Protein 3WND (pdb70)

Secondary structure (DSSP, 8-state):
--SSSS---S-EEEEEEEESTTSSHHHHHHTTSEEEEESSSEEEEE-SSSSEEEEEE-TTTTT-HHHHHHHHHH-SEEEEEE-TT--SHHHHHHHHHHHHTT---EEEEE--GGGS-HHHHHHHHHHHHHHTTTSTTTT-EEEE----TTSSSTTTTHHHHHHHHHHHHHHHHHHHHHGGGSPPEEEEEEEEEETTTEEEEEEEEEESEEETT-EEEEETTTEEEEEEEEEETTEEESEEETT-EEEEEEES--GGG--TT-EEES--EEEEEEEEEEEE-TTSPPB-TT-EEEEEETTEEEEEEEEEEEETTEE-S-B-TT-EEEEEEEEEEEEEE-TTSPEEEE-TTSSS-EEEEEEE-

Solvent-accessible surface area: 16399 Å² total; per-residue (Å²): 245,68,44,63,183,94,95,91,32,63,90,19,4,4,0,0,0,0,1,1,84,172,2,25,39,54,57,1,0,46,73,6,14,128,133,31,43,61,57,33,0,5,4,13,46,10,65,147,113,66,23,28,18,1,6,1,1,0,66,11,4,18,162,45,4,91,0,0,3,4,0,2,27,6,7,41,0,0,0,0,0,0,9,40,167,5,72,67,56,39,2,25,0,0,10,33,0,0,52,14,19,21,20,152,30,4,0,2,0,5,4,107,5,66,73,25,147,118,147,40,9,66,117,16,71,42,102,1,135,96,72,4,74,74,26,32,1,99,115,24,72,31,2,21,2,3,34,55,172,97,15,197,73,69,68,62,18,7,114,99,0,60,55,42,1,50,95,2,0,115,102,8,24,60,85,19,50,133,64,41,106,79,99,27,11,2,7,0,1,24,30,77,111,49,141,86,73,24,6,6,0,27,0,6,2,62,20,0,69,0,110,40,117,43,162,19,69,0,5,15,76,80,112,90,5,26,1,59,6,0,25,5,32,145,65,88,6,44,32,0,28,6,4,7,28,4,8,0,66,2,105,78,14,106,12,149,56,7,97,36,2,20,2,1,4,94,145,7,50,46,47,47,78,8,52,0,86,4,46,3,11,160,137,21,147,97,6,79,48,71,39,90,10,35,0,4,0,6,7,14,20,37,74,6,111,0,96,74,0,24,55,130,63,100,111,45,128,63,2,127,52,44,31,92,7,23,0,60,3,25,22,150,101,125,3,1,7,18,105,102,13,71,0,1,0,0,37,87,137,50,103,29,24,0,1,0,60,0,60,20,137

Nearest PDB structures (foldseek):
  3wnd-assembly1_A  TM=1.003E+00  e=1.275E-83  Methanosarcina mazei
  4cxg-assembly1_A  TM=7.948E-01  e=1.467E-23  Oryctolagus cuniculus
  1jny-assembly1_A  TM=4.749E-01  e=1.821E-22  Saccharolobus solfataricus
  1jny-assembly2_B  TM=4.754E-01  e=2.314E-22  Saccharolobus solfataricus
  4c0s-assembly1_B  TM=4.756E-01  e=8.154E-22  Oryctolagus cuniculus

CATH classification: 3.40.50.300 (+2 more: 2.40.30.10, 2.40.30.10)

Structure (mmCIF, N/CA/C/O backbone):
data_3WND
#
_entry.id   3WND
#
_cell.length_a   61.873
_cell.length_b   108.608
_cell.length_c   58.620
_cell.angle_alpha   90.00
_cell.angle_beta   90.00
_cell.angle_gamma   90.00
#
_symmetry.space_group_name_H-M   'P 21 21 2'
#
loop_
_entity.id
_entity.type
_entity.pdbx_description
1 polymer 'Protein translation elongation factor 1A'
2 non-polymer 'CITRIC ACID'
3 water water
#
loop_
_atom_site.group_PDB
_atom_site.id
_atom_site.type_symbol
_atom_site.label_atom_id
_atom_site.label_alt_id
_atom_site.label_comp_id
_atom_site.label_asym_id
_atom_site.label_entity_id
_atom_site.label_seq_id
_atom_site.pdbx_PDB_ins_code
_atom_site.Cartn_x
_atom_site.Cartn_y
_atom_site.Cartn_z
_atom_site.occupancy
_atom_site.B_iso_or_equiv
_atom_site.auth_seq_id
_atom_site.auth_comp_id
_atom_site.auth_asym_id
_atom_site.auth_atom_id
_atom_site.pdbx_PDB_model_num
ATOM 1 N N . HIS A 1 10 ? 16.436 -50.263 -31.099 1.00 24.04 -10 HIS A N 1
ATOM 2 C CA . HIS A 1 10 ? 15.158 -50.393 -30.359 1.00 23.02 -10 HIS A CA 1
ATOM 3 C C . HIS A 1 10 ? 14.854 -49.292 -29.400 1.00 21.92 -10 HIS A C 1
ATOM 4 O O . HIS A 1 10 ? 15.711 -48.871 -28.590 1.00 26.80 -10 HIS A O 1
ATOM 11 N N . SER A 1 11 ? 13.578 -48.881 -29.369 1.00 20.75 -9 SER A N 1
ATOM 12 C CA . SER A 1 11 ? 13.233 -47.762 -28.464 1.00 19.62 -9 SER A CA 1
ATOM 13 C C . SER A 1 11 ? 11.815 -47.895 -27.979 1.00 17.59 -9 SER A C 1
ATOM 14 O O . SER A 1 11 ? 11.060 -48.742 -28.467 1.00 20.20 -9 SER A O 1
ATOM 17 N N . SER A 1 12 ? 11.489 -47.106 -26.945 1.00 17.08 -8 SER A N 1
ATOM 18 C CA . SER A 1 12 ? 10.104 -47.058 -26.420 1.00 22.24 -8 SER A CA 1
ATOM 19 C C . SER A 1 12 ? 9.086 -46.528 -27.410 1.00 19.48 -8 SER A C 1
ATOM 20 O O . SER A 1 12 ? 9.461 -45.864 -28.379 1.00 21.76 -8 SER A O 1
ATOM 23 N N . GLY A 1 13 ? 7.830 -46.902 -27.190 1.00 21.06 -7 GLY A N 1
ATOM 24 C CA . GLY A 1 13 ? 6.695 -46.335 -27.931 1.00 23.22 -7 GLY A CA 1
ATOM 25 C C . GLY A 1 13 ? 6.662 -46.758 -29.380 1.00 19.74 -7 GLY A C 1
ATOM 26 O O . GLY A 1 13 ? 7.267 -47.749 -29.745 1.00 24.35 -7 GLY A O 1
ATOM 27 N N . LEU A 1 14 ? 5.989 -45.947 -30.221 1.00 20.84 -6 LEU A N 1
ATOM 28 C CA . LEU A 1 14 ? 5.571 -46.408 -31.557 1.00 17.27 -6 LEU A CA 1
ATOM 29 C C . LEU A 1 14 ? 6.383 -45.813 -32.694 1.00 17.07 -6 LEU A C 1
ATOM 30 O O . LEU A 1 14 ? 6.251 -46.225 -33.891 1.00 19.26 -6 LEU A O 1
ATOM 35 N N . VAL A 1 15 ? 7.196 -44.811 -32.360 1.00 20.56 -5 VAL A N 1
ATOM 36 C CA . VAL A 1 15 ? 7.863 -44.037 -33.383 1.00 23.78 -5 VAL A CA 1
ATOM 37 C C . VAL A 1 15 ? 8.944 -43.465 -32.545 1.00 36.41 -5 VAL A C 1
ATOM 38 O O . VAL A 1 15 ? 8.649 -43.034 -31.407 1.00 34.03 -5 VAL A O 1
ATOM 42 N N . PRO A 1 16 ? 10.192 -43.540 -33.035 1.00 31.62 -4 PRO A N 1
ATOM 43 C CA . PRO A 1 16 ? 11.300 -42.896 -32.302 1.00 41.05 -4 PRO A CA 1
ATOM 44 C C . PRO A 1 16 ? 11.081 -41.393 -32.212 1.00 47.63 -4 PRO A C 1
ATOM 45 O O . PRO A 1 16 ? 10.475 -40.779 -33.117 1.00 44.48 -4 PRO A O 1
ATOM 49 N N . ARG A 1 17 ? 11.531 -40.802 -31.111 1.00 40.91 -3 ARG A N 1
ATOM 50 C CA . ARG A 1 17 ? 11.609 -39.331 -31.014 1.00 55.76 -3 ARG A CA 1
ATOM 51 C C . ARG A 1 17 ? 12.194 -38.572 -32.272 1.00 68.19 -3 ARG A C 1
ATOM 52 O O . ARG A 1 17 ? 11.702 -37.468 -32.678 1.00 107.64 -3 ARG A O 1
ATOM 60 N N . GLY A 1 18 ? 13.201 -39.203 -32.894 1.00 75.51 -2 GLY A N 1
ATOM 61 C CA . GLY A 1 18 ? 14.129 -38.531 -33.823 1.00 52.61 -2 GLY A CA 1
ATOM 62 C C . GLY A 1 18 ? 15.148 -37.667 -33.059 1.00 82.50 -2 GLY A C 1
ATOM 63 O O . GLY A 1 18 ? 14.880 -37.083 -31.979 1.00 94.72 -2 GLY A O 1
ATOM 64 N N . SER A 1 19 ? 16.345 -37.536 -33.613 1.00 71.77 -1 SER A N 1
ATOM 65 C CA . SER A 1 19 ? 17.211 -36.538 -33.029 1.00 61.97 -1 SER A CA 1
ATOM 66 C C . SER A 1 19 ? 16.856 -35.218 -33.671 1.00 50.46 -1 SER A C 1
ATOM 67 O O . SER A 1 19 ? 17.705 -34.553 -34.223 1.00 51.58 -1 SER A O 1
ATOM 70 N N . HIS A 1 20 ? 15.573 -34.837 -33.596 1.00 49.50 0 HIS A N 1
ATOM 71 C CA . HIS A 1 20 ? 15.153 -33.570 -34.179 1.00 29.52 0 HIS A CA 1
ATOM 72 C C . HIS A 1 20 ? 14.764 -32.650 -33.086 1.00 32.23 0 HIS A C 1
ATOM 73 O O . HIS A 1 20 ? 13.669 -32.796 -32.510 1.00 25.33 0 HIS A O 1
ATOM 80 N N . MET A 1 21 ? 15.655 -31.697 -32.741 1.00 26.41 1 MET A N 1
ATOM 81 C CA . MET A 1 21 ? 15.334 -30.825 -31.596 1.00 22.57 1 MET A CA 1
ATOM 82 C C . MET A 1 21 ? 16.218 -29.597 -31.606 1.00 29.86 1 MET A C 1
ATOM 83 O O . MET A 1 21 ? 17.255 -29.596 -32.196 1.00 25.30 1 MET A O 1
ATOM 88 N N . ALA A 1 22 ? 15.803 -28.559 -30.913 1.00 21.08 2 ALA A N 1
ATOM 89 C CA . ALA A 1 22 ? 16.664 -27.359 -30.798 1.00 23.77 2 ALA A CA 1
ATOM 90 C C . ALA A 1 22 ? 16.258 -26.600 -29.558 1.00 19.41 2 ALA A C 1
ATOM 91 O O . ALA A 1 22 ? 15.050 -26.395 -29.313 1.00 22.16 2 ALA A O 1
ATOM 93 N N . ASN A 1 23 ? 17.257 -26.212 -28.745 1.00 14.24 3 ASN A N 1
ATOM 94 C CA . ASN A 1 23 ? 16.955 -25.393 -27.562 1.00 13.22 3 ASN A CA 1
ATOM 95 C C . ASN A 1 23 ? 17.550 -24.037 -27.847 1.00 16.22 3 ASN A C 1
ATOM 96 O O . ASN A 1 23 ? 18.770 -23.891 -28.117 1.00 14.06 3 ASN A O 1
ATOM 101 N N . VAL A 1 24 ? 16.660 -23.039 -27.854 1.00 13.46 4 VAL A N 1
ATOM 102 C CA . VAL A 1 24 ? 16.997 -21.681 -28.360 1.00 14.92 4 VAL A CA 1
ATOM 103 C C . VAL A 1 24 ? 16.767 -20.662 -27.250 1.00 13.88 4 VAL A C 1
ATOM 104 O O . VAL A 1 24 ? 15.753 -20.692 -26.542 1.00 18.69 4 VAL A O 1
ATOM 108 N N . ALA A 1 25 ? 17.755 -19.835 -26.998 1.00 12.69 5 ALA A N 1
ATOM 109 C CA . ALA A 1 25 ? 17.632 -18.703 -26.073 1.00 11.77 5 ALA A CA 1
ATOM 110 C C . ALA A 1 25 ? 17.277 -17.458 -26.802 1.00 14.89 5 ALA A C 1
ATOM 111 O O . ALA A 1 25 ? 17.898 -17.106 -27.795 1.00 14.12 5 ALA A O 1
ATOM 113 N N A ILE A 1 26 ? 16.248 -16.782 -26.333 0.38 13.78 6 ILE A N 1
ATOM 114 N N B ILE A 1 26 ? 16.218 -16.806 -26.357 0.62 14.09 6 ILE A N 1
ATOM 115 C CA A ILE A 1 26 ? 15.874 -15.494 -26.974 0.38 13.23 6 ILE A CA 1
ATOM 116 C CA B ILE A 1 26 ? 15.829 -15.491 -26.981 0.62 13.87 6 ILE A CA 1
ATOM 117 C C A ILE A 1 26 ? 16.165 -14.403 -25.976 0.38 15.38 6 ILE A C 1
ATOM 118 C C B ILE A 1 26 ? 16.201 -14.440 -25.947 0.62 15.76 6 ILE A C 1
ATOM 119 O O A ILE A 1 26 ? 15.565 -14.341 -24.884 0.38 18.02 6 ILE A O 1
ATOM 120 O O B ILE A 1 26 ? 15.688 -14.439 -24.794 0.62 17.59 6 ILE A O 1
ATOM 129 N N . ILE A 1 27 ? 17.137 -13.569 -26.347 1.00 12.77 7 ILE A N 1
ATOM 130 C CA . ILE A 1 27 ? 17.718 -12.641 -25.425 1.00 11.89 7 ILE A CA 1
ATOM 131 C C . ILE A 1 27 ? 17.793 -11.240 -26.025 1.00 13.57 7 ILE A C 1
ATOM 132 O O . ILE A 1 27 ? 17.685 -11.028 -27.278 1.00 14.32 7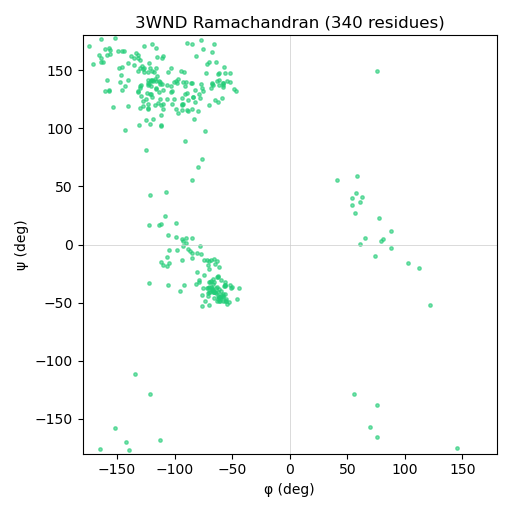 ILE A O 1
ATOM 137 N N . GLY A 1 28 ? 18.076 -10.296 -25.176 1.00 16.49 8 GLY A N 1
ATOM 138 C CA . GLY A 1 28 ? 18.448 -8.949 -25.575 1.00 18.37 8 GLY A CA 1
ATOM 139 C C . GLY A 1 28 ? 17.959 -7.881 -24.648 1.00 22.39 8 GLY A C 1
ATOM 140 O O . GLY A 1 28 ? 17.426 -8.185 -23.542 1.00 22.87 8 GLY A O 1
ATOM 141 N N . THR A 1 29 ? 18.205 -6.642 -25.041 1.00 18.53 9 THR A N 1
ATOM 142 C CA . THR A 1 29 ? 17.928 -5.439 -24.225 1.00 18.66 9 THR A CA 1
ATOM 143 C C . THR A 1 29 ? 16.470 -5.164 -23.956 1.00 19.93 9 THR A C 1
ATOM 144 O O . THR A 1 29 ? 15.554 -5.901 -24.429 1.00 23.03 9 THR A O 1
ATOM 148 N N . GLU A 1 30 ? 16.227 -4.169 -23.081 1.00 21.54 10 GLU A N 1
ATOM 149 C CA . GLU A 1 30 ? 14.821 -3.731 -22.857 1.00 19.93 10 GLU A CA 1
ATOM 150 C C . GLU A 1 30 ? 14.124 -3.303 -24.122 1.00 19.90 10 GLU A C 1
ATOM 151 O O . GLU A 1 30 ? 14.752 -2.703 -25.005 1.00 22.48 10 GLU A O 1
ATOM 157 N N . LYS A 1 31 ? 12.809 -3.546 -24.183 1.00 23.06 11 LYS A N 1
ATOM 158 C CA . LYS A 1 31 ? 12.010 -3.067 -25.304 1.00 20.16 11 LYS A CA 1
ATOM 159 C C . LYS A 1 31 ? 12.579 -3.506 -26.698 1.00 18.60 11 LYS A C 1
ATOM 160 O O . LYS A 1 31 ? 12.635 -2.733 -27.638 1.00 20.37 11 LYS A O 1
ATOM 166 N N . SER A 1 32 ? 13.055 -4.754 -26.771 1.00 15.00 12 SER A N 1
ATOM 167 C CA . SER A 1 32 ? 13.567 -5.297 -28.006 1.00 17.70 12 SER A CA 1
ATOM 168 C C . SER A 1 32 ? 12.654 -6.298 -28.676 1.00 14.78 12 SER A C 1
ATOM 169 O O . SER A 1 32 ? 13.045 -6.886 -29.655 1.00 17.56 12 SER A O 1
ATOM 172 N N . GLY A 1 33 ? 11.406 -6.456 -28.178 1.00 16.15 13 GLY A N 1
ATOM 173 C CA . GLY A 1 33 ? 10.489 -7.455 -28.752 1.00 17.44 13 GLY A CA 1
ATOM 174 C C . GLY A 1 33 ? 10.803 -8.898 -28.440 1.00 15.33 13 GLY A C 1
ATOM 175 O O . GLY A 1 33 ? 10.248 -9.787 -29.055 1.00 15.70 13 GLY A O 1
ATOM 176 N N A ARG A 1 34 ? 11.668 -9.117 -27.442 0.44 14.05 14 ARG A N 1
ATOM 177 N N B ARG A 1 34 ? 11.663 -9.138 -27.452 0.56 14.42 14 ARG A N 1
ATOM 178 C CA A ARG A 1 34 ? 12.177 -10.473 -26.998 0.44 14.32 14 ARG A CA 1
ATOM 179 C CA B ARG A 1 34 ? 12.103 -10.528 -27.070 0.56 13.50 14 ARG A CA 1
ATOM 180 C C A ARG A 1 34 ? 11.026 -11.403 -26.547 0.44 14.05 14 ARG A C 1
ATOM 181 C C B ARG A 1 34 ? 10.913 -11.384 -26.657 0.56 14.51 14 ARG A C 1
ATOM 182 O O A ARG A 1 34 ? 10.931 -12.532 -27.011 0.44 14.77 14 ARG A O 1
ATOM 183 O O B ARG A 1 34 ? 10.732 -12.463 -27.186 0.56 14.86 14 ARG A O 1
ATOM 198 N N . THR A 1 35 ? 10.144 -10.938 -25.661 1.00 16.21 15 THR A N 1
ATOM 199 C CA . THR A 1 35 ? 9.025 -11.768 -25.205 1.00 13.66 15 THR A CA 1
ATOM 200 C C . THR A 1 35 ? 7.974 -11.956 -26.268 1.00 16.06 15 THR A C 1
ATOM 201 O O . THR A 1 35 ? 7.523 -13.090 -26.458 1.00 15.61 15 THR A O 1
ATOM 205 N N . SER A 1 36 ? 7.699 -10.919 -27.110 1.00 13.97 16 SER A N 1
ATOM 206 C CA . SER A 1 36 ? 6.711 -11.137 -28.131 1.00 16.73 16 SER A CA 1
ATOM 207 C C . SER A 1 36 ? 7.192 -12.109 -29.150 1.00 16.26 16 SER A C 1
ATOM 208 O O . SER A 1 36 ? 6.413 -12.873 -29.689 1.00 17.96 16 SER A O 1
ATOM 211 N N . LEU A 1 37 ? 8.509 -12.115 -29.388 1.00 14.24 17 LEU A N 1
ATOM 212 C CA . LEU A 1 37 ? 9.013 -13.075 -30.418 1.00 13.40 17 LEU A CA 1
ATOM 213 C C . LEU A 1 37 ? 8.885 -14.528 -29.839 1.00 13.73 17 LEU A C 1
ATOM 214 O O . LEU A 1 37 ? 8.403 -15.443 -30.555 1.00 13.49 17 LEU A O 1
ATOM 219 N N . ALA A 1 38 ? 9.446 -14.706 -28.628 1.00 14.89 18 ALA A N 1
ATOM 220 C CA . ALA A 1 38 ? 9.442 -16.028 -27.962 1.00 13.05 18 ALA A CA 1
ATOM 221 C C . ALA A 1 38 ? 7.944 -16.522 -27.954 1.00 15.03 18 ALA A C 1
ATOM 222 O O . ALA A 1 38 ? 7.637 -17.674 -28.304 1.00 15.91 18 ALA A O 1
ATOM 224 N N . ALA A 1 39 ? 7.030 -15.637 -27.499 1.00 12.82 19 ALA A N 1
ATOM 225 C CA . ALA A 1 39 ? 5.616 -16.002 -27.295 1.00 13.12 19 ALA A CA 1
ATOM 226 C C . ALA A 1 39 ? 4.922 -16.417 -28.614 1.00 14.74 19 ALA A C 1
ATOM 227 O O . ALA A 1 39 ? 3.958 -17.172 -28.585 1.00 19.69 19 ALA A O 1
ATOM 229 N N . ASN A 1 40 ? 5.399 -15.896 -29.748 1.00 13.93 20 ASN A N 1
ATOM 230 C CA . ASN A 1 40 ? 4.851 -16.273 -31.053 1.00 16.00 20 ASN A CA 1
ATOM 231 C C . ASN A 1 40 ? 5.578 -17.404 -31.714 1.00 16.31 20 ASN A C 1
ATOM 232 O O . ASN A 1 40 ? 5.193 -17.857 -32.810 1.00 16.22 20 ASN A O 1
ATOM 237 N N . LEU A 1 41 ? 6.590 -17.968 -31.015 1.00 16.16 21 LEU A N 1
ATOM 238 C CA . LEU A 1 41 ? 7.325 -19.115 -31.570 1.00 16.73 21 LEU A CA 1
ATOM 239 C C . LEU A 1 41 ? 6.935 -20.436 -30.884 1.00 16.64 21 LEU A C 1
ATOM 240 O O . LEU A 1 41 ? 7.254 -21.514 -31.423 1.00 19.01 21 LEU A O 1
ATOM 245 N N . GLY A 1 42 ? 6.296 -20.362 -29.733 1.00 18.08 22 GLY A N 1
ATOM 246 C CA . GLY A 1 42 ? 5.801 -21.619 -29.072 1.00 18.25 22 GLY A CA 1
ATOM 247 C C . GLY A 1 42 ? 4.790 -21.322 -27.963 1.00 15.98 22 GLY A C 1
ATOM 248 O O . GLY A 1 42 ? 4.358 -20.166 -27.757 1.00 17.90 22 GLY A O 1
ATOM 249 N N . LYS A 1 43 ? 4.380 -22.386 -27.298 1.00 18.30 23 LYS A N 1
ATOM 250 C CA . LYS A 1 43 ? 3.390 -22.373 -26.245 1.00 21.64 23 LYS A CA 1
ATOM 251 C C . LYS A 1 43 ? 4.044 -22.195 -24.859 1.00 19.41 23 LYS A C 1
ATOM 252 O O . LYS A 1 43 ? 4.943 -22.958 -24.474 1.00 21.68 23 LYS A O 1
ATOM 258 N N . LYS A 1 44 ? 3.517 -21.242 -24.100 1.00 20.70 24 LYS A N 1
ATOM 259 C CA . LYS A 1 44 ? 4.049 -20.892 -22.833 1.00 19.70 24 LYS A CA 1
ATOM 260 C C . LYS A 1 44 ? 4.028 -22.122 -21.938 1.00 21.48 24 LYS A C 1
ATOM 261 O O . LYS A 1 44 ? 2.976 -22.781 -21.755 1.00 25.51 24 LYS A O 1
ATOM 267 N N . GLY A 1 45 ? 5.219 -22.443 -21.374 1.00 24.99 25 GLY A N 1
ATOM 268 C CA . GLY A 1 45 ? 5.354 -23.584 -20.480 1.00 20.03 25 GLY A CA 1
ATOM 269 C C . GLY A 1 45 ? 5.874 -23.096 -19.147 1.00 20.29 25 GLY A C 1
ATOM 270 O O . GLY A 1 45 ? 5.393 -22.107 -18.587 1.00 22.80 25 GLY A O 1
ATOM 271 N N . THR A 1 46 ? 6.957 -23.752 -18.680 1.00 25.77 26 THR A N 1
ATOM 272 C CA . THR A 1 46 ? 7.545 -23.421 -17.370 1.00 23.42 26 THR A CA 1
ATOM 273 C C . THR A 1 46 ? 7.963 -21.960 -17.312 1.00 22.69 26 THR A C 1
ATOM 274 O O . THR A 1 46 ? 8.553 -21.420 -18.256 1.00 23.81 26 THR A O 1
ATOM 278 N N . SER A 1 47 ? 7.646 -21.300 -16.229 1.00 21.16 27 SER A N 1
ATOM 279 C CA . SER A 1 47 ? 7.941 -19.895 -16.059 1.00 23.50 27 SER A CA 1
ATOM 280 C C . SER A 1 47 ? 8.401 -19.594 -14.639 1.00 25.70 27 SER A C 1
ATOM 281 O O . SER A 1 47 ? 7.688 -19.893 -13.722 1.00 30.77 27 SER A O 1
ATOM 284 N N . SER A 1 48 ? 9.640 -19.087 -14.489 1.00 22.14 28 SER A N 1
ATOM 285 C CA . SER A 1 48 ? 10.222 -18.619 -13.222 1.00 21.82 28 SER A CA 1
ATOM 286 C C . SER A 1 48 ? 10.926 -17.244 -13.444 1.00 25.26 28 SER A C 1
ATOM 287 O O . SER A 1 48 ? 10.265 -16.237 -13.784 1.00 29.94 28 SER A O 1
ATOM 290 N N . ASP A 1 49 ? 12.265 -17.188 -13.352 1.00 24.71 29 ASP A N 1
ATOM 291 C CA . ASP A 1 49 ? 12.949 -15.952 -13.862 1.00 21.70 29 ASP A CA 1
ATOM 292 C C . ASP A 1 49 ? 13.241 -16.050 -15.362 1.00 22.00 29 ASP A C 1
ATOM 293 O O . ASP A 1 49 ? 13.719 -15.063 -15.961 1.00 24.09 29 ASP A O 1
ATOM 298 N N . ILE A 1 50 ? 12.957 -17.220 -15.936 1.00 19.40 30 ILE A N 1
ATOM 299 C CA . ILE A 1 50 ? 13.016 -17.465 -17.374 1.00 17.89 30 ILE A CA 1
ATOM 300 C C . ILE A 1 50 ? 11.715 -18.122 -17.755 1.00 20.87 30 ILE A C 1
ATOM 301 O O . ILE A 1 50 ? 11.053 -18.662 -16.910 1.00 21.53 30 ILE A O 1
ATOM 306 N N . THR A 1 51 ? 11.348 -18.041 -19.042 1.00 19.73 31 THR A N 1
ATOM 307 C CA . THR A 1 51 ? 10.114 -18.717 -19.511 1.00 21.05 31 THR A CA 1
ATOM 308 C C . THR A 1 51 ? 10.324 -19.523 -20.762 1.00 18.95 31 THR A C 1
ATOM 309 O O . THR A 1 51 ? 10.917 -19.053 -21.717 1.00 20.80 31 THR A O 1
ATOM 313 N N . MET A 1 52 ? 9.845 -20.778 -20.726 1.00 18.40 32 MET A N 1
ATOM 314 C CA . MET A 1 52 ? 9.992 -21.677 -21.828 1.00 20.22 32 MET A CA 1
ATOM 315 C C . MET A 1 52 ? 8.764 -21.551 -22.666 1.00 22.16 32 MET A C 1
ATOM 316 O O . MET A 1 52 ? 7.637 -21.461 -22.132 1.00 23.93 32 MET A O 1
ATOM 321 N N . TYR A 1 53 ? 8.974 -21.571 -23.956 1.00 17.15 33 TYR A N 1
ATOM 322 C CA . TYR A 1 53 ? 7.916 -21.598 -24.944 1.00 17.57 33 TYR A CA 1
ATOM 323 C C . TYR A 1 53 ? 8.204 -22.803 -25.797 1.00 20.21 33 TYR A C 1
ATOM 324 O O . TYR A 1 53 ? 9.196 -22.864 -26.528 1.00 20.69 33 TYR A O 1
ATOM 333 N N . ASN A 1 54 ? 7.368 -23.818 -25.598 1.00 18.18 34 ASN A N 1
ATOM 334 C CA . ASN A 1 54 ? 7.573 -25.076 -26.312 1.00 20.53 34 ASN A CA 1
ATOM 335 C C . ASN A 1 54 ? 6.875 -25.168 -27.608 1.00 19.06 34 ASN A C 1
ATOM 336 O O . ASN A 1 54 ? 5.700 -24.728 -27.793 1.00 22.25 34 ASN A O 1
ATOM 341 N N . ASN A 1 55 ? 7.581 -25.740 -28.570 1.00 19.18 35 ASN A N 1
ATOM 342 C CA . ASN A 1 55 ? 6.963 -25.976 -29.819 1.00 19.60 35 ASN A CA 1
ATOM 343 C C . ASN A 1 55 ? 7.426 -27.281 -30.411 1.00 22.33 35 ASN A C 1
ATOM 344 O O . ASN A 1 55 ? 8.509 -27.344 -30.998 1.00 23.63 35 ASN A O 1
ATOM 349 N N . ASP A 1 56 ? 6.627 -28.332 -30.237 1.00 25.00 36 ASP A N 1
ATOM 350 C CA . ASP A 1 56 ? 6.973 -29.631 -30.824 1.00 23.44 36 ASP A CA 1
ATOM 351 C C . ASP A 1 56 ? 5.955 -29.963 -31.960 1.00 31.93 36 ASP A C 1
ATOM 352 O O . ASP A 1 56 ? 5.814 -31.107 -32.409 1.00 26.35 36 ASP A O 1
ATOM 357 N N . LYS A 1 57 ? 5.252 -28.933 -32.416 1.00 26.11 37 LYS A N 1
ATOM 358 C CA . LYS A 1 57 ? 4.252 -29.009 -33.450 1.00 22.95 37 LYS A CA 1
ATOM 359 C C . LYS A 1 57 ? 4.862 -28.909 -34.842 1.00 24.30 37 LYS A C 1
ATOM 360 O O . LYS A 1 57 ? 4.152 -29.135 -35.750 1.00 30.19 37 LYS A O 1
ATOM 366 N N . GLU A 1 58 ? 6.169 -28.525 -35.019 1.00 29.40 38 GLU A N 1
ATOM 367 C CA . GLU A 1 58 ? 6.656 -28.125 -36.325 1.00 25.04 38 GLU A CA 1
ATOM 368 C C . GLU A 1 58 ? 7.847 -28.936 -36.876 1.00 24.82 38 GLU A C 1
ATOM 369 O O . GLU A 1 58 ? 8.492 -28.515 -37.930 1.00 34.73 38 GLU A O 1
ATOM 375 N N . GLY A 1 59 ? 8.090 -30.127 -36.281 1.00 28.97 39 GLY A N 1
ATOM 376 C CA . GLY A 1 59 ? 9.200 -31.007 -36.804 1.00 28.27 39 GLY A CA 1
ATOM 377 C C . GLY A 1 59 ? 10.224 -31.295 -35.713 1.00 36.57 39 GLY A C 1
ATOM 378 O O . GLY A 1 59 ? 10.633 -32.478 -35.478 1.00 44.51 39 GLY A O 1
ATOM 379 N N . ARG A 1 60 ? 10.711 -30.229 -35.076 1.00 23.16 40 ARG A N 1
ATOM 380 C CA . ARG A 1 60 ? 11.711 -30.404 -33.951 1.00 22.45 40 ARG A CA 1
ATOM 381 C C . ARG A 1 60 ? 11.048 -30.148 -32.710 1.00 26.72 40 ARG A C 1
ATOM 382 O O . ARG A 1 60 ? 10.129 -29.308 -32.649 1.00 32.30 40 ARG A O 1
ATOM 390 N N . ASN A 1 61 ? 11.486 -30.828 -31.669 1.00 19.95 41 ASN A N 1
ATOM 391 C CA . ASN A 1 61 ? 11.105 -30.497 -30.335 1.00 22.82 41 ASN A CA 1
ATOM 392 C C . ASN A 1 61 ? 11.890 -29.238 -30.058 1.00 21.64 41 ASN A C 1
ATOM 393 O O . ASN A 1 61 ? 13.086 -29.260 -29.849 1.00 25.89 41 ASN A O 1
ATOM 398 N N . MET A 1 62 ? 11.240 -28.092 -30.215 1.00 21.39 42 MET A N 1
ATOM 399 C CA . MET A 1 62 ? 11.932 -26.778 -30.028 1.00 21.54 42 MET A CA 1
ATOM 400 C C . MET A 1 62 ? 11.507 -26.241 -28.694 1.00 19.31 42 MET A C 1
ATOM 401 O O . MET A 1 62 ? 10.292 -26.332 -28.299 1.00 20.79 42 MET A O 1
ATOM 406 N N . VAL A 1 63 ? 12.464 -25.721 -27.946 1.00 16.83 43 VAL A N 1
ATOM 407 C CA . VAL A 1 63 ? 12.165 -24.992 -26.742 1.00 18.35 43 VAL A CA 1
ATOM 408 C C . VAL A 1 63 ? 12.839 -23.631 -26.904 1.00 22.13 43 VAL A C 1
ATOM 409 O O . VAL A 1 63 ? 14.060 -23.560 -27.196 1.00 23.96 43 VAL A O 1
ATOM 413 N N . PHE A 1 64 ? 12.020 -22.577 -26.761 1.00 16.00 44 PHE A N 1
ATOM 414 C CA . PHE A 1 64 ? 12.556 -21.179 -26.781 1.00 16.55 44 PHE A CA 1
ATOM 415 C C . PHE A 1 64 ? 12.535 -20.637 -25.394 1.00 19.07 44 PHE A C 1
ATOM 416 O O . PHE A 1 64 ? 11.519 -20.597 -24.746 1.00 23.73 44 PHE A O 1
ATOM 424 N N . VAL A 1 65 ? 13.676 -20.175 -24.921 1.00 13.49 45 VAL A N 1
ATOM 425 C CA . VAL A 1 65 ? 13.742 -19.736 -23.550 1.00 14.94 45 VAL A CA 1
ATOM 426 C C . VAL A 1 65 ? 13.898 -18.234 -23.590 1.00 18.84 45 VAL A C 1
ATOM 427 O O . VAL A 1 65 ? 14.892 -17.672 -24.133 1.00 19.55 45 VAL A O 1
ATOM 431 N N . ASP A 1 66 ? 12.881 -17.573 -23.047 1.00 19.06 46 ASP A N 1
ATOM 432 C CA . ASP A 1 66 ? 12.906 -16.121 -22.928 1.00 18.18 46 ASP A CA 1
ATOM 433 C C . ASP A 1 66 ? 13.556 -15.746 -21.624 1.00 17.19 46 ASP A C 1
ATOM 434 O O . ASP A 1 66 ? 13.039 -16.128 -20.514 1.00 18.17 46 ASP A O 1
ATOM 439 N N . ALA A 1 67 ? 14.734 -15.079 -21.724 1.00 16.80 47 ALA A N 1
ATOM 440 C CA . ALA A 1 67 ? 15.396 -14.615 -20.462 1.00 15.97 47 ALA A CA 1
ATOM 441 C C . ALA A 1 67 ? 14.752 -13.313 -19.942 1.00 18.41 47 ALA A C 1
ATOM 442 O O . ALA A 1 67 ? 15.349 -12.188 -19.988 1.00 21.12 47 ALA A O 1
ATOM 444 N N . HIS A 1 68 ? 13.497 -13.423 -19.514 1.00 19.95 48 HIS A N 1
ATOM 445 C CA . HIS A 1 68 ? 12.712 -12.203 -19.271 1.00 21.23 48 HIS A CA 1
ATOM 446 C C . HIS A 1 68 ? 13.117 -11.385 -18.104 1.00 21.49 48 HIS A C 1
ATOM 447 O O . HIS A 1 68 ? 12.655 -10.245 -18.007 1.00 24.03 48 HIS A O 1
ATOM 454 N N . SER A 1 69 ? 13.952 -11.948 -17.203 1.00 19.13 49 SER A N 1
ATOM 455 C CA . SER A 1 69 ? 14.452 -11.233 -16.038 1.00 18.84 49 SER A CA 1
ATOM 456 C C . SER A 1 69 ? 15.799 -10.571 -16.260 1.00 17.89 49 SER A C 1
ATOM 457 O O . SER A 1 69 ? 16.329 -9.999 -15.380 1.00 22.72 49 SER A O 1
ATOM 460 N N . TYR A 1 70 ? 16.297 -10.630 -17.484 1.00 18.75 50 TYR A N 1
ATOM 461 C CA . TYR A 1 70 ? 17.470 -9.828 -17.896 1.00 18.51 50 TYR A CA 1
ATOM 462 C C . TYR A 1 70 ? 16.861 -8.613 -18.614 1.00 20.89 50 TYR A C 1
ATOM 463 O O . TYR A 1 70 ? 15.948 -8.790 -19.446 1.00 24.84 50 TYR A O 1
ATOM 472 N N . PRO A 1 71 ? 17.411 -7.393 -18.390 1.00 19.33 51 PRO A N 1
ATOM 473 C CA . PRO A 1 71 ? 18.704 -7.136 -17.780 1.00 19.86 51 PRO A CA 1
ATOM 474 C C . PRO A 1 71 ? 18.739 -6.968 -16.258 1.00 23.13 51 PRO A C 1
ATOM 475 O O . PRO A 1 71 ? 19.799 -6.717 -15.694 1.00 22.81 51 PRO A O 1
ATOM 479 N N . LYS A 1 72 ? 17.596 -7.098 -15.584 1.00 21.24 52 LYS A N 1
ATOM 480 C CA . LYS A 1 72 ? 17.626 -6.952 -14.103 1.00 21.98 52 LYS A CA 1
ATOM 481 C C . LYS A 1 72 ? 18.621 -7.907 -13.460 1.00 25.42 52 LYS A C 1
ATOM 482 O O . LYS A 1 72 ? 19.422 -7.474 -12.618 1.00 26.63 52 LYS A O 1
ATOM 488 N N . THR A 1 73 ? 18.576 -9.188 -13.825 1.00 19.82 53 THR A N 1
ATOM 489 C CA . THR A 1 73 ? 19.532 -10.156 -13.280 1.00 21.49 53 THR A CA 1
ATOM 490 C C . THR A 1 73 ? 20.354 -10.787 -14.451 1.00 20.37 53 THR A C 1
ATOM 491 O O . THR A 1 73 ? 19.851 -11.016 -15.577 1.00 20.60 53 THR A O 1
ATOM 495 N N . LEU A 1 74 ? 21.590 -11.143 -14.133 1.00 21.22 54 LEU A N 1
ATOM 496 C CA . LEU A 1 74 ? 22.394 -11.986 -15.025 1.00 17.31 54 LEU A CA 1
ATOM 497 C C . LEU A 1 74 ? 22.018 -13.415 -15.043 1.00 19.22 54 LEU A C 1
ATOM 498 O O . LEU A 1 74 ? 22.121 -14.089 -16.071 1.00 20.44 54 LEU A O 1
ATOM 503 N N . LYS A 1 75 ? 21.648 -13.961 -13.885 1.00 19.43 55 LYS A N 1
ATOM 504 C CA . LYS A 1 75 ? 21.269 -15.386 -13.802 1.00 22.16 55 LYS A CA 1
ATOM 505 C C . LYS A 1 75 ? 20.219 -15.756 -14.868 1.00 19.77 55 LYS A C 1
ATOM 506 O O . LYS A 1 75 ? 20.271 -16.852 -15.466 1.00 21.13 55 LYS A O 1
ATOM 512 N N . SER A 1 76 ? 19.261 -14.830 -15.140 1.00 18.69 56 SER A N 1
ATOM 513 C CA . SER A 1 76 ? 18.239 -15.160 -16.133 1.00 18.64 56 SER A CA 1
ATOM 514 C C . SER A 1 76 ? 18.919 -15.393 -17.486 1.00 16.84 56 SER A C 1
ATOM 515 O O . SER A 1 76 ? 18.641 -16.399 -18.184 1.00 17.80 56 SER A O 1
ATOM 518 N N . LEU A 1 77 ? 19.789 -14.463 -17.868 1.00 17.01 57 LEU A N 1
ATOM 519 C CA . LEU A 1 77 ? 20.475 -14.596 -19.153 1.00 13.80 57 LEU A CA 1
ATOM 520 C C . LEU A 1 77 ? 21.378 -15.836 -19.213 1.00 14.39 57 LEU A C 1
ATOM 521 O O . LEU A 1 77 ? 21.389 -16.579 -20.187 1.00 14.41 57 LEU A O 1
ATOM 526 N N . ILE A 1 78 ? 22.193 -16.010 -18.174 1.00 15.42 58 ILE A N 1
ATOM 527 C CA . ILE A 1 78 ? 23.204 -17.065 -18.227 1.00 14.08 58 ILE A CA 1
ATOM 528 C C . ILE A 1 78 ? 22.526 -18.418 -18.143 1.00 15.50 58 ILE A C 1
ATOM 529 O O . ILE A 1 78 ? 22.968 -19.360 -18.759 1.00 14.85 58 ILE A O 1
ATOM 534 N N . THR A 1 79 ? 21.446 -18.548 -17.358 1.00 18.74 59 THR A N 1
ATOM 535 C CA . THR A 1 79 ? 20.679 -19.832 -17.370 1.00 14.20 59 THR A CA 1
ATOM 536 C C . THR A 1 79 ? 20.130 -20.112 -18.758 1.00 13.78 59 THR A C 1
ATOM 537 O O . THR A 1 79 ? 20.284 -21.242 -19.231 1.00 15.23 59 THR A O 1
ATOM 541 N N . ALA A 1 80 ? 19.480 -19.114 -19.410 1.00 14.21 60 ALA A N 1
ATOM 542 C CA . ALA A 1 80 ? 18.933 -19.348 -20.728 1.00 14.52 60 ALA A CA 1
ATOM 543 C C . ALA A 1 80 ? 20.034 -19.786 -21.680 1.00 15.04 60 ALA A C 1
ATOM 544 O O . ALA A 1 80 ? 19.847 -20.701 -22.453 1.00 14.03 60 ALA A O 1
ATOM 546 N N . LEU A 1 81 ? 21.173 -19.105 -21.573 1.00 14.34 61 LEU A N 1
ATOM 547 C CA . LEU A 1 81 ? 22.278 -19.468 -22.458 1.00 16.77 61 LEU A CA 1
ATOM 548 C C . LEU A 1 81 ? 22.847 -20.863 -22.206 1.00 14.19 61 LEU A C 1
ATOM 549 O O . LEU A 1 81 ? 23.154 -21.561 -23.146 1.00 14.57 61 LEU A O 1
ATOM 554 N N . ASN A 1 82 ? 23.095 -21.215 -20.950 1.00 13.89 62 ASN A N 1
ATOM 555 C CA . ASN A 1 82 ? 23.717 -22.499 -20.674 1.00 14.46 62 ASN A CA 1
ATOM 556 C C . ASN A 1 82 ? 22.786 -23.691 -20.756 1.00 19.24 62 ASN A C 1
ATOM 557 O O . ASN A 1 82 ? 23.264 -24.813 -20.580 1.00 23.72 62 ASN A O 1
ATOM 562 N N . ILE A 1 83 ? 21.491 -23.472 -21.045 1.00 16.85 63 ILE A N 1
ATOM 563 C CA . ILE A 1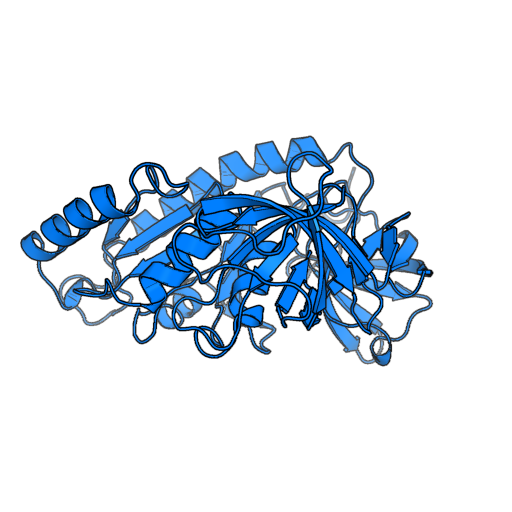 83 ? 20.592 -24.608 -21.409 1.00 16.85 63 ILE A CA 1
ATOM 564 C C . ILE A 1 83 ? 20.274 -24.663 -22.871 1.00 17.22 63 ILE A C 1
ATOM 565 O O . ILE A 1 83 ? 19.625 -25.575 -23.318 1.00 21.19 63 ILE A O 1
ATOM 570 N N . SER A 1 84 ? 20.751 -23.652 -23.610 1.00 15.32 64 SER A N 1
ATOM 571 C CA . SER A 1 84 ? 20.437 -23.567 -25.012 1.00 15.52 64 SER A CA 1
ATOM 572 C C . SER A 1 84 ? 21.624 -23.844 -25.901 1.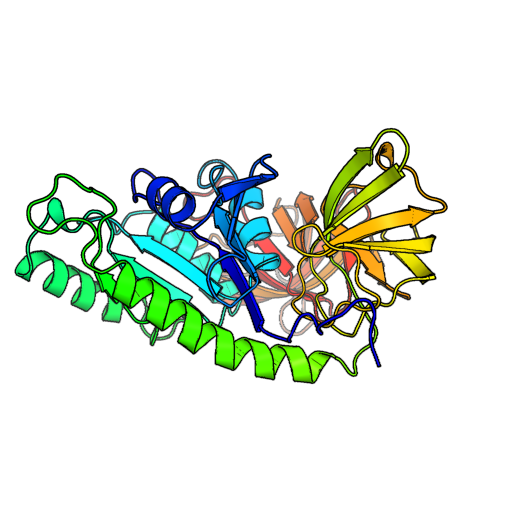00 14.95 64 SER A C 1
ATOM 573 O O . SER A 1 84 ? 22.803 -23.738 -25.475 1.00 18.74 64 SER A O 1
ATOM 576 N N . ASP A 1 85 ? 21.354 -24.148 -27.179 1.00 13.36 65 ASP A N 1
ATOM 577 C CA . ASP A 1 85 ? 22.453 -24.306 -28.131 1.00 13.72 65 ASP A CA 1
ATOM 578 C C . ASP A 1 85 ? 22.492 -23.219 -29.181 1.00 12.70 65 ASP A C 1
ATOM 579 O O . ASP A 1 85 ? 23.505 -23.119 -29.881 1.00 14.28 65 ASP A O 1
ATOM 584 N N . ILE A 1 86 ? 21.391 -22.460 -29.308 1.00 13.10 66 ILE A N 1
ATOM 585 C CA . ILE A 1 86 ? 21.307 -21.407 -30.334 1.00 13.22 66 ILE A CA 1
ATOM 586 C C . ILE A 1 86 ? 20.853 -20.153 -29.602 1.00 13.13 66 ILE A C 1
ATOM 587 O O . ILE A 1 86 ? 19.959 -20.262 -28.768 1.00 14.83 66 ILE A O 1
ATOM 592 N N . ALA A 1 87 ? 21.478 -19.004 -29.944 1.00 11.19 67 ALA A N 1
ATOM 593 C CA . ALA A 1 87 ? 21.079 -17.723 -29.301 1.00 12.34 67 ALA A CA 1
ATOM 594 C C . ALA A 1 87 ? 20.466 -16.857 -30.344 1.00 12.36 67 ALA A C 1
ATOM 595 O O . ALA A 1 87 ? 21.037 -16.721 -31.416 1.00 13.59 67 ALA A O 1
ATOM 597 N N . VAL A 1 88 ? 19.305 -16.292 -30.039 1.00 11.28 68 VAL A N 1
ATOM 598 C CA . VAL A 1 88 ? 18.735 -15.252 -30.928 1.00 11.08 68 VAL A CA 1
ATOM 599 C C . VAL A 1 88 ? 18.790 -13.940 -30.143 1.00 12.23 68 VAL A C 1
ATOM 600 O O . VAL A 1 88 ? 18.146 -13.813 -29.078 1.00 12.24 68 VAL 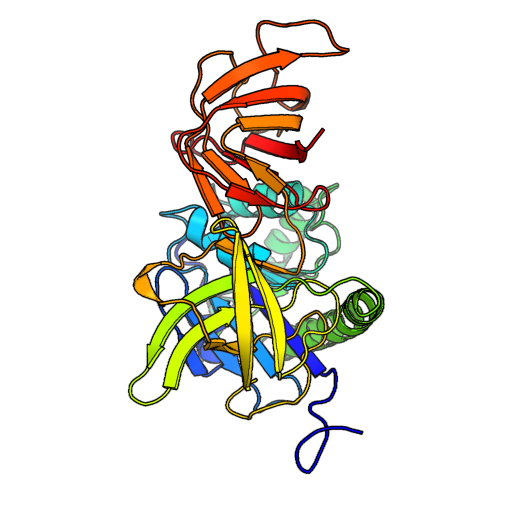A O 1
ATOM 604 N N . LEU A 1 89 ? 19.664 -13.027 -30.604 1.00 12.08 69 LEU A N 1
ATOM 605 C CA . LEU A 1 89 ? 19.891 -11.724 -29.926 1.00 9.88 69 LEU A CA 1
ATOM 606 C C . LEU A 1 89 ? 18.987 -10.715 -30.585 1.00 12.14 69 LEU A C 1
ATOM 607 O O . LEU A 1 89 ? 19.122 -10.488 -31.813 1.00 12.29 69 LEU A O 1
ATOM 612 N N . CYS A 1 90 ? 18.061 -10.198 -29.822 1.00 10.78 70 CYS A N 1
ATOM 613 C CA . CYS A 1 90 ? 17.045 -9.260 -30.399 1.00 11.76 70 CYS A CA 1
ATOM 614 C C . CYS A 1 90 ? 17.569 -7.830 -30.231 1.00 11.04 70 CYS A C 1
ATOM 615 O O . CYS A 1 90 ? 17.879 -7.411 -29.163 1.00 13.44 70 CYS A O 1
ATOM 618 N N . ILE A 1 91 ? 17.710 -7.140 -31.365 1.00 11.21 71 ILE A N 1
ATOM 619 C CA . ILE A 1 91 ? 18.140 -5.741 -31.327 1.00 13.12 71 ILE A CA 1
ATOM 620 C C . ILE A 1 91 ? 17.047 -4.932 -32.053 1.00 12.73 71 ILE A C 1
ATOM 621 O O . ILE A 1 91 ? 16.902 -5.079 -33.285 1.00 12.65 71 ILE A O 1
ATOM 626 N N . PRO A 1 92 ? 16.437 -3.971 -31.356 1.00 12.31 72 PRO A N 1
ATOM 627 C CA . PRO A 1 92 ? 15.412 -3.123 -31.988 1.00 14.06 72 PRO A CA 1
ATOM 628 C C . PRO A 1 92 ? 16.067 -1.923 -32.750 1.00 13.41 72 PRO A C 1
ATOM 629 O O . PRO A 1 92 ? 17.273 -1.721 -32.647 1.00 12.59 72 PRO A O 1
ATOM 633 N N . PRO A 1 93 ? 15.258 -1.160 -33.497 1.00 13.27 73 PRO A N 1
ATOM 634 C CA . PRO A 1 93 ? 15.887 -0.077 -34.282 1.00 13.42 73 PRO A CA 1
ATOM 635 C C . PRO A 1 93 ? 16.553 0.892 -33.283 1.00 13.21 73 PRO A C 1
ATOM 636 O O . PRO A 1 93 ? 16.036 1.148 -32.160 1.00 16.69 73 PRO A O 1
ATOM 640 N N . GLN A 1 94 ? 17.712 1.389 -33.679 1.00 14.52 74 GLN A N 1
ATOM 641 C CA . GLN A 1 94 ? 18.517 2.248 -32.860 1.00 18.07 74 GLN A CA 1
ATOM 642 C C . GLN A 1 94 ? 18.814 1.625 -31.513 1.00 14.88 74 GLN A C 1
ATOM 643 O O . GLN A 1 94 ? 18.987 2.329 -30.499 1.00 19.34 74 GLN A O 1
ATOM 649 N N . GLY A 1 95 ? 18.964 0.293 -31.500 1.00 15.49 75 GLY A N 1
ATOM 650 C CA . GLY A 1 95 ? 19.029 -0.454 -30.217 1.00 16.55 75 GLY A CA 1
ATOM 651 C C . GLY A 1 95 ? 20.461 -0.807 -29.752 1.00 17.00 75 GLY A C 1
ATOM 652 O O . GLY A 1 95 ? 20.642 -1.728 -28.965 1.00 21.27 75 GLY A O 1
ATOM 653 N N . LEU A 1 96 ? 21.471 -0.123 -30.293 1.00 17.95 76 LEU A N 1
ATOM 654 C CA . LEU A 1 96 ? 22.833 -0.300 -29.841 1.00 21.65 76 LEU A CA 1
ATOM 655 C C . LEU A 1 96 ? 23.105 0.377 -28.533 1.00 20.24 76 LEU A C 1
ATOM 656 O O . LEU A 1 96 ? 23.822 1.407 -28.523 1.00 22.84 76 LEU A O 1
ATOM 661 N N . ASP A 1 97 ? 22.570 -0.208 -27.443 1.00 17.12 77 ASP A N 1
ATOM 662 C CA . ASP A 1 97 ? 22.653 0.405 -26.115 1.00 18.32 77 ASP A CA 1
ATOM 663 C C . ASP A 1 97 ? 23.544 -0.444 -25.210 1.00 16.40 77 ASP A C 1
ATOM 664 O O . ASP A 1 97 ? 24.265 -1.363 -25.661 1.00 16.06 77 ASP A O 1
ATOM 669 N N . ALA A 1 98 ? 23.499 -0.134 -23.932 1.00 16.88 78 ALA A N 1
ATOM 670 C CA . ALA A 1 98 ? 24.464 -0.732 -22.975 1.00 17.80 78 ALA A CA 1
ATOM 671 C C . ALA A 1 98 ? 24.189 -2.220 -22.809 1.00 16.71 78 ALA A C 1
ATOM 672 O O . ALA A 1 98 ? 25.150 -3.036 -22.745 1.00 15.55 78 ALA A O 1
ATOM 674 N N . HIS A 1 99 ? 22.899 -2.596 -22.829 1.00 15.28 79 HIS A N 1
ATOM 675 C CA . HIS A 1 99 ? 22.598 -3.999 -22.636 1.00 14.56 79 HIS A CA 1
ATOM 676 C C . HIS A 1 99 ? 22.805 -4.850 -23.844 1.00 15.94 79 HIS A C 1
ATOM 677 O O . HIS A 1 99 ? 23.167 -6.033 -23.745 1.00 14.40 79 HIS A O 1
ATOM 684 N N . THR A 1 100 ? 22.585 -4.268 -25.025 1.00 13.45 80 THR A N 1
ATOM 685 C CA . THR A 1 100 ? 22.934 -5.028 -26.249 1.00 15.09 80 THR A CA 1
ATOM 686 C C . THR A 1 100 ? 24.426 -5.277 -26.231 1.00 15.70 80 THR A C 1
ATOM 687 O O . THR A 1 100 ? 24.892 -6.384 -26.527 1.00 15.68 80 THR A O 1
ATOM 691 N N . GLY A 1 101 ? 25.203 -4.279 -25.828 1.00 14.56 81 GLY A N 1
ATOM 692 C CA . GLY A 1 101 ? 26.658 -4.482 -25.728 1.00 14.18 81 GLY A CA 1
ATOM 693 C C . GLY A 1 101 ? 27.026 -5.573 -24.687 1.00 14.69 81 GLY A C 1
ATOM 694 O O . GLY A 1 101 ? 27.904 -6.394 -24.928 1.00 13.45 81 GLY A O 1
ATOM 695 N N . GLU A 1 102 ? 26.388 -5.528 -23.534 1.00 13.33 82 GLU A N 1
ATOM 696 C CA . GLU A 1 102 ? 26.633 -6.523 -22.459 1.00 14.30 82 GLU A CA 1
ATOM 697 C C . GLU A 1 102 ? 26.304 -7.923 -22.963 1.00 12.80 82 GLU A C 1
ATOM 698 O O . GLU A 1 102 ? 27.049 -8.911 -22.713 1.00 13.54 82 GLU A O 1
ATOM 704 N N . CYS A 1 103 ? 25.172 -8.054 -23.669 1.00 12.37 83 CYS A N 1
ATOM 705 C CA . CYS A 1 103 ? 24.828 -9.412 -24.259 1.00 12.67 83 CYS A CA 1
ATOM 706 C C . CYS A 1 103 ? 25.868 -9.910 -25.260 1.00 12.64 83 CYS A C 1
ATOM 707 O O . CYS A 1 103 ? 26.197 -11.093 -25.285 1.00 12.68 83 CYS A O 1
ATOM 710 N N . ILE A 1 104 ? 26.322 -9.001 -26.176 1.00 12.11 84 ILE A N 1
ATOM 711 C CA . ILE A 1 104 ? 27.384 -9.361 -27.096 1.00 13.49 84 ILE A CA 1
ATOM 712 C C . ILE A 1 104 ? 28.629 -9.798 -26.363 1.00 11.65 84 ILE A C 1
ATOM 713 O O . ILE A 1 104 ? 29.207 -10.810 -26.687 1.00 11.99 84 ILE A O 1
ATOM 718 N N . ILE A 1 105 ? 29.029 -9.060 -25.305 1.00 10.96 85 ILE A N 1
ATOM 719 C CA . ILE A 1 105 ? 30.201 -9.414 -24.548 1.00 14.70 85 ILE A CA 1
ATOM 720 C C . ILE A 1 105 ? 29.997 -10.777 -23.860 1.00 11.91 85 ILE A C 1
ATOM 721 O O . ILE A 1 105 ? 30.919 -11.634 -23.886 1.00 13.70 85 ILE A O 1
ATOM 726 N N . ALA A 1 106 ? 28.814 -10.989 -23.317 1.00 13.47 86 ALA A N 1
ATOM 727 C CA . ALA A 1 106 ? 28.544 -12.291 -22.653 1.00 13.08 86 ALA A CA 1
ATOM 728 C C . ALA A 1 106 ? 28.622 -13.448 -23.615 1.00 11.93 86 ALA A C 1
ATOM 729 O O . ALA A 1 106 ? 29.239 -14.477 -23.302 1.00 12.23 86 ALA A O 1
ATOM 731 N N . LEU A 1 107 ? 27.970 -13.302 -24.800 1.00 11.50 87 LEU A N 1
ATOM 732 C CA . LEU A 1 107 ? 28.005 -14.403 -25.759 1.00 10.49 87 LEU A CA 1
ATOM 733 C C . LEU A 1 107 ? 29.441 -14.686 -26.132 1.00 11.06 87 LEU A C 1
ATOM 734 O O . LEU A 1 107 ? 29.830 -15.875 -26.321 1.00 12.07 87 LEU A O 1
ATOM 739 N N . ASP A 1 108 ? 30.235 -13.618 -26.303 1.00 11.15 88 ASP A N 1
ATOM 740 C CA . ASP A 1 108 ? 31.618 -13.817 -26.769 1.00 12.38 88 ASP A CA 1
ATOM 741 C C . ASP A 1 108 ? 32.499 -14.424 -25.680 1.00 11.99 88 ASP A C 1
ATOM 742 O O . ASP A 1 108 ? 33.278 -15.342 -25.963 1.00 12.45 88 ASP A O 1
ATOM 747 N N . LEU A 1 109 ? 32.269 -14.004 -24.402 1.00 12.21 89 LEU A N 1
ATOM 748 C CA . LEU A 1 109 ? 33.019 -14.661 -23.323 1.00 13.95 89 LEU A CA 1
ATOM 749 C C . LEU A 1 109 ? 32.627 -16.125 -23.157 1.00 15.12 89 LEU A C 1
ATOM 750 O O . LEU A 1 109 ? 33.419 -16.930 -22.700 1.00 16.16 89 LEU A O 1
ATOM 755 N N . LEU A 1 110 ? 31.353 -16.478 -23.485 1.00 12.90 90 LEU A N 1
ATOM 756 C CA . LEU A 1 110 ? 30.880 -17.886 -23.447 1.00 12.46 90 LEU A CA 1
ATOM 757 C C . LEU A 1 110 ? 31.398 -18.725 -24.599 1.00 13.92 90 LEU A C 1
ATOM 758 O O . LEU A 1 110 ? 31.210 -19.923 -24.658 1.00 16.17 90 LEU A O 1
ATOM 763 N N . GLY A 1 111 ? 31.954 -18.061 -25.597 1.00 12.77 91 GLY A N 1
ATOM 764 C CA . GLY A 1 111 ? 32.325 -18.830 -26.872 1.00 14.47 91 GLY A CA 1
ATOM 765 C C . GLY A 1 111 ? 31.095 -19.408 -27.513 1.00 14.64 91 GLY A C 1
ATOM 766 O O . GLY A 1 111 ? 31.168 -20.478 -28.078 1.00 17.11 91 GLY A O 1
ATOM 767 N N . PHE A 1 112 ? 30.000 -18.635 -27.527 1.00 13.55 92 PHE A N 1
ATOM 768 C CA . PHE A 1 112 ? 28.734 -19.186 -27.891 1.00 11.63 92 PHE A CA 1
ATOM 769 C C . PHE A 1 112 ? 28.766 -19.232 -29.395 1.00 14.68 92 PHE A C 1
ATOM 770 O O . PHE A 1 112 ? 28.712 -18.194 -30.069 1.00 25.01 92 PHE A O 1
ATOM 778 N N . LYS A 1 113 ? 28.740 -20.441 -29.917 1.00 16.24 93 LYS A N 1
ATOM 779 C CA . LYS A 1 113 ? 29.001 -20.575 -31.362 1.00 25.52 93 LYS A CA 1
ATOM 780 C C . LYS A 1 113 ? 27.845 -20.183 -32.300 1.00 25.67 93 LYS A C 1
ATOM 781 O O . LYS A 1 113 ? 28.013 -19.356 -33.259 1.00 23.18 93 LYS A O 1
ATOM 787 N N . HIS A 1 114 ? 26.649 -20.604 -31.943 1.00 14.44 94 HIS A N 1
ATOM 788 C CA . HIS A 1 114 ? 25.586 -20.674 -32.949 1.00 13.65 94 HIS A CA 1
ATOM 789 C C . HIS A 1 114 ? 24.550 -19.655 -32.551 1.00 13.10 94 HIS A C 1
ATOM 790 O O . HIS A 1 114 ? 24.008 -19.684 -31.435 1.00 15.49 94 HIS A O 1
ATOM 797 N N . GLY A 1 115 ? 24.270 -18.712 -33.437 1.00 12.30 95 GLY A N 1
ATOM 798 C CA . GLY A 1 115 ? 23.277 -17.674 -33.147 1.00 11.88 95 GLY A CA 1
ATOM 799 C C . GLY A 1 115 ? 22.820 -16.944 -34.406 1.00 9.71 95 GLY A C 1
ATOM 800 O O . GLY A 1 115 ? 23.288 -17.217 -35.566 1.00 14.08 95 GLY A O 1
ATOM 801 N N . ILE A 1 116 ? 21.873 -16.046 -34.134 1.00 11.80 96 ILE A N 1
ATOM 802 C CA . ILE A 1 116 ? 21.197 -15.232 -35.138 1.00 12.37 96 ILE A CA 1
ATOM 803 C C . ILE A 1 116 ? 20.888 -13.904 -34.433 1.00 11.93 96 ILE A C 1
ATOM 804 O O . ILE A 1 116 ? 20.607 -13.879 -33.240 1.00 12.70 96 ILE A O 1
ATOM 809 N N . ILE A 1 117 ? 21.062 -12.800 -35.188 1.00 12.59 97 ILE A N 1
ATOM 810 C CA . ILE A 1 117 ? 20.599 -11.500 -34.745 1.00 12.51 97 ILE A CA 1
ATOM 811 C C . ILE A 1 117 ? 19.232 -11.232 -35.278 1.00 12.32 97 ILE A C 1
ATOM 812 O O . ILE A 1 117 ? 19.105 -11.188 -36.545 1.00 12.92 97 ILE A O 1
ATOM 817 N N . ALA A 1 118 ? 18.232 -11.009 -34.429 1.00 11.76 98 ALA A N 1
ATOM 818 C CA . ALA A 1 118 ? 16.908 -10.625 -34.912 1.00 11.54 98 ALA A CA 1
ATOM 819 C C . ALA A 1 118 ? 16.779 -9.119 -34.789 1.00 12.52 98 ALA A C 1
ATOM 820 O O . ALA A 1 118 ? 16.853 -8.589 -33.666 1.00 10.12 98 ALA A O 1
ATOM 822 N N . LEU A 1 119 ? 16.633 -8.437 -35.917 1.00 12.04 99 LEU A N 1
ATOM 823 C CA . LEU A 1 119 ? 16.466 -7.016 -35.936 1.00 12.85 99 LEU A CA 1
ATOM 824 C C . LEU A 1 119 ? 14.943 -6.769 -35.874 1.00 12.10 99 LEU A C 1
ATOM 825 O O . LEU A 1 119 ? 14.254 -6.774 -36.848 1.00 12.61 99 LEU A O 1
ATOM 830 N N . THR A 1 120 ? 14.462 -6.684 -34.633 1.00 12.17 100 THR A N 1
ATOM 831 C CA . THR A 1 120 ? 13.025 -6.765 -34.384 1.00 12.58 100 THR A CA 1
ATOM 832 C C . THR A 1 120 ? 12.327 -5.428 -34.741 1.00 12.33 100 THR A C 1
ATOM 833 O O . THR A 1 120 ? 12.953 -4.382 -35.032 1.00 11.93 100 THR A O 1
ATOM 837 N N . ARG A 1 121 ? 10.988 -5.434 -34.625 1.00 12.17 101 ARG A N 1
ATOM 838 C CA . ARG A 1 121 ? 10.204 -4.189 -34.778 1.00 13.88 101 ARG A CA 1
ATOM 839 C C . ARG A 1 121 ? 10.410 -3.615 -36.147 1.00 13.53 101 ARG A C 1
ATOM 840 O O . ARG A 1 121 ? 10.411 -2.379 -36.290 1.00 13.86 101 ARG A O 1
ATOM 848 N N . SER A 1 122 ? 10.534 -4.487 -37.151 1.00 14.30 102 SER A N 1
ATOM 849 C CA . SER A 1 122 ? 10.850 -3.954 -38.519 1.00 15.36 102 SER A CA 1
ATOM 850 C C . SER A 1 122 ? 9.779 -2.971 -39.051 1.00 16.50 102 SER A C 1
ATOM 851 O O . SER A 1 122 ? 10.089 -2.107 -39.864 1.00 16.40 102 SER A O 1
ATOM 854 N N . ASP A 1 123 ? 8.525 -3.161 -38.648 1.00 17.04 103 ASP A N 1
ATOM 855 C CA . ASP A 1 123 ? 7.429 -2.257 -39.084 1.00 15.89 103 ASP A CA 1
ATOM 856 C C . ASP A 1 123 ? 7.608 -0.811 -38.538 1.00 18.07 103 ASP A C 1
ATOM 857 O O . ASP A 1 123 ? 6.984 0.130 -39.051 1.00 21.39 103 ASP A O 1
ATOM 862 N N . SER A 1 124 ? 8.460 -0.637 -37.527 1.00 14.94 104 SER A N 1
ATOM 863 C CA . SER A 1 124 ? 8.740 0.683 -37.007 1.00 18.04 104 SER A CA 1
ATOM 864 C C . SER A 1 124 ? 9.887 1.434 -37.650 1.00 20.68 104 SER A C 1
ATOM 865 O O . SER A 1 124 ? 10.202 2.525 -37.219 1.00 23.59 104 SER A O 1
ATOM 868 N N . THR A 1 125 ? 10.478 0.880 -38.707 1.00 17.97 105 THR A N 1
ATOM 869 C CA . THR A 1 125 ? 11.687 1.417 -39.285 1.00 18.15 105 THR A CA 1
ATOM 870 C C . THR A 1 125 ? 11.603 1.282 -40.774 1.00 20.13 105 THR A C 1
ATOM 871 O O . THR A 1 125 ? 10.508 1.038 -41.295 1.00 23.41 105 THR A O 1
ATOM 875 N N . HIS A 1 126 ? 12.706 1.528 -41.492 1.00 19.61 106 HIS A N 1
ATOM 876 C CA . HIS A 1 126 ? 12.720 1.536 -42.935 1.00 19.31 106 HIS A CA 1
ATOM 877 C C . HIS A 1 126 ? 13.907 0.796 -43.378 1.00 17.20 106 HIS A C 1
ATOM 878 O O . HIS A 1 126 ? 14.945 0.727 -42.678 1.00 16.19 106 HIS A O 1
ATOM 885 N N . MET A 1 127 ? 13.817 0.234 -44.617 1.00 18.82 107 MET A N 1
ATOM 886 C CA . MET A 1 127 ? 14.902 -0.516 -45.219 1.00 20.67 107 MET A CA 1
ATOM 887 C C . MET A 1 127 ? 16.252 0.163 -45.090 1.00 18.67 107 MET A C 1
ATOM 888 O O . MET A 1 127 ? 17.278 -0.482 -44.746 1.00 19.23 107 MET A O 1
ATOM 893 N N . HIS A 1 128 ? 16.307 1.469 -45.393 1.00 19.90 108 HIS A N 1
ATOM 894 C CA . HIS A 1 128 ? 17.592 2.088 -45.415 1.00 16.97 108 HIS A CA 1
ATOM 895 C C . HIS A 1 128 ? 18.178 2.214 -44.026 1.00 16.36 108 HIS A C 1
ATOM 896 O O . HIS A 1 128 ? 19.387 2.166 -43.903 1.00 21.02 108 HIS A O 1
ATOM 903 N N . ALA A 1 129 ? 17.306 2.402 -42.992 1.00 14.71 109 ALA A N 1
ATOM 904 C CA . ALA A 1 129 ? 17.786 2.378 -41.605 1.00 15.21 109 ALA A CA 1
ATOM 905 C C . ALA A 1 129 ? 18.264 0.958 -41.195 1.00 16.88 109 ALA A C 1
ATOM 906 O O . ALA A 1 129 ? 19.256 0.795 -40.443 1.00 16.67 109 ALA A O 1
ATOM 908 N N . ILE A 1 130 ? 17.536 -0.051 -41.641 1.00 17.53 110 ILE A N 1
ATOM 909 C CA . ILE A 1 130 ? 17.881 -1.435 -41.295 1.00 18.62 110 ILE A CA 1
ATOM 910 C C . ILE A 1 130 ? 19.209 -1.769 -41.941 1.00 21.84 110 ILE A C 1
ATOM 911 O O . ILE A 1 130 ? 20.056 -2.409 -41.304 1.00 21.23 110 ILE A O 1
ATOM 916 N N . ASP A 1 131 ? 19.410 -1.313 -43.215 1.00 20.61 111 ASP A N 1
ATOM 917 C CA . ASP A 1 131 ? 20.711 -1.583 -43.833 1.00 28.92 111 ASP A CA 1
ATOM 918 C C . ASP A 1 131 ? 21.858 -0.887 -43.074 1.00 23.76 111 ASP A C 1
ATOM 919 O O . ASP A 1 131 ? 22.936 -1.490 -42.860 1.00 26.05 111 ASP A O 1
ATOM 924 N N . GLU A 1 132 ? 21.594 0.330 -42.558 1.00 22.03 112 GLU A N 1
ATOM 925 C CA . GLU A 1 132 ? 22.609 1.019 -41.776 1.00 20.07 112 GLU A CA 1
ATOM 926 C C . GLU A 1 132 ? 22.883 0.326 -40.456 1.00 22.05 112 GLU A C 1
ATOM 927 O O . GLU A 1 132 ? 24.054 0.239 -40.007 1.00 29.98 112 GLU A O 1
ATOM 933 N N . LEU A 1 133 ? 21.854 -0.195 -39.807 1.00 21.69 113 LEU A N 1
ATOM 934 C CA . LEU A 1 133 ? 22.071 -0.931 -38.558 1.00 18.77 113 LEU A CA 1
ATOM 935 C C . LEU A 1 133 ? 22.779 -2.271 -38.875 1.00 16.43 113 LEU A C 1
ATOM 936 O O . LEU A 1 133 ? 23.660 -2.664 -38.100 1.00 24.37 113 LEU A O 1
ATOM 941 N N . LYS A 1 134 ? 22.400 -3.001 -39.962 1.00 18.57 114 LYS A N 1
ATOM 942 C CA . LYS A 1 134 ? 23.179 -4.235 -40.327 1.00 18.95 114 LYS A CA 1
ATOM 943 C C . LYS A 1 134 ? 24.656 -3.942 -40.537 1.00 24.63 114 LYS A C 1
ATOM 944 O O . LYS A 1 134 ? 25.497 -4.686 -40.031 1.00 29.22 114 LYS A O 1
ATOM 950 N N . ALA A 1 135 ? 24.963 -2.831 -41.228 1.00 24.34 115 ALA A N 1
ATOM 951 C CA . ALA A 1 135 ? 26.365 -2.432 -41.454 1.00 28.02 115 ALA A CA 1
ATOM 952 C C . ALA A 1 135 ? 27.086 -2.188 -40.148 1.00 27.43 115 ALA A C 1
ATOM 953 O O . ALA A 1 135 ? 28.271 -2.594 -39.894 1.00 35.19 115 ALA A O 1
ATOM 955 N N . LYS A 1 136 ? 26.425 -1.456 -39.310 1.00 24.69 116 LYS A N 1
ATOM 956 C CA . LYS A 1 136 ? 26.970 -1.171 -38.009 1.00 24.43 116 LYS A CA 1
ATOM 957 C C . LYS A 1 136 ? 27.312 -2.493 -37.309 1.00 30.14 116 LYS A C 1
ATOM 958 O O . LYS A 1 136 ? 28.458 -2.663 -36.822 1.00 31.19 116 LYS A O 1
ATOM 964 N N . LEU A 1 137 ? 26.361 -3.427 -37.270 1.00 26.02 117 LEU A N 1
ATOM 965 C CA . LEU A 1 137 ? 26.599 -4.607 -36.497 1.00 21.48 117 LEU A CA 1
ATOM 966 C C . LEU A 1 137 ? 27.718 -5.444 -37.075 1.00 27.17 117 LEU A C 1
ATOM 967 O O . LEU A 1 137 ? 28.444 -6.114 -36.303 1.00 26.52 117 LEU A O 1
ATOM 972 N N . LYS A 1 138 ? 27.863 -5.459 -38.401 1.00 26.38 118 LYS A N 1
ATOM 973 C CA . LYS A 1 138 ? 28.994 -6.150 -39.005 1.00 30.07 118 LYS A CA 1
ATOM 974 C C . LYS A 1 138 ? 30.259 -5.601 -38.288 1.00 39.60 118 LYS A C 1
ATOM 975 O O . LYS A 1 138 ? 31.135 -6.389 -37.950 1.00 35.10 118 LYS A O 1
ATOM 981 N N . VAL A 1 139 ? 30.306 -4.310 -37.903 1.00 34.30 119 VAL A N 1
ATOM 982 C CA . VAL A 1 139 ? 31.474 -3.755 -37.210 1.00 28.64 119 VAL A CA 1
ATOM 983 C C . VAL A 1 139 ? 31.704 -4.135 -35.743 1.00 35.79 119 VAL A C 1
ATOM 984 O O . VAL A 1 139 ? 32.840 -4.489 -35.269 1.00 33.47 119 VAL A O 1
ATOM 988 N N . ILE A 1 140 ? 30.670 -4.009 -34.989 1.00 30.97 120 ILE A N 1
ATOM 989 C CA . ILE A 1 140 ? 30.698 -4.174 -33.561 1.00 27.12 120 ILE A CA 1
ATOM 990 C C . ILE A 1 140 ? 31.025 -5.647 -33.314 1.00 28.68 120 ILE A C 1
ATOM 991 O O . ILE A 1 140 ? 31.582 -5.983 -32.238 1.00 26.06 120 ILE A O 1
ATOM 996 N N . THR A 1 141 ? 30.566 -6.524 -34.233 1.00 23.82 121 THR A N 1
ATOM 997 C CA . THR A 1 141 ? 30.679 -7.968 -33.958 1.00 21.89 121 THR A CA 1
ATOM 998 C C . THR A 1 141 ? 31.940 -8.562 -34.627 1.00 19.69 121 THR A C 1
ATOM 999 O O . THR A 1 141 ? 32.249 -9.759 -34.473 1.00 16.39 121 THR A O 1
ATOM 1003 N N A SER A 1 142 ? 32.695 -7.705 -35.317 0.43 22.76 122 SER A N 1
ATOM 1004 N N B SER A 1 142 ? 32.655 -7.753 -35.388 0.57 22.90 122 SER A N 1
ATOM 1005 C CA A SER A 1 142 ? 34.005 -8.077 -35.858 0.43 24.51 122 SER A CA 1
ATOM 1006 C CA B SER A 1 142 ? 33.887 -8.234 -35.986 0.57 24.97 122 SER A CA 1
ATOM 1007 C C A SER A 1 142 ? 34.933 -8.711 -34.850 0.43 16.81 122 SER A C 1
ATOM 1008 C C B SER A 1 142 ? 34.907 -8.701 -34.942 0.57 16.47 122 SER A C 1
ATOM 1009 O O A SER A 1 142 ? 35.122 -8.177 -33.747 0.43 19.96 122 SER A O 1
ATOM 1010 O O B SER A 1 142 ? 35.075 -8.088 -33.882 0.57 21.71 122 SER A O 1
ATOM 1015 N N . GLY A 1 143 ? 35.445 -9.903 -35.176 1.00 17.93 123 GLY A N 1
ATOM 1016 C CA . GLY A 1 143 ? 36.445 -10.511 -34.273 1.00 16.49 123 GLY A CA 1
ATOM 1017 C C . GLY A 1 143 ? 35.786 -10.976 -32.981 1.00 14.91 123 GLY A C 1
ATOM 1018 O O . GLY A 1 143 ? 36.453 -11.093 -31.915 1.00 15.57 123 GLY A O 1
ATOM 1019 N N . THR A 1 144 ? 34.480 -11.261 -33.058 1.00 14.42 124 THR A N 1
ATOM 1020 C CA . THR A 1 144 ? 33.767 -11.868 -31.898 1.00 12.59 124 THR A CA 1
ATOM 1021 C C . THR A 1 144 ? 33.072 -13.122 -32.438 1.00 13.02 124 THR A C 1
ATOM 1022 O O . THR A 1 144 ? 32.975 -13.352 -33.654 1.00 12.73 124 THR A O 1
ATOM 1026 N N . VAL A 1 145 ? 32.537 -13.927 -31.525 1.00 14.24 125 VAL A N 1
ATOM 1027 C CA . VAL A 1 145 ? 31.775 -15.102 -31.983 1.00 13.79 125 VAL A CA 1
ATOM 1028 C C . VAL A 1 145 ? 30.502 -14.817 -32.803 1.00 13.23 125 VAL A C 1
ATOM 1029 O O . VAL A 1 145 ? 30.016 -15.709 -33.469 1.00 14.71 125 VAL A O 1
ATOM 1033 N N . LEU A 1 146 ? 30.042 -13.569 -32.774 1.00 12.97 126 LEU A N 1
ATOM 1034 C CA . LEU A 1 146 ? 28.857 -13.135 -33.544 1.00 14.11 126 LEU A CA 1
ATOM 1035 C C . LEU A 1 146 ? 29.191 -12.735 -34.989 1.00 15.25 126 LEU A C 1
ATOM 1036 O O . LEU A 1 146 ? 28.292 -12.406 -35.742 1.00 15.52 126 LEU A O 1
ATOM 1041 N N . GLN A 1 147 ? 30.482 -12.670 -35.330 1.00 13.10 127 GLN A N 1
ATOM 1042 C CA . GLN A 1 147 ? 30.899 -12.064 -36.602 1.00 16.10 127 GLN A CA 1
ATOM 1043 C C . GLN A 1 147 ? 30.144 -12.584 -37.833 1.00 16.05 127 GLN A C 1
ATOM 1044 O O . GLN A 1 147 ? 29.832 -11.787 -38.698 1.00 24.27 127 GLN A O 1
ATOM 1050 N N . ASP A 1 148 ? 29.800 -13.874 -37.883 1.00 16.31 128 ASP A N 1
ATOM 1051 C CA . ASP A 1 148 ? 29.183 -14.402 -39.109 1.00 18.46 128 ASP A CA 1
ATOM 1052 C C . ASP A 1 148 ? 27.707 -14.821 -38.807 1.00 17.46 128 ASP A C 1
ATOM 1053 O O . ASP A 1 148 ? 27.046 -15.502 -39.643 1.00 20.76 128 ASP A O 1
ATOM 1058 N N . TRP A 1 149 ? 27.175 -14.322 -37.687 1.00 15.18 129 TRP A N 1
ATOM 1059 C CA . TRP A 1 149 ? 25.741 -14.533 -37.441 1.00 14.83 129 TRP A CA 1
ATOM 1060 C C . TRP A 1 149 ? 24.945 -13.742 -38.468 1.00 17.13 129 TRP A C 1
ATOM 1061 O O . TRP A 1 149 ? 25.292 -12.609 -38.808 1.00 16.91 129 TRP A O 1
ATOM 1072 N N . GLU A 1 150 ? 23.875 -14.350 -38.975 1.00 16.71 130 GLU A N 1
ATOM 1073 C CA . GLU A 1 150 ? 22.965 -13.638 -39.870 1.00 16.66 130 GLU A CA 1
ATOM 1074 C C . GLU A 1 150 ? 22.139 -12.610 -39.035 1.00 14.74 130 GLU A C 1
ATOM 1075 O O . GLU A 1 150 ? 21.883 -12.819 -37.852 1.00 16.80 130 GLU A O 1
ATOM 1081 N N . CYS A 1 151 ? 21.803 -11.488 -39.653 1.00 15.21 131 CYS A N 1
ATOM 1082 C CA . CYS A 1 151 ? 20.882 -10.477 -39.112 1.00 15.75 131 CYS A CA 1
ATOM 1083 C C . CYS A 1 151 ? 19.611 -10.545 -39.978 1.00 15.73 131 CYS A C 1
ATOM 1084 O O . CYS A 1 151 ? 19.628 -10.363 -41.208 1.00 17.99 131 CYS A O 1
ATOM 1087 N N . ILE A 1 152 ? 18.503 -10.831 -39.314 1.00 14.38 132 ILE A N 1
ATOM 1088 C CA . ILE A 1 152 ? 17.219 -10.991 -39.984 1.00 14.00 132 ILE A CA 1
ATOM 1089 C C . ILE A 1 152 ? 16.277 -9.929 -39.481 1.00 11.97 132 ILE A C 1
ATOM 1090 O O . ILE A 1 152 ? 15.960 -9.894 -38.268 1.00 13.07 132 ILE A O 1
ATOM 1095 N N . SER A 1 153 ? 15.785 -9.082 -40.376 1.00 14.07 133 SER A N 1
ATOM 1096 C CA . SER A 1 153 ? 14.833 -8.036 -39.958 1.00 13.26 133 SER A CA 1
ATOM 1097 C C . SER A 1 153 ? 13.414 -8.669 -39.880 1.00 14.22 133 SER A C 1
ATOM 1098 O O . SER A 1 153 ? 12.987 -9.358 -40.845 1.00 16.05 133 SER A O 1
ATOM 1101 N N . LEU A 1 154 ? 12.694 -8.410 -38.809 1.00 12.26 134 LEU A N 1
ATOM 1102 C CA . LEU A 1 154 ? 11.370 -9.070 -38.631 1.00 11.83 134 LEU A CA 1
ATOM 1103 C C . LEU A 1 154 ? 10.475 -8.265 -37.712 1.00 10.96 134 LEU A C 1
ATOM 1104 O O . LEU A 1 154 ? 10.932 -7.349 -37.035 1.00 13.62 134 LEU A O 1
ATOM 1109 N N . ASN A 1 155 ? 9.172 -8.611 -37.676 1.00 12.79 135 ASN A N 1
ATOM 1110 C CA . ASN A 1 155 ? 8.330 -8.092 -36.617 1.00 17.31 135 ASN A CA 1
ATOM 1111 C C . ASN A 1 155 ? 7.314 -9.231 -36.306 1.00 14.25 135 ASN A C 1
ATOM 1112 O O . ASN A 1 155 ? 7.230 -10.206 -37.055 1.00 13.88 135 ASN A O 1
ATOM 1117 N N . THR A 1 156 ? 6.659 -9.068 -35.203 1.00 14.64 136 THR A N 1
ATOM 1118 C CA . THR A 1 156 ? 5.615 -9.973 -34.761 1.00 13.36 136 THR A CA 1
ATOM 1119 C C . THR A 1 156 ? 4.313 -9.153 -34.586 1.00 16.77 136 THR A C 1
ATOM 1120 O O . THR A 1 156 ? 3.541 -9.352 -33.597 1.00 17.47 136 THR A O 1
ATOM 1124 N N . ASN A 1 157 ? 4.054 -8.256 -35.549 1.00 16.47 137 ASN A N 1
ATOM 1125 C CA . ASN A 1 157 ? 2.856 -7.394 -35.535 1.00 16.81 137 ASN A CA 1
ATOM 1126 C C . ASN A 1 157 ? 1.896 -7.721 -36.624 1.00 17.18 137 ASN A C 1
ATOM 1127 O O . ASN A 1 157 ? 2.158 -7.441 -37.765 1.00 19.31 137 ASN A O 1
ATOM 1132 N N . LYS A 1 158 ? 0.786 -8.436 -36.292 1.00 20.84 138 LYS A N 1
ATOM 1133 C CA . LYS A 1 158 ? -0.058 -9.000 -37.353 1.00 23.02 138 LYS A CA 1
ATOM 1134 C C . LYS A 1 158 ? -0.776 -7.842 -38.110 1.00 23.74 138 LYS A C 1
ATOM 1135 O O . LYS A 1 158 ? -1.357 -8.094 -39.156 1.00 20.92 138 LYS A O 1
ATOM 1141 N N . SER A 1 159 ? -0.753 -6.619 -37.555 1.00 20.37 139 SER A N 1
ATOM 1142 C CA . SER A 1 159 ? -1.414 -5.440 -38.115 1.00 26.66 139 SER A CA 1
ATOM 1143 C C . SER A 1 159 ? -0.481 -4.527 -38.920 1.00 21.46 139 SER A C 1
ATOM 1144 O O . SER A 1 159 ? -0.939 -3.547 -39.538 1.00 24.94 139 SER A O 1
ATOM 1147 N N . ALA A 1 160 ? 0.824 -4.846 -38.931 1.00 21.36 140 ALA A N 1
ATOM 1148 C CA . ALA A 1 160 ? 1.758 -4.015 -39.674 1.00 23.59 140 ALA A CA 1
ATOM 1149 C C . ALA A 1 160 ? 1.498 -4.129 -41.188 1.00 25.82 140 ALA A C 1
ATOM 1150 O O . ALA A 1 160 ? 0.893 -5.084 -41.669 1.00 25.62 140 ALA A O 1
ATOM 1152 N N . LYS A 1 161 ? 2.086 -3.188 -41.933 1.00 25.79 141 LYS A N 1
ATOM 1153 C CA . LYS A 1 161 ? 2.036 -3.212 -43.436 1.00 27.52 141 LYS A CA 1
ATOM 1154 C C . LYS A 1 161 ? 2.610 -4.529 -43.960 1.00 27.08 141 LYS A C 1
ATOM 1155 O O . LYS A 1 161 ? 2.075 -5.154 -44.883 1.00 29.06 141 LYS A O 1
ATOM 1161 N N . ASN A 1 162 ? 3.634 -5.012 -43.259 1.00 23.40 142 ASN A N 1
ATOM 1162 C CA . ASN A 1 162 ? 4.254 -6.288 -43.638 1.00 20.64 142 ASN A CA 1
ATOM 1163 C C . ASN A 1 162 ? 4.237 -7.200 -42.427 1.00 25.81 142 ASN A C 1
ATOM 1164 O O . ASN A 1 162 ? 5.239 -7.298 -41.675 1.00 21.11 142 ASN A O 1
ATOM 1169 N N . PRO A 1 163 ? 3.091 -7.842 -42.179 1.00 20.77 143 PRO A N 1
ATOM 1170 C CA . PRO A 1 163 ? 2.941 -8.472 -40.848 1.00 16.01 143 PRO A CA 1
ATOM 1171 C C . PRO A 1 163 ? 3.743 -9.729 -40.788 1.00 15.61 143 PRO A C 1
ATOM 1172 O O . PRO A 1 163 ? 3.730 -10.537 -41.696 1.00 20.06 143 PRO A O 1
ATOM 1176 N N . PHE A 1 164 ? 4.460 -9.873 -39.663 1.00 14.00 144 PHE A N 1
ATOM 1177 C CA . PHE A 1 164 ? 5.309 -11.051 -39.464 1.00 14.97 144 PHE A CA 1
ATOM 1178 C C . PHE A 1 164 ? 6.345 -11.256 -40.561 1.00 15.24 144 PHE A C 1
ATOM 1179 O O . PHE A 1 164 ? 6.915 -12.345 -40.689 1.00 18.20 144 PHE A O 1
ATOM 1187 N N . GLU A 1 165 ? 6.758 -10.138 -41.230 1.00 16.58 145 GLU A N 1
ATOM 1188 C CA . GLU A 1 165 ? 7.845 -10.290 -42.147 1.00 19.28 145 GLU A CA 1
ATOM 1189 C C . GLU A 1 165 ? 9.058 -10.759 -41.341 1.00 16.88 145 GLU A C 1
ATOM 1190 O O . GLU A 1 165 ? 9.242 -10.480 -40.119 1.00 16.29 145 GLU A O 1
ATOM 1196 N N . GLY A 1 166 ? 9.839 -11.534 -42.028 1.00 15.38 146 GLY A N 1
ATOM 1197 C CA . GLY A 1 166 ? 11.088 -12.125 -41.515 1.00 14.89 146 GLY A CA 1
ATOM 1198 C C . GLY A 1 166 ? 10.957 -13.279 -40.518 1.00 15.12 146 GLY A C 1
ATOM 1199 O O . GLY A 1 166 ? 11.968 -13.965 -40.261 1.00 15.61 146 GLY A O 1
ATOM 1200 N N . VAL A 1 167 ? 9.752 -13.571 -40.005 1.00 15.37 147 VAL A N 1
ATOM 1201 C CA . VAL A 1 167 ? 9.623 -14.626 -39.008 1.00 17.26 147 VAL A CA 1
ATOM 1202 C C . VAL A 1 167 ? 9.844 -15.977 -39.707 1.00 16.93 147 VAL A C 1
ATOM 1203 O O . VAL A 1 167 ? 10.550 -16.831 -39.207 1.00 17.09 147 VAL A O 1
ATOM 1207 N N . ASP A 1 168 ? 9.234 -16.175 -40.889 1.00 15.06 148 ASP A N 1
ATOM 1208 C CA . ASP A 1 168 ? 9.507 -17.424 -41.625 1.00 18.22 148 ASP A CA 1
ATOM 1209 C C . ASP A 1 168 ? 11.013 -17.617 -41.857 1.00 17.04 148 ASP A C 1
ATOM 1210 O O . ASP A 1 168 ? 11.540 -18.726 -41.663 1.00 18.88 148 ASP A O 1
ATOM 1215 N N . GLU A 1 169 ? 11.703 -16.562 -42.310 1.00 18.51 149 GLU A N 1
ATOM 1216 C CA . GLU A 1 169 ? 13.188 -16.594 -42.550 1.00 18.29 149 GLU A CA 1
ATOM 1217 C C . GLU A 1 169 ? 13.929 -16.922 -41.206 1.00 16.59 149 GLU A C 1
ATOM 1218 O O . GLU A 1 169 ? 14.850 -17.752 -41.184 1.00 16.74 149 GLU A O 1
ATOM 1224 N N . LEU A 1 170 ? 13.546 -16.275 -40.095 1.00 15.32 150 LEU A N 1
ATOM 1225 C CA . LEU A 1 170 ? 14.160 -16.617 -38.815 1.00 15.78 150 LEU A CA 1
ATOM 1226 C C . LEU A 1 170 ? 13.972 -18.144 -38.562 1.00 16.37 150 LEU A C 1
ATOM 1227 O O . LEU A 1 170 ? 14.904 -18.848 -38.107 1.00 18.68 150 LEU A O 1
ATOM 1232 N N . LYS A 1 171 ? 12.745 -18.628 -38.730 1.00 16.04 151 LYS A N 1
ATOM 1233 C CA . LYS A 1 171 ? 12.511 -19.996 -38.367 1.00 17.66 151 LYS A CA 1
ATOM 1234 C C . LYS A 1 171 ? 13.334 -20.918 -39.253 1.00 17.57 151 LYS A C 1
ATOM 1235 O O . LYS A 1 171 ? 13.812 -21.982 -38.790 1.00 18.27 151 LYS A O 1
ATOM 1241 N N . ALA A 1 172 ? 13.459 -20.568 -40.538 1.00 16.79 152 ALA A N 1
ATOM 1242 C CA . ALA A 1 172 ? 14.213 -21.397 -41.444 1.00 18.75 152 ALA A CA 1
ATOM 1243 C C . ALA A 1 172 ? 15.674 -21.401 -41.077 1.00 21.75 152 ALA A C 1
ATOM 1244 O O . ALA A 1 172 ? 16.304 -22.463 -41.083 1.00 21.80 152 ALA A O 1
ATOM 1246 N N . ARG A 1 173 ? 16.215 -20.213 -40.699 1.00 15.63 153 ARG A N 1
ATOM 1247 C CA . ARG A 1 173 ? 17.621 -20.193 -40.214 1.00 18.81 153 ARG A CA 1
ATOM 1248 C C . ARG A 1 173 ? 17.797 -20.988 -38.884 1.00 19.49 153 ARG A C 1
ATOM 1249 O O . ARG A 1 173 ? 18.804 -21.649 -38.679 1.00 17.48 153 ARG A O 1
ATOM 1257 N N . ILE A 1 174 ? 16.870 -20.860 -37.968 1.00 19.38 154 ILE A N 1
ATOM 1258 C CA . ILE A 1 174 ? 16.944 -21.665 -36.657 1.00 17.14 154 ILE A CA 1
ATOM 1259 C C . ILE A 1 174 ? 16.983 -23.151 -37.052 1.00 19.71 154 ILE A C 1
ATOM 1260 O O . ILE A 1 174 ? 17.780 -23.890 -36.537 1.00 19.21 154 ILE A O 1
ATOM 1265 N N . ASN A 1 175 ? 16.134 -23.584 -37.990 1.00 17.99 155 ASN A N 1
ATOM 1266 C CA . ASN A 1 175 ? 16.186 -25.023 -38.344 1.00 21.07 155 ASN A CA 1
ATOM 1267 C C . ASN A 1 175 ? 17.514 -25.424 -39.027 1.00 22.21 155 ASN A C 1
ATOM 1268 O O . ASN A 1 175 ? 17.980 -26.541 -38.791 1.00 20.06 155 ASN A O 1
ATOM 1273 N N . GLU A 1 176 ? 18.068 -24.574 -39.912 1.00 19.75 156 GLU A N 1
ATOM 1274 C CA . GLU A 1 176 ? 19.376 -24.851 -40.508 1.00 21.56 156 GLU A CA 1
ATOM 1275 C C . GLU A 1 176 ? 20.447 -25.005 -39.413 1.00 17.82 156 GLU A C 1
ATOM 1276 O O . GLU A 1 176 ? 21.248 -25.979 -39.455 1.00 19.18 156 GLU A O 1
ATOM 1282 N N . VAL A 1 177 ? 20.501 -24.073 -38.474 1.00 16.97 157 VAL A N 1
ATOM 1283 C CA . VAL A 1 177 ? 21.508 -24.122 -37.405 1.00 18.01 157 VAL A CA 1
ATOM 1284 C C . VAL A 1 177 ? 21.219 -25.346 -36.557 1.00 19.58 157 VAL A C 1
ATOM 1285 O O . VAL A 1 177 ? 22.159 -26.079 -36.104 1.00 23.01 157 VAL A O 1
ATOM 1289 N N . ALA A 1 178 ? 19.927 -25.600 -36.292 1.00 18.92 158 ALA A N 1
ATOM 1290 C CA . ALA A 1 178 ? 19.602 -26.768 -35.491 1.00 18.60 158 ALA A CA 1
ATOM 1291 C C . ALA A 1 178 ? 20.160 -28.067 -36.087 1.00 19.10 158 ALA A C 1
ATOM 1292 O O . ALA A 1 178 ? 20.538 -28.977 -35.327 1.00 21.13 158 ALA A O 1
ATOM 1294 N N . GLU A 1 179 ? 20.256 -28.152 -37.415 1.00 19.94 159 GLU A N 1
ATOM 1295 C CA . GLU A 1 179 ? 20.640 -29.428 -38.049 1.00 23.09 159 GLU A CA 1
ATOM 1296 C C . GLU A 1 179 ? 22.119 -29.628 -37.731 1.00 22.23 159 GLU A C 1
ATOM 1297 O O . GLU A 1 179 ? 22.559 -30.738 -37.461 1.00 27.67 159 GLU A O 1
ATOM 1303 N N . LYS A 1 180 ? 22.889 -28.535 -37.723 1.00 20.61 160 LYS A N 1
ATOM 1304 C CA . LYS A 1 180 ? 24.334 -28.586 -37.462 1.00 22.15 160 LYS A CA 1
ATOM 1305 C C . LYS A 1 180 ? 24.548 -28.960 -36.023 1.00 19.73 160 LYS A C 1
ATOM 1306 O O . LYS A 1 180 ? 25.380 -29.828 -35.707 1.00 22.12 160 LYS A O 1
ATOM 1312 N N . ILE A 1 181 ? 23.731 -28.404 -35.136 1.00 19.10 161 ILE A N 1
ATOM 1313 C CA . ILE A 1 181 ? 23.859 -28.719 -33.711 1.00 18.87 161 ILE A CA 1
ATOM 1314 C C . ILE A 1 181 ? 23.455 -30.161 -33.391 1.00 21.44 161 ILE A C 1
ATOM 1315 O O . ILE A 1 181 ? 24.045 -30.787 -32.534 1.00 20.17 161 ILE A O 1
ATOM 1320 N N . GLU A 1 182 ? 22.509 -30.699 -34.137 1.00 18.53 162 GLU A N 1
ATOM 1321 C CA . GLU A 1 182 ? 22.128 -32.080 -33.918 1.00 15.58 162 GLU A CA 1
ATOM 1322 C C . GLU A 1 182 ? 23.378 -33.010 -34.193 1.00 17.59 162 GLU A C 1
ATOM 1323 O O . GLU A 1 182 ? 23.582 -33.963 -33.443 1.00 19.13 162 GLU A O 1
ATOM 1329 N N . ALA A 1 183 ? 24.193 -32.697 -35.194 1.00 17.63 163 ALA A N 1
ATOM 1330 C CA . ALA A 1 183 ? 25.363 -33.519 -35.458 1.00 18.12 163 ALA A CA 1
ATOM 1331 C C . ALA A 1 183 ? 26.403 -33.336 -34.379 1.00 22.51 163 ALA A C 1
ATOM 1332 O O . ALA A 1 183 ? 27.006 -34.310 -33.907 1.00 19.05 163 ALA A O 1
ATOM 1334 N N . GLU A 1 184 ? 26.602 -32.086 -33.960 1.00 17.70 164 GLU A N 1
ATOM 1335 C CA . GLU A 1 184 ? 27.548 -31.801 -32.870 1.00 17.14 164 GLU A CA 1
ATOM 1336 C C . GLU A 1 184 ? 27.109 -32.492 -31.620 1.00 18.33 164 GLU A C 1
ATOM 1337 O O . GLU A 1 184 ? 27.944 -33.109 -30.925 1.00 16.21 164 GLU A O 1
ATOM 1343 N N . ASN A 1 185 ? 25.809 -32.406 -31.307 1.00 15.33 165 ASN A N 1
ATOM 1344 C CA . ASN A 1 185 ? 25.382 -33.086 -30.047 1.00 14.98 165 ASN A CA 1
ATOM 1345 C C . ASN A 1 185 ? 25.492 -34.603 -30.147 1.00 14.97 165 ASN A C 1
ATOM 1346 O O . ASN A 1 185 ? 25.836 -35.283 -29.178 1.00 14.34 165 ASN A O 1
ATOM 1351 N N . ALA A 1 186 ? 25.177 -35.144 -31.323 1.00 15.27 166 ALA A N 1
ATOM 1352 C CA . ALA A 1 186 ? 25.301 -36.609 -31.516 1.00 13.75 166 ALA A CA 1
ATOM 1353 C C . ALA A 1 186 ? 26.735 -37.072 -31.207 1.00 15.05 166 ALA A C 1
ATOM 1354 O O . ALA A 1 186 ? 26.921 -38.223 -30.675 1.00 16.56 166 ALA A O 1
ATOM 1356 N N . GLU A 1 187 ? 27.731 -36.234 -31.529 1.00 15.58 167 GLU A N 1
ATOM 1357 C CA . GLU A 1 187 ? 29.120 -36.662 -31.253 1.00 16.04 167 GLU A CA 1
ATOM 1358 C C . GLU A 1 187 ? 29.336 -36.857 -29.757 1.00 14.47 167 GLU A C 1
ATOM 1359 O O . GLU A 1 187 ? 30.196 -37.634 -29.375 1.00 20.96 167 GLU A O 1
ATOM 1365 N N . LEU A 1 188 ? 28.598 -36.141 -28.940 1.00 13.54 168 LEU A N 1
ATOM 1366 C CA . LEU A 1 188 ? 28.741 -36.193 -27.492 1.00 12.38 168 LEU A CA 1
ATOM 1367 C C . LEU A 1 188 ? 28.036 -37.399 -26.881 1.00 12.38 168 LEU A C 1
ATOM 1368 O O . LEU A 1 188 ? 28.182 -37.634 -25.650 1.00 13.55 168 LEU A O 1
ATOM 1373 N N . ASN A 1 189 ? 27.268 -38.149 -27.688 1.00 13.53 169 ASN A N 1
ATOM 1374 C CA . ASN A 1 189 ? 26.453 -39.256 -27.114 1.00 13.95 169 ASN A CA 1
ATOM 1375 C C . ASN A 1 189 ? 27.355 -40.302 -26.490 1.00 12.94 169 ASN A C 1
ATOM 1376 O O . ASN A 1 189 ? 26.880 -41.017 -25.608 1.00 15.55 169 ASN A O 1
ATOM 1381 N N . SER A 1 190 ? 28.618 -40.438 -27.010 1.00 13.89 170 SER A N 1
ATOM 1382 C CA . SER A 1 190 ? 29.535 -41.520 -26.508 1.00 12.53 170 SER A CA 1
ATOM 1383 C C . SER A 1 190 ? 30.149 -41.167 -25.144 1.00 13.25 170 SER A C 1
ATOM 1384 O O . SER A 1 190 ? 30.810 -42.024 -24.551 1.00 16.63 170 SER A O 1
ATOM 1387 N N . LEU A 1 191 ? 29.950 -39.925 -24.656 1.00 14.20 171 LEU A N 1
ATOM 1388 C CA . LEU A 1 191 ? 30.513 -39.508 -23.368 1.00 14.64 171 LEU A CA 1
ATOM 1389 C C . LEU A 1 191 ? 29.633 -39.988 -22.197 1.00 14.82 171 LEU A C 1
ATOM 1390 O O . LEU A 1 191 ? 28.445 -40.358 -22.416 1.00 15.09 171 LEU A O 1
ATOM 1395 N N . PRO A 1 192 ? 30.183 -40.016 -20.983 1.00 14.38 172 PRO A N 1
ATOM 1396 C CA . PRO A 1 192 ? 29.302 -40.268 -19.814 1.00 16.25 172 PRO A CA 1
ATOM 1397 C C . PRO A 1 192 ? 28.197 -39.243 -19.705 1.00 14.69 172 PRO A C 1
ATOM 1398 O O . PRO A 1 192 ? 28.441 -38.065 -19.991 1.00 15.27 172 PRO A O 1
ATOM 1402 N N . ALA A 1 193 ? 26.977 -39.692 -19.399 1.00 14.08 173 ALA A N 1
ATOM 1403 C CA . ALA A 1 193 ? 25.874 -38.767 -19.298 1.00 14.84 173 ALA A CA 1
ATOM 1404 C C . ALA A 1 193 ? 26.018 -37.698 -18.222 1.00 12.31 173 ALA A C 1
ATOM 1405 O O . ALA A 1 193 ? 26.445 -37.966 -17.066 1.00 17.11 173 ALA A O 1
ATOM 1407 N N . ARG A 1 194 ? 25.635 -36.457 -18.592 1.00 13.84 174 ARG A N 1
ATOM 1408 C CA . ARG A 1 194 ? 25.443 -35.408 -17.584 1.00 11.96 174 ARG A CA 1
ATOM 1409 C C . ARG A 1 194 ? 24.164 -34.693 -17.918 1.00 13.90 174 ARG A C 1
ATOM 1410 O O . ARG A 1 194 ? 23.943 -34.399 -19.133 1.00 13.80 174 ARG A O 1
ATOM 1418 N N A ILE A 1 195 ? 23.324 -34.406 -16.925 0.02 13.04 175 ILE A N 1
ATOM 1419 N N B ILE A 1 195 ? 23.370 -34.391 -16.896 0.98 13.58 175 ILE A N 1
ATOM 1420 C CA A ILE A 1 195 ? 22.102 -33.628 -17.152 0.02 14.42 175 ILE A CA 1
ATOM 1421 C CA B ILE A 1 195 ? 22.119 -33.637 -17.082 0.98 13.50 175 ILE A CA 1
ATOM 1422 C C A ILE A 1 195 ? 22.006 -32.465 -16.165 0.02 13.38 175 ILE A C 1
ATOM 1423 C C B ILE A 1 195 ? 22.188 -32.439 -16.152 0.98 11.78 175 ILE A C 1
ATOM 1424 O O A ILE A 1 195 ? 22.000 -32.679 -14.951 0.02 13.98 175 ILE A O 1
ATOM 1425 O O B ILE A 1 195 ? 22.453 -32.572 -14.941 0.98 16.50 175 ILE A O 1
ATOM 1434 N N . PHE A 1 196 ? 21.928 -31.242 -16.690 1.00 13.37 176 PHE A N 1
ATOM 1435 C CA . PHE A 1 196 ? 21.868 -30.016 -15.831 1.00 13.84 176 PHE A CA 1
ATOM 1436 C C . PHE A 1 196 ? 20.408 -29.731 -15.529 1.00 13.44 176 PHE A C 1
ATOM 1437 O O . PHE A 1 196 ? 19.583 -29.814 -16.383 1.00 15.32 176 PHE A O 1
ATOM 1445 N N . ILE A 1 197 ? 20.086 -29.530 -14.276 1.00 14.26 177 ILE A N 1
ATOM 1446 C CA . ILE A 1 197 ? 18.767 -29.288 -13.839 1.00 13.15 177 ILE A CA 1
ATOM 1447 C C . ILE A 1 197 ? 18.418 -27.819 -13.739 1.00 16.59 177 ILE A C 1
ATOM 1448 O O . ILE A 1 197 ? 19.170 -27.066 -13.158 1.00 14.65 177 ILE A O 1
ATOM 1453 N N . ASP A 1 198 ? 17.318 -27.390 -14.387 1.00 14.26 178 ASP A N 1
ATOM 1454 C CA . ASP A 1 198 ? 17.003 -25.963 -14.292 1.00 15.99 178 ASP A CA 1
ATOM 1455 C C . ASP A 1 198 ? 15.799 -25.717 -13.374 1.00 19.64 178 ASP A C 1
ATOM 1456 O O . ASP A 1 198 ? 15.597 -24.566 -12.894 1.00 16.27 178 ASP A O 1
ATOM 1461 N N . HIS A 1 199 ? 14.995 -26.780 -13.125 1.00 16.41 179 HIS A N 1
ATOM 1462 C CA . HIS A 1 199 ? 13.832 -26.620 -12.211 1.00 16.65 179 HIS A CA 1
ATOM 1463 C C . HIS A 1 199 ? 13.648 -27.960 -11.531 1.00 14.74 179 HIS A C 1
ATOM 1464 O O . HIS A 1 199 ? 13.930 -29.021 -12.070 1.00 17.37 179 HIS A O 1
ATOM 1471 N N . ALA A 1 200 ? 13.109 -27.928 -10.319 1.00 18.24 180 ALA A N 1
ATOM 1472 C CA . ALA A 1 200 ? 12.796 -29.149 -9.546 1.00 19.28 180 ALA A CA 1
ATOM 1473 C C . ALA A 1 200 ? 11.486 -28.827 -8.798 1.00 20.98 180 ALA A C 1
ATOM 1474 O O . ALA A 1 200 ? 11.372 -27.791 -8.106 1.00 21.56 180 ALA A O 1
ATOM 1476 N N . PHE A 1 201 ? 10.576 -29.782 -8.791 1.00 19.15 181 PHE A N 1
ATOM 1477 C CA . PHE A 1 201 ? 9.379 -29.678 -8.001 1.00 22.47 181 PHE A CA 1
ATOM 1478 C C . PHE A 1 201 ? 8.751 -30.986 -7.662 1.00 18.27 181 PHE A C 1
ATOM 1479 O O . PHE A 1 201 ? 9.117 -32.067 -8.225 1.00 21.60 181 PHE A O 1
ATOM 1487 N N . ASN A 1 202 ? 7.852 -30.932 -6.661 1.00 25.19 182 ASN A N 1
ATOM 1488 C CA . ASN A 1 202 ? 7.102 -32.127 -6.309 1.00 30.15 182 ASN A CA 1
ATOM 1489 C C . ASN A 1 202 ? 5.885 -32.250 -7.215 1.00 32.21 182 ASN A C 1
ATOM 1490 O O . ASN A 1 202 ? 5.201 -31.259 -7.444 1.00 39.47 182 ASN A O 1
ATOM 1495 N N . VAL A 1 203 ? 5.547 -33.458 -7.698 1.00 37.80 183 VAL A N 1
ATOM 1496 C CA . VAL A 1 203 ? 4.255 -33.602 -8.429 1.00 48.07 183 VAL A CA 1
ATOM 1497 C C . VAL A 1 203 ? 3.418 -34.680 -7.769 1.00 48.06 183 VAL A C 1
ATOM 1498 O O . VAL A 1 203 ? 3.920 -35.786 -7.518 1.00 41.42 183 VAL A O 1
ATOM 1502 N N . THR A 1 204 ? 2.152 -34.364 -7.489 1.00 49.62 184 THR A N 1
ATOM 1503 C CA . THR A 1 204 ? 1.323 -35.262 -6.724 1.00 51.50 184 THR A CA 1
ATOM 1504 C C . THR A 1 204 ? 1.173 -36.553 -7.477 1.00 48.54 184 THR A C 1
ATOM 1505 O O . THR A 1 204 ? 0.756 -36.550 -8.646 1.00 75.68 184 THR A O 1
ATOM 1509 N N . GLY A 1 205 ? 1.570 -37.647 -6.832 1.00 53.89 185 GLY A N 1
ATOM 1510 C CA . GLY A 1 205 ? 1.456 -38.955 -7.425 1.00 45.25 185 GLY A CA 1
ATOM 1511 C C . GLY A 1 205 ? 2.647 -39.347 -8.254 1.00 54.42 185 GLY A C 1
ATOM 1512 O O . GLY A 1 205 ? 2.680 -40.452 -8.786 1.00 76.15 185 GLY A O 1
ATOM 1513 N N . LYS A 1 206 ? 3.617 -38.436 -8.388 1.00 67.99 186 LYS A N 1
ATOM 1514 C CA . LYS A 1 206 ? 4.833 -38.669 -9.203 1.00 60.33 186 LYS A CA 1
ATOM 1515 C C . LYS A 1 206 ? 6.074 -38.509 -8.293 1.00 57.03 186 LYS A C 1
ATOM 1516 O O . LYS A 1 206 ? 7.097 -39.222 -8.461 1.00 55.81 186 LYS A O 1
ATOM 1522 N N . GLY A 1 207 ? 5.943 -37.598 -7.317 1.00 46.41 187 GLY A N 1
ATOM 1523 C CA . GLY A 1 207 ? 7.006 -37.230 -6.382 1.00 37.21 187 GLY A CA 1
ATOM 1524 C C . GLY A 1 207 ? 7.999 -36.330 -7.097 1.00 29.67 187 GLY A C 1
ATOM 1525 O O . GLY A 1 207 ? 7.564 -35.432 -7.884 1.00 32.68 187 GLY A O 1
ATOM 1526 N N . CYS A 1 208 ? 9.311 -36.563 -6.856 1.00 25.33 188 CYS A N 1
ATOM 1527 C CA . CYS A 1 208 ? 10.350 -35.604 -7.266 1.00 21.69 188 CYS A CA 1
ATOM 1528 C C . CYS A 1 208 ? 10.482 -35.610 -8.820 1.00 19.38 188 CYS A C 1
ATOM 1529 O O . CYS A 1 208 ? 10.811 -36.667 -9.414 1.00 19.64 188 CYS A O 1
ATOM 1532 N N . VAL A 1 209 ? 10.253 -34.443 -9.439 1.00 18.59 189 VAL A N 1
ATOM 1533 C CA . VAL A 1 209 ? 10.460 -34.248 -10.866 1.00 16.45 189 VAL A CA 1
ATOM 1534 C C . VAL A 1 209 ? 11.510 -33.118 -11.076 1.00 20.54 189 VAL A C 1
ATOM 1535 O O . VAL A 1 209 ? 11.484 -32.057 -10.393 1.00 16.73 189 VAL A O 1
ATOM 1539 N N . VAL A 1 210 ? 12.452 -33.333 -12.016 1.00 18.79 190 VAL A N 1
ATOM 1540 C CA . VAL A 1 210 ? 13.376 -32.246 -12.346 1.00 17.21 190 VAL A CA 1
ATOM 1541 C C . VAL A 1 210 ? 13.227 -32.020 -13.839 1.00 15.99 190 VAL A C 1
ATOM 1542 O O . VAL A 1 210 ? 12.924 -32.943 -14.585 1.00 18.10 190 VAL A O 1
ATOM 1546 N N . LEU A 1 211 ? 13.419 -30.778 -14.244 1.00 13.94 191 LEU A N 1
ATOM 1547 C CA . LEU A 1 211 ? 13.447 -30.409 -15.687 1.00 14.10 191 LEU A CA 1
ATOM 1548 C C . LEU A 1 211 ? 14.871 -29.940 -15.906 1.00 14.95 191 LEU A C 1
ATOM 1549 O O . LEU A 1 211 ? 15.525 -29.235 -15.068 1.00 15.64 191 LEU A O 1
ATOM 1554 N N . GLY A 1 212 ? 15.332 -30.252 -17.112 1.00 16.92 192 GLY A N 1
ATOM 1555 C CA . GLY A 1 212 ? 16.734 -29.988 -17.479 1.00 16.59 192 GLY A CA 1
ATOM 1556 C C . GLY A 1 212 ? 17.038 -30.360 -18.908 1.00 14.86 192 GLY A C 1
ATOM 1557 O O . GLY A 1 212 ? 16.144 -30.621 -19.704 1.00 14.82 192 GLY A O 1
ATOM 1558 N N A VAL A 1 213 ? 18.349 -30.452 -19.177 0.54 13.25 193 VAL A N 1
ATOM 1559 N N B VAL A 1 213 ? 18.351 -30.463 -19.172 0.46 12.98 193 VAL A N 1
ATOM 1560 C CA A VAL A 1 213 ? 18.793 -30.761 -20.536 0.54 13.52 193 VAL A CA 1
ATOM 1561 C CA B VAL A 1 213 ? 18.822 -30.755 -20.525 0.46 13.05 193 VAL A CA 1
ATOM 1562 C C A VAL A 1 213 ? 19.977 -31.674 -20.387 0.54 12.35 193 VAL A C 1
ATOM 1563 C C B VAL A 1 213 ? 19.978 -31.686 -20.375 0.46 12.14 193 VAL A C 1
ATOM 1564 O O A VAL A 1 213 ? 20.811 -31.497 -19.466 0.54 16.04 193 VAL A O 1
ATOM 1565 O O B VAL A 1 213 ? 20.801 -31.522 -19.447 0.46 15.66 193 VAL A O 1
ATOM 1572 N N . VAL A 1 214 ? 20.023 -32.699 -21.243 1.00 9.77 194 VAL A N 1
ATOM 1573 C CA . VAL A 1 214 ? 21.197 -33.604 -21.255 1.00 10.51 194 VAL A CA 1
ATOM 1574 C C . VAL A 1 214 ? 22.345 -32.855 -22.015 1.00 13.23 194 VAL A C 1
ATOM 1575 O O . VAL A 1 214 ? 22.176 -32.474 -23.181 1.00 15.11 194 VAL A O 1
ATOM 1579 N N . LYS A 1 215 ? 23.431 -32.613 -21.267 1.00 14.31 195 LYS A N 1
ATOM 1580 C CA . LYS A 1 215 ? 24.568 -31.844 -21.773 1.00 14.72 195 LYS A CA 1
ATOM 1581 C C . LYS A 1 215 ? 25.491 -32.721 -22.621 1.00 15.83 195 LYS A C 1
ATOM 1582 O O . LYS A 1 215 ? 26.098 -32.228 -23.552 1.00 14.41 195 LYS A O 1
ATOM 1588 N N . GLN A 1 216 ? 25.609 -33.987 -22.255 1.00 14.44 196 GLN A N 1
ATOM 1589 C CA . GLN A 1 216 ? 26.447 -34.939 -22.972 1.00 12.05 196 GLN A CA 1
ATOM 1590 C C . GLN A 1 216 ? 25.946 -36.354 -22.635 1.00 12.22 196 GLN A C 1
ATOM 1591 O O . GLN A 1 216 ? 25.254 -36.541 -21.574 1.00 14.70 196 GLN A O 1
ATOM 1597 N N . GLY A 1 217 ? 26.357 -37.317 -23.456 1.00 13.78 197 GLY A N 1
ATOM 1598 C CA . GLY A 1 217 ? 26.027 -38.705 -23.251 1.00 12.41 197 GLY A CA 1
ATOM 1599 C C . GLY A 1 217 ? 24.578 -38.979 -23.651 1.00 15.79 197 GLY A C 1
ATOM 1600 O O . GLY A 1 217 ? 23.918 -38.193 -24.327 1.00 14.86 197 GLY A O 1
ATOM 1601 N N . ILE A 1 218 ? 24.119 -40.140 -23.208 1.00 13.63 198 ILE A N 1
ATOM 1602 C CA . ILE A 1 218 ? 22.711 -40.531 -23.399 1.00 13.87 198 ILE A CA 1
ATOM 1603 C C . ILE A 1 218 ? 22.220 -40.976 -22.036 1.00 15.61 198 ILE A C 1
ATOM 1604 O O . ILE A 1 218 ? 22.736 -41.937 -21.471 1.00 18.14 198 ILE A O 1
ATOM 1609 N N . SER A 1 219 ? 21.211 -40.255 -21.492 1.00 14.89 199 SER A N 1
ATOM 1610 C CA . SER A 1 219 ? 20.666 -40.655 -20.186 1.00 14.88 199 SER A CA 1
ATOM 1611 C C . SER A 1 219 ? 19.598 -41.727 -20.453 1.00 14.79 199 SER A C 1
ATOM 1612 O O . SER A 1 219 ? 18.878 -41.660 -21.429 1.00 14.77 199 SER A O 1
ATOM 1615 N N . LYS A 1 220 ? 19.561 -42.769 -19.636 1.00 14.71 200 LYS A N 1
ATOM 1616 C CA . LYS A 1 220 ? 18.627 -43.868 -19.868 1.00 20.96 200 LYS A CA 1
ATOM 1617 C C . LYS A 1 220 ? 17.687 -44.029 -18.712 1.00 17.53 200 LYS A C 1
ATOM 1618 O O . LYS A 1 220 ? 18.064 -43.866 -17.533 1.00 15.16 200 LYS A O 1
ATOM 1624 N N . ASP A 1 221 ? 16.428 -44.347 -19.065 1.00 16.32 201 ASP A N 1
ATOM 1625 C CA . ASP A 1 221 ? 15.444 -44.646 -18.014 1.00 17.41 201 ASP A CA 1
ATOM 1626 C C . ASP A 1 221 ? 15.946 -45.813 -17.165 1.00 15.09 201 ASP A C 1
ATOM 1627 O O . ASP A 1 221 ? 16.547 -46.763 -17.666 1.00 17.30 201 ASP A O 1
ATOM 1632 N N . LYS A 1 222 ? 15.747 -45.708 -15.839 1.00 16.31 202 LYS A N 1
ATOM 1633 C CA . LYS A 1 222 ? 16.204 -46.695 -14.893 1.00 17.15 202 LYS A CA 1
ATOM 1634 C C . LYS A 1 222 ? 17.695 -46.599 -14.549 1.00 15.94 202 LYS A C 1
ATOM 1635 O O . LYS A 1 222 ? 18.194 -47.388 -13.758 1.00 18.14 202 LYS A O 1
ATOM 1641 N N . ASP A 1 223 ? 18.420 -45.603 -15.092 1.00 17.37 203 ASP A N 1
ATOM 1642 C CA . ASP A 1 223 ? 19.803 -45.444 -14.685 1.00 16.07 203 ASP A CA 1
ATOM 1643 C C . ASP A 1 223 ? 19.936 -45.224 -13.164 1.00 15.73 203 ASP A C 1
ATOM 1644 O O . ASP A 1 223 ? 19.128 -44.574 -12.542 1.00 18.87 203 ASP A O 1
ATOM 1649 N N . LYS A 1 224 ? 20.932 -45.868 -12.610 1.00 16.53 204 LYS A N 1
ATOM 1650 C CA . LYS A 1 224 ? 21.282 -45.596 -11.252 1.00 17.14 204 LYS A CA 1
ATOM 1651 C C . LYS A 1 224 ? 22.515 -44.720 -11.331 1.00 17.00 204 LYS A C 1
ATOM 1652 O O . LYS A 1 224 ? 23.532 -45.108 -11.920 1.00 19.86 204 LYS A O 1
ATOM 1658 N N . THR A 1 225 ? 22.435 -43.511 -10.756 1.00 17.22 205 THR A N 1
ATOM 1659 C CA . THR A 1 225 ? 23.499 -42.529 -10.984 1.00 16.70 205 THR A CA 1
ATOM 1660 C C . THR A 1 225 ? 23.496 -41.681 -9.781 1.00 15.70 205 THR A C 1
ATOM 1661 O O . THR A 1 225 ? 23.062 -42.179 -8.699 1.00 17.25 205 THR A O 1
ATOM 1665 N N . LYS A 1 226 ? 24.019 -40.451 -9.866 1.00 14.57 206 LYS A N 1
ATOM 1666 C CA . LYS A 1 226 ? 24.124 -39.572 -8.664 1.00 14.57 206 LYS A CA 1
ATOM 1667 C C . LYS A 1 226 ? 23.645 -38.153 -8.955 1.00 18.54 206 LYS A C 1
ATOM 1668 O O . LYS A 1 226 ? 23.469 -37.801 -10.124 1.00 16.55 206 LYS A O 1
ATOM 1674 N N . ILE A 1 227 ? 23.407 -37.378 -7.892 1.00 16.00 207 ILE A N 1
ATOM 1675 C CA . ILE A 1 227 ? 23.119 -35.977 -8.075 1.00 15.52 207 ILE A CA 1
ATOM 1676 C C . ILE A 1 227 ? 24.137 -35.196 -7.266 1.00 16.84 207 ILE A C 1
ATOM 1677 O O . ILE A 1 227 ? 24.362 -35.566 -6.063 1.00 22.56 207 ILE A O 1
ATOM 1682 N N . PHE A 1 228 ? 24.615 -34.109 -7.851 1.00 18.35 208 PHE A N 1
ATOM 1683 C CA . PHE A 1 228 ? 25.639 -33.242 -7.235 1.00 17.34 208 PHE A CA 1
ATOM 1684 C C . PHE A 1 228 ? 25.118 -31.823 -7.247 1.00 18.83 208 PHE A C 1
ATOM 1685 O O . PHE A 1 228 ? 24.369 -31.474 -8.159 1.00 15.92 208 PHE A O 1
ATOM 1693 N N . PRO A 1 229 ? 25.547 -30.996 -6.271 1.00 18.82 209 PRO A N 1
ATOM 1694 C CA . PRO A 1 229 ? 26.640 -31.240 -5.326 1.00 18.01 209 PRO A CA 1
ATOM 1695 C C . PRO A 1 229 ? 26.230 -32.050 -4.053 1.00 21.25 209 PRO A C 1
ATOM 1696 O O . PRO A 1 229 ? 27.092 -32.329 -3.215 1.00 27.65 209 PRO A O 1
ATOM 1700 N N . LEU A 1 230 ? 24.980 -32.538 -3.982 1.00 20.71 210 LEU A N 1
ATOM 1701 C CA . LEU A 1 230 ? 24.556 -33.434 -2.822 1.00 25.22 210 LEU A CA 1
ATOM 1702 C C . LEU A 1 230 ? 25.437 -34.668 -2.679 1.00 25.09 210 LEU A C 1
ATOM 1703 O O . LEU A 1 230 ? 25.776 -35.084 -1.571 1.00 25.75 210 LEU A O 1
ATOM 1708 N N . ASP A 1 231 ? 25.889 -35.222 -3.803 1.00 22.85 211 ASP A N 1
ATOM 1709 C CA . ASP A 1 231 ? 26.619 -36.484 -3.872 1.00 20.99 211 ASP A CA 1
ATOM 1710 C C . ASP A 1 231 ? 25.760 -37.610 -3.278 1.00 22.03 211 ASP A C 1
ATOM 1711 O O . ASP A 1 231 ? 26.137 -38.344 -2.368 1.00 28.18 211 ASP A O 1
ATOM 1716 N N . ARG A 1 232 ? 24.604 -37.773 -3.876 1.00 24.12 212 ARG A N 1
ATOM 1717 C CA . ARG A 1 232 ? 23.652 -38.745 -3.406 1.00 19.42 212 ARG A CA 1
ATOM 1718 C C . ARG A 1 232 ? 23.312 -39.734 -4.532 1.00 24.14 212 ARG A C 1
ATOM 1719 O O . ARG A 1 232 ? 23.079 -39.317 -5.703 1.00 20.87 212 ARG A O 1
ATOM 1727 N N . ASP A 1 233 ? 23.213 -41.029 -4.220 1.00 18.28 213 ASP A N 1
ATOM 1728 C CA . ASP A 1 233 ? 22.718 -41.964 -5.226 1.00 16.83 213 ASP A CA 1
ATOM 1729 C C . ASP A 1 233 ? 21.224 -41.791 -5.577 1.00 23.90 213 ASP A C 1
ATOM 1730 O O . ASP A 1 233 ? 20.408 -41.523 -4.687 1.00 25.86 213 ASP A O 1
ATOM 1735 N N . ILE A 1 234 ? 20.887 -41.813 -6.904 1.00 17.87 214 ILE A N 1
ATOM 1736 C CA . ILE A 1 234 ? 19.499 -41.624 -7.304 1.00 16.95 214 ILE A CA 1
ATOM 1737 C C . ILE A 1 234 ? 19.205 -42.612 -8.390 1.00 15.15 214 ILE A C 1
ATOM 1738 O O . ILE A 1 234 ? 20.133 -43.223 -8.903 1.00 19.19 214 ILE A O 1
ATOM 1743 N N . GLU A 1 235 ? 17.907 -42.853 -8.631 1.00 16.78 215 GLU A N 1
ATOM 1744 C CA . GLU A 1 235 ? 17.554 -43.674 -9.815 1.00 14.82 215 GLU A CA 1
ATOM 1745 C C . GLU A 1 235 ? 16.647 -42.823 -10.623 1.00 17.51 215 GLU A C 1
ATOM 1746 O O . GLU A 1 235 ? 15.741 -42.174 -10.056 1.00 19.76 215 GLU A O 1
ATOM 1752 N N . ILE A 1 236 ? 16.815 -42.908 -11.956 1.00 17.70 216 ILE A N 1
ATOM 1753 C CA . ILE A 1 236 ? 15.871 -42.278 -12.862 1.00 20.40 216 ILE A CA 1
ATOM 1754 C C . ILE A 1 236 ? 14.665 -43.182 -13.074 1.00 18.20 216 ILE A C 1
ATOM 1755 O O . ILE A 1 236 ? 14.779 -44.258 -13.704 1.00 19.90 216 ILE A O 1
ATOM 1760 N N . ARG A 1 237 ? 13.516 -42.799 -12.502 1.00 18.09 217 ARG A N 1
ATOM 1761 C CA . ARG A 1 237 ? 12.311 -43.614 -12.631 1.00 19.35 217 ARG A CA 1
ATOM 1762 C C . ARG A 1 237 ? 11.581 -43.471 -13.977 1.00 19.69 217 ARG A C 1
ATOM 1763 O O . ARG A 1 237 ? 10.889 -44.415 -14.408 1.00 21.78 217 ARG A O 1
ATOM 1771 N N . SER A 1 238 ? 11.650 -42.281 -14.636 1.00 16.80 218 SER A N 1
ATOM 1772 C CA . SER A 1 238 ? 11.098 -42.158 -16.015 1.00 16.53 218 SER A CA 1
ATOM 1773 C C . SER A 1 238 ? 11.701 -40.883 -16.559 1.00 16.67 218 SER A C 1
ATOM 1774 O O . SER A 1 238 ? 12.201 -40.047 -15.812 1.00 15.25 218 SER A O 1
ATOM 1777 N N . ILE A 1 239 ? 11.752 -40.800 -17.872 1.00 14.95 219 ILE A N 1
ATOM 1778 C CA . ILE A 1 239 ? 12.199 -39.573 -18.547 1.00 16.38 219 ILE A CA 1
ATOM 1779 C C . ILE A 1 239 ? 11.038 -39.198 -19.456 1.00 16.34 219 ILE A C 1
ATOM 1780 O O . ILE A 1 239 ? 10.573 -40.046 -20.269 1.00 17.55 219 ILE A O 1
ATOM 1785 N N . GLN A 1 240 ? 10.716 -37.906 -19.482 1.00 18.06 220 GLN A N 1
ATOM 1786 C CA . GLN A 1 240 ? 9.660 -37.419 -20.395 1.00 17.71 220 GLN A CA 1
ATOM 1787 C C . GLN A 1 240 ? 10.299 -36.366 -21.338 1.00 18.75 220 GLN A C 1
ATOM 1788 O O . GLN A 1 240 ? 11.138 -35.569 -20.884 1.00 20.08 220 GLN A O 1
ATOM 1794 N N . SER A 1 241 ? 9.919 -36.369 -22.614 1.00 17.56 221 SER A N 1
ATOM 1795 C CA . SER A 1 241 ? 10.276 -35.253 -23.497 1.00 21.20 221 SER A CA 1
ATOM 1796 C C . SER A 1 241 ? 9.023 -34.782 -24.183 1.00 18.74 221 SER A C 1
ATOM 1797 O O . SER A 1 241 ? 8.331 -35.625 -24.793 1.00 23.64 221 SER A O 1
ATOM 1800 N N . HIS A 1 242 ? 8.756 -33.451 -24.095 1.00 21.15 222 HIS A N 1
ATOM 1801 C CA . HIS A 1 242 ? 7.541 -32.847 -24.747 1.00 21.61 222 HIS A CA 1
ATOM 1802 C C . HIS A 1 242 ? 6.388 -33.792 -24.517 1.00 22.05 222 HIS A C 1
ATOM 1803 O O . HIS A 1 242 ? 5.698 -34.205 -25.457 1.00 33.62 222 HIS A O 1
ATOM 1810 N N . ASP A 1 243 ? 6.164 -34.083 -23.233 1.00 23.06 223 ASP A N 1
ATOM 1811 C CA . ASP A 1 243 ? 4.927 -34.743 -22.760 1.00 27.28 223 ASP A CA 1
ATOM 1812 C C . ASP A 1 243 ? 4.838 -36.277 -22.899 1.00 27.92 223 ASP A C 1
ATOM 1813 O O . ASP A 1 243 ? 3.824 -36.886 -22.507 1.00 34.81 223 ASP A O 1
ATOM 1818 N N . VAL A 1 244 ? 5.921 -36.937 -23.357 1.00 23.46 224 VAL A N 1
ATOM 1819 C CA . VAL A 1 244 ? 5.847 -38.355 -23.704 1.00 18.81 224 VAL A CA 1
ATOM 1820 C C . VAL A 1 244 ? 7.042 -39.049 -23.028 1.00 21.49 224 VAL A C 1
ATOM 1821 O O . VAL A 1 244 ? 8.167 -38.520 -23.118 1.00 18.35 224 VAL A O 1
ATOM 1825 N N . ASP A 1 245 ? 6.805 -40.182 -22.340 1.00 16.24 225 ASP A N 1
ATOM 1826 C CA . ASP A 1 245 ? 7.891 -40.940 -21.724 1.00 16.81 225 ASP A CA 1
ATOM 1827 C C . ASP A 1 245 ? 8.785 -41.548 -22.789 1.00 15.71 225 ASP A C 1
ATOM 1828 O O . ASP A 1 245 ? 8.274 -42.072 -23.806 1.00 18.84 225 ASP A O 1
ATOM 1833 N N . ILE A 1 246 ? 10.122 -41.478 -22.549 1.00 15.98 226 ILE A N 1
ATOM 1834 C CA . ILE A 1 246 ? 11.096 -42.055 -23.489 1.00 18.75 226 ILE A CA 1
ATOM 1835 C C . ILE A 1 246 ? 12.122 -42.903 -22.751 1.00 13.98 226 ILE A C 1
ATOM 1836 O O . ILE A 1 246 ? 12.359 -42.702 -21.550 1.00 15.80 226 ILE A O 1
ATOM 1841 N N . ASP A 1 247 ? 12.641 -43.945 -23.412 1.00 15.48 227 ASP A N 1
ATOM 1842 C CA . ASP A 1 247 ? 13.628 -44.822 -22.794 1.00 16.56 227 ASP A CA 1
ATOM 1843 C C . ASP A 1 247 ? 15.006 -44.227 -22.675 1.00 18.13 227 ASP A C 1
ATOM 1844 O O . ASP A 1 247 ? 15.789 -44.611 -21.796 1.00 17.50 227 ASP A O 1
ATOM 1849 N N . SER A 1 248 ? 15.282 -43.290 -23.569 1.00 15.07 228 SER A N 1
ATOM 1850 C CA A SER A 1 248 ? 16.595 -42.658 -23.566 0.63 16.55 228 SER A CA 1
ATOM 1851 C CA B SER A 1 248 ? 16.627 -42.722 -23.707 0.37 16.08 228 SER A CA 1
ATOM 1852 C C . SER A 1 248 ? 16.569 -41.279 -24.098 1.00 17.29 228 SER A C 1
ATOM 1853 O O . SER A 1 248 ? 15.735 -40.929 -24.973 1.00 17.49 228 SER A O 1
ATOM 1858 N N . ALA A 1 249 ? 17.492 -40.484 -23.548 1.00 13.28 229 ALA A N 1
ATOM 1859 C CA . ALA A 1 249 ? 17.546 -39.048 -23.894 1.00 12.43 229 ALA A CA 1
ATOM 1860 C C . ALA A 1 249 ? 18.994 -38.678 -24.245 1.00 12.88 229 ALA A C 1
ATOM 1861 O O . ALA A 1 249 ? 19.839 -38.523 -23.398 1.00 13.93 229 ALA A O 1
ATOM 1863 N N . PRO A 1 250 ? 19.271 -38.538 -25.560 1.00 13.61 230 PRO A N 1
ATOM 1864 C CA . PRO A 1 250 ? 20.678 -38.190 -25.973 1.00 15.63 230 PRO A CA 1
ATOM 1865 C C . PRO A 1 250 ? 20.996 -36.725 -25.711 1.00 14.65 230 PRO A C 1
ATOM 1866 O O . PRO A 1 250 ? 20.128 -35.895 -25.444 1.00 14.37 230 PRO A O 1
ATOM 1870 N N . ALA A 1 251 ? 22.304 -36.404 -25.828 1.00 13.07 231 ALA A N 1
ATOM 1871 C CA . ALA A 1 251 ? 22.756 -35.033 -25.629 1.00 13.45 231 ALA A CA 1
ATOM 1872 C C . ALA A 1 251 ? 21.896 -34.046 -26.424 1.00 11.06 231 ALA A C 1
ATOM 1873 O O . ALA A 1 251 ? 21.631 -34.197 -27.638 1.00 13.61 231 ALA A O 1
ATOM 1875 N N . GLY A 1 252 ? 21.491 -32.972 -25.751 1.00 13.95 232 GLY A N 1
ATOM 1876 C CA . GLY A 1 252 ? 20.649 -31.965 -26.419 1.00 15.42 232 GLY A CA 1
ATOM 1877 C C . GLY A 1 252 ? 19.190 -32.064 -26.040 1.00 17.44 232 GLY A C 1
ATOM 1878 O O . GLY A 1 252 ? 18.441 -31.149 -26.319 1.00 19.56 232 GLY A O 1
ATOM 1879 N N . THR A 1 253 ? 18.814 -33.192 -25.456 1.00 13.57 233 THR A N 1
ATOM 1880 C CA . THR A 1 253 ? 17.369 -33.445 -25.210 1.00 12.01 233 THR A CA 1
ATOM 1881 C C . THR A 1 253 ? 16.951 -32.642 -23.963 1.00 16.52 233 THR A C 1
ATOM 1882 O O . THR A 1 253 ? 17.534 -32.765 -22.929 1.00 14.71 233 THR A O 1
ATOM 1886 N N . ARG A 1 254 ? 15.864 -31.878 -24.089 1.00 16.54 234 ARG A N 1
ATOM 1887 C CA . ARG A 1 254 ? 15.243 -31.260 -22.917 1.00 13.43 234 ARG A CA 1
ATOM 1888 C C . ARG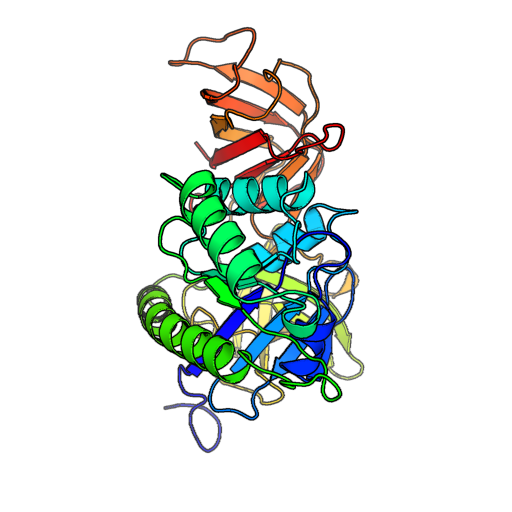 A 1 254 ? 14.295 -32.322 -22.279 1.00 14.38 234 ARG A C 1
ATOM 1889 O O . ARG A 1 254 ? 13.536 -33.019 -23.004 1.00 19.49 234 ARG A O 1
ATOM 1897 N N . VAL A 1 255 ? 14.514 -32.534 -20.985 1.00 12.92 235 VAL A N 1
ATOM 1898 C CA . VAL A 1 255 ? 13.883 -33.643 -20.296 1.00 12.16 235 VAL A CA 1
ATOM 1899 C C . VAL A 1 255 ? 13.171 -33.159 -19.023 1.00 14.45 235 VAL A C 1
ATOM 1900 O O . VAL A 1 255 ? 13.434 -32.085 -18.418 1.00 15.53 235 VAL A O 1
ATOM 1904 N N . GLY A 1 256 ? 12.176 -33.976 -18.712 1.00 15.25 236 GLY A N 1
ATOM 1905 C CA . GLY A 1 256 ? 11.625 -33.961 -17.358 1.00 16.63 236 GLY A CA 1
ATOM 1906 C C . GLY A 1 256 ? 11.924 -35.354 -16.807 1.00 20.58 236 GLY A C 1
ATOM 1907 O O . GLY A 1 256 ? 11.793 -36.360 -17.537 1.00 25.51 236 GLY A O 1
ATOM 1908 N N . MET A 1 257 ? 12.414 -35.435 -15.587 1.00 16.75 237 MET A N 1
ATOM 1909 C CA . MET A 1 257 ? 12.735 -36.758 -15.032 1.00 17.88 237 MET A CA 1
ATOM 1910 C C . MET A 1 257 ? 12.142 -36.946 -13.653 1.00 19.07 237 MET A C 1
ATOM 1911 O O . MET A 1 257 ? 12.283 -36.070 -12.723 1.00 22.17 237 MET A O 1
ATOM 1916 N N . ARG A 1 258 ? 11.548 -38.134 -13.476 1.00 21.48 238 ARG A N 1
ATOM 1917 C CA . ARG A 1 258 ? 11.064 -38.537 -12.134 1.00 19.31 238 ARG A CA 1
ATOM 1918 C C . ARG A 1 258 ? 12.229 -39.201 -11.476 1.00 18.83 238 ARG A C 1
ATOM 1919 O O . ARG A 1 258 ? 12.817 -40.179 -12.026 1.00 20.45 238 ARG A O 1
ATOM 1927 N N . LEU A 1 259 ? 12.609 -38.707 -10.303 1.00 17.90 239 LEU A N 1
ATOM 1928 C CA . LEU A 1 259 ? 13.792 -39.264 -9.600 1.00 17.93 239 LEU A CA 1
ATOM 1929 C C . LEU A 1 259 ? 13.316 -39.979 -8.309 1.00 20.74 239 LEU A C 1
ATOM 1930 O O . LEU A 1 259 ? 12.445 -39.481 -7.569 1.00 23.53 239 LEU A O 1
ATOM 1935 N N . LYS A 1 260 ? 13.940 -41.120 -8.044 1.00 19.94 240 LYS A N 1
ATOM 1936 C CA . LYS A 1 260 ? 13.860 -41.846 -6.742 1.00 19.79 240 LYS A CA 1
ATOM 1937 C C . LYS A 1 260 ? 15.088 -41.545 -5.845 1.00 20.18 240 LYS A C 1
ATOM 1938 O O . LYS A 1 260 ? 16.278 -41.420 -6.329 1.00 19.58 240 LYS A O 1
ATOM 1944 N N . ASN A 1 261 ? 14.806 -41.397 -4.549 1.00 23.01 241 ASN A N 1
ATOM 1945 C CA . ASN A 1 261 ? 15.799 -41.252 -3.489 1.00 22.75 241 ASN A CA 1
ATOM 1946 C C . ASN A 1 261 ? 16.220 -39.829 -3.234 1.00 24.62 241 ASN A C 1
ATOM 1947 O O . ASN A 1 261 ? 17.240 -39.555 -2.549 1.00 26.16 241 ASN A O 1
ATOM 1952 N N . VAL A 1 262 ? 15.477 -38.887 -3.808 1.00 26.07 242 VAL A N 1
ATOM 1953 C CA . VAL A 1 262 ? 15.806 -37.466 -3.499 1.00 20.08 242 VAL A CA 1
ATOM 1954 C C . VAL A 1 262 ? 14.530 -36.614 -3.486 1.00 23.40 242 VAL A C 1
ATOM 1955 O O . VAL A 1 262 ? 13.553 -36.891 -4.218 1.00 26.97 242 VAL A O 1
ATOM 1959 N N . GLN A 1 263 ? 14.492 -35.618 -2.618 1.00 23.66 243 GLN A N 1
ATOM 1960 C CA . GLN A 1 263 ? 13.290 -34.798 -2.489 1.00 24.91 243 GLN A CA 1
ATOM 1961 C C . GLN A 1 263 ? 13.516 -33.462 -3.261 1.00 20.03 243 GLN A C 1
ATOM 1962 O O . GLN A 1 263 ? 14.631 -32.906 -3.307 1.00 20.20 243 GLN A O 1
ATOM 1968 N N . ALA A 1 264 ? 12.479 -32.995 -3.951 1.00 26.25 244 ALA A N 1
ATOM 1969 C CA . ALA A 1 264 ? 12.599 -31.746 -4.761 1.00 23.45 244 ALA A CA 1
ATOM 1970 C C . ALA A 1 264 ? 13.074 -30.593 -3.849 1.00 23.30 244 ALA A C 1
ATOM 1971 O O . ALA A 1 264 ? 13.863 -29.766 -4.230 1.00 24.09 244 ALA A O 1
ATOM 1973 N N . LYS A 1 265 ? 12.639 -30.594 -2.582 1.00 22.24 245 LYS A N 1
ATOM 1974 C CA . LYS A 1 265 ? 13.060 -29.473 -1.700 1.00 23.22 245 LYS A CA 1
ATOM 1975 C C . LYS A 1 265 ? 14.627 -29.417 -1.511 1.00 25.07 245 LYS A C 1
ATOM 1976 O O . LYS A 1 265 ? 15.208 -28.419 -1.077 1.00 29.74 245 LYS A O 1
ATOM 1982 N N . ASP A 1 266 ? 15.326 -30.494 -1.780 1.00 23.75 246 ASP A N 1
ATOM 1983 C CA . ASP A 1 266 ? 16.792 -30.516 -1.622 1.00 24.43 246 ASP A CA 1
ATOM 1984 C C . ASP A 1 266 ? 17.544 -30.301 -2.950 1.00 22.03 246 ASP A C 1
ATOM 1985 O O . ASP A 1 266 ? 18.794 -30.389 -2.993 1.00 23.61 246 ASP A O 1
ATOM 1990 N N . ILE A 1 267 ? 16.805 -29.987 -4.015 1.00 21.57 247 ILE A N 1
ATOM 1991 C CA . ILE A 1 267 ? 17.418 -29.749 -5.337 1.00 17.44 247 ILE A CA 1
ATOM 1992 C C . ILE A 1 267 ? 17.249 -28.285 -5.693 1.00 17.69 247 ILE A C 1
ATOM 1993 O O . ILE A 1 267 ? 16.123 -27.770 -5.603 1.00 21.48 247 ILE A O 1
ATOM 1998 N N . GLU A 1 268 ? 18.312 -27.686 -6.248 1.00 20.66 248 GLU A N 1
ATOM 1999 C CA . GLU A 1 268 ? 18.217 -26.308 -6.811 1.00 17.92 248 GLU A CA 1
ATOM 2000 C C . GLU A 1 268 ? 18.630 -26.308 -8.306 1.00 16.22 248 GLU A C 1
ATOM 2001 O O . GLU A 1 268 ? 19.329 -27.257 -8.801 1.00 18.37 248 GLU A O 1
ATOM 2007 N N . ARG A 1 269 ? 18.146 -25.302 -9.046 1.00 16.36 249 ARG A N 1
ATOM 2008 C CA . ARG A 1 269 ? 18.734 -25.073 -10.339 1.00 14.03 249 ARG A CA 1
ATOM 2009 C C . ARG A 1 269 ? 20.291 -25.086 -10.255 1.00 14.35 249 ARG A C 1
ATOM 2010 O O . ARG A 1 269 ? 20.871 -24.450 -9.372 1.00 18.02 249 ARG A O 1
ATOM 2018 N N . GLY A 1 270 ? 20.968 -25.808 -11.142 1.00 14.70 250 GLY A N 1
ATOM 2019 C CA . GLY A 1 270 ? 22.406 -25.821 -11.024 1.00 14.40 250 GLY A CA 1
ATOM 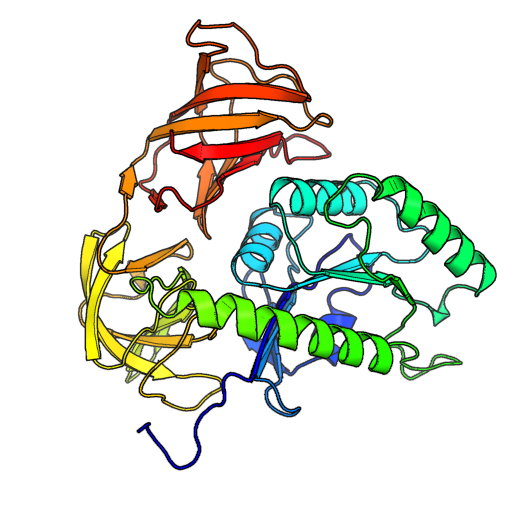2020 C C . GLY A 1 270 ? 22.946 -27.196 -10.606 1.00 16.46 250 GLY A C 1
ATOM 2021 O O . GLY A 1 270 ? 24.130 -27.492 -10.811 1.00 19.15 250 GLY A O 1
ATOM 2022 N N . PHE A 1 271 ? 22.081 -28.012 -10.028 1.00 17.14 251 PHE A N 1
ATOM 2023 C CA . PHE A 1 271 ? 22.486 -29.362 -9.667 1.00 16.80 251 PHE A CA 1
ATOM 2024 C C . PHE A 1 271 ? 22.678 -30.158 -10.925 1.00 15.56 251 PHE A C 1
ATOM 2025 O O . PHE A 1 271 ? 22.084 -29.839 -11.993 1.00 15.15 251 PHE A O 1
ATOM 2033 N N . ILE A 1 272 ? 23.465 -31.202 -10.847 1.00 13.04 252 ILE A N 1
ATOM 2034 C CA . ILE A 1 272 ? 23.826 -31.999 -12.004 1.00 13.01 252 ILE A CA 1
ATOM 2035 C C . ILE A 1 272 ? 23.578 -33.472 -11.686 1.00 13.06 252 ILE A C 1
ATOM 2036 O O . ILE A 1 272 ? 23.932 -33.971 -10.582 1.00 17.20 252 ILE A O 1
ATOM 2041 N N . ILE A 1 273 ? 22.997 -34.169 -12.646 1.00 12.96 253 ILE A N 1
ATOM 2042 C CA . ILE A 1 273 ? 22.880 -35.581 -12.513 1.00 14.54 253 ILE A CA 1
ATOM 2043 C C . ILE A 1 273 ? 24.003 -36.175 -13.377 1.00 14.57 253 ILE A C 1
ATOM 2044 O O . ILE A 1 273 ? 24.092 -35.924 -14.636 1.00 13.19 253 ILE A O 1
ATOM 2049 N N . SER A 1 274 ? 24.835 -37.008 -12.767 1.00 15.17 254 SER A N 1
ATOM 2050 C CA . SER A 1 274 ? 25.940 -37.632 -13.424 1.00 15.79 254 SER A CA 1
ATOM 2051 C C . SER A 1 274 ? 26.554 -38.586 -12.457 1.00 16.94 254 SER A C 1
ATOM 2052 O O . SER A 1 274 ? 26.264 -38.544 -11.235 1.00 17.65 254 SER A O 1
ATOM 2055 N N . ASP A 1 275 ? 27.476 -39.400 -12.963 1.00 18.20 255 ASP A N 1
ATOM 2056 C CA . ASP A 1 275 ? 28.127 -40.409 -12.037 1.00 17.38 255 ASP A CA 1
ATOM 2057 C C . ASP A 1 275 ? 29.234 -39.760 -11.215 1.00 20.06 255 ASP A C 1
ATOM 2058 O O . ASP A 1 275 ? 29.626 -40.287 -10.187 1.00 23.59 255 ASP A O 1
ATOM 2063 N N . LYS A 1 276 ? 29.809 -38.642 -11.695 1.00 19.60 256 LYS A N 1
ATOM 2064 C CA . LYS A 1 276 ? 30.932 -38.040 -10.930 1.00 17.13 256 LYS A CA 1
ATOM 2065 C C . LYS A 1 276 ? 31.021 -36.542 -11.322 1.00 17.76 256 LYS A C 1
ATOM 2066 O O . LYS A 1 276 ? 31.091 -36.175 -12.512 1.00 16.93 256 LYS A O 1
ATOM 2072 N N . GLU A 1 277 ? 31.133 -35.686 -10.322 1.00 15.51 257 GLU A N 1
ATOM 2073 C CA . GLU A 1 277 ? 31.427 -34.269 -10.530 1.00 18.67 257 GLU A CA 1
ATOM 2074 C C . GLU A 1 277 ? 32.363 -33.792 -9.498 1.00 20.70 257 GLU A C 1
ATOM 2075 O O . GLU A 1 277 ? 32.395 -34.386 -8.392 1.00 20.45 257 GLU A O 1
ATOM 2081 N N . ILE A 1 278 ? 33.103 -32.714 -9.815 1.00 19.57 258 ILE A N 1
ATOM 2082 C CA . ILE A 1 278 ? 33.914 -32.047 -8.752 1.00 17.00 258 ILE A CA 1
ATOM 2083 C C . ILE A 1 278 ? 32.965 -31.221 -7.890 1.00 17.85 258 ILE A C 1
ATOM 2084 O O . ILE A 1 278 ? 32.059 -30.578 -8.396 1.00 22.94 258 ILE A O 1
ATOM 2089 N N . VAL A 1 279 ? 33.167 -31.262 -6.567 1.00 20.39 259 VAL A N 1
ATOM 2090 C CA . VAL A 1 279 ? 32.385 -30.395 -5.711 1.00 18.57 259 VAL A CA 1
ATOM 2091 C C . VAL A 1 279 ? 33.349 -29.635 -4.826 1.00 21.55 259 VAL A C 1
ATOM 2092 O O . VAL A 1 279 ? 34.148 -30.205 -4.086 1.00 26.91 259 VAL A O 1
ATOM 2096 N N . THR A 1 280 ? 33.351 -28.309 -4.932 1.00 19.66 260 THR A N 1
ATOM 2097 C CA . THR A 1 280 ? 34.248 -27.477 -4.077 1.00 20.55 260 THR A CA 1
ATOM 2098 C C . THR A 1 280 ? 33.524 -26.183 -3.706 1.00 23.46 260 THR A C 1
ATOM 2099 O O . THR A 1 280 ? 32.442 -25.839 -4.261 1.00 23.18 260 THR A O 1
ATOM 2103 N N . THR A 1 281 ? 34.081 -25.460 -2.728 1.00 25.51 261 THR A N 1
ATOM 2104 C CA . THR A 1 281 ? 33.516 -24.113 -2.389 1.00 30.78 261 THR A CA 1
ATOM 2105 C C . THR A 1 281 ? 34.552 -23.094 -2.851 1.00 36.00 261 THR A C 1
ATOM 2106 O O . THR A 1 281 ? 34.238 -21.881 -3.032 1.00 38.97 261 THR A O 1
ATOM 2110 N N . ASP A 1 282 ? 35.788 -23.565 -3.071 1.00 28.55 262 ASP A N 1
ATOM 2111 C CA . ASP A 1 282 ? 36.838 -22.718 -3.681 1.00 40.73 262 ASP A CA 1
ATOM 2112 C C . ASP A 1 282 ? 37.263 -23.134 -5.105 1.00 35.01 262 ASP A C 1
ATOM 2113 O O . ASP A 1 282 ? 37.000 -24.275 -5.568 1.00 30.98 262 ASP A O 1
ATOM 2118 N N . TYR A 1 283 ? 37.884 -22.209 -5.824 1.00 27.67 263 TYR A N 1
ATOM 2119 C CA . TYR A 1 283 ? 38.192 -22.413 -7.258 1.00 23.66 263 TYR A CA 1
ATOM 2120 C C . TYR A 1 283 ? 39.527 -21.861 -7.568 1.00 24.77 263 TYR A C 1
ATOM 2121 O O . TYR A 1 283 ? 39.856 -20.810 -7.080 1.00 32.82 263 TYR A O 1
ATOM 2130 N N . THR A 1 284 ? 40.269 -22.542 -8.409 1.00 23.68 264 THR A N 1
ATOM 2131 C CA . THR A 1 284 ? 41.463 -21.932 -8.989 1.00 26.08 264 THR A CA 1
ATOM 2132 C C . THR A 1 284 ? 41.259 -21.895 -10.499 1.00 24.92 264 THR A C 1
ATOM 2133 O O . THR A 1 284 ? 41.234 -22.942 -11.152 1.00 25.54 264 THR A O 1
ATOM 2137 N N . LEU A 1 285 ? 41.035 -20.702 -11.056 1.00 21.67 265 LEU A N 1
ATOM 2138 C CA . LEU A 1 285 ? 40.705 -20.546 -12.511 1.00 20.79 265 LEU A CA 1
ATOM 2139 C C . LEU A 1 285 ? 41.783 -19.874 -13.348 1.00 20.87 265 LEU A C 1
ATOM 2140 O O . LEU A 1 285 ? 42.307 -18.787 -12.952 1.00 24.91 265 LEU A O 1
ATOM 2145 N N . GLU A 1 286 ? 42.024 -20.415 -14.568 1.00 20.46 266 GLU A N 1
ATOM 2146 C CA . GLU A 1 286 ? 42.858 -19.769 -15.578 1.00 23.75 266 GLU A CA 1
ATOM 2147 C C . GLU A 1 286 ? 41.824 -18.897 -16.343 1.00 21.94 266 GLU A C 1
ATOM 2148 O O . GLU A 1 286 ? 40.897 -19.420 -16.952 1.00 19.80 266 GLU A O 1
ATOM 2154 N N . CYS A 1 287 ? 41.994 -17.590 -16.270 1.00 21.11 267 CYS A N 1
ATOM 2155 C CA . CYS A 1 287 ? 40.961 -16.626 -16.702 1.00 18.30 267 CYS A CA 1
ATOM 2156 C C . CYS A 1 287 ? 41.510 -15.729 -17.778 1.00 18.42 267 CYS A C 1
ATOM 2157 O O . CYS A 1 287 ? 42.739 -15.408 -17.834 1.00 19.19 267 CYS A O 1
ATOM 2160 N N . THR A 1 288 ? 40.576 -15.271 -18.601 1.00 15.51 268 THR A N 1
ATOM 2161 C CA . THR A 1 288 ? 40.845 -14.318 -19.622 1.00 17.53 268 THR A CA 1
ATOM 2162 C C . THR A 1 288 ? 39.865 -13.199 -19.276 1.00 15.95 268 THR A C 1
ATOM 2163 O O . THR A 1 288 ? 38.626 -13.420 -19.262 1.00 16.00 268 THR A O 1
ATOM 2167 N N . VAL A 1 289 ? 40.417 -12.027 -18.965 1.00 14.28 269 VAL A N 1
ATOM 2168 C CA . VAL A 1 289 ? 39.628 -10.845 -18.554 1.00 15.56 269 VAL A CA 1
ATOM 2169 C C . VAL A 1 289 ? 39.197 -9.964 -19.721 1.00 15.69 269 VAL A C 1
ATOM 2170 O O . VAL A 1 289 ? 39.955 -9.681 -20.627 1.00 16.53 269 VAL A O 1
ATOM 2174 N N . SER A 1 290 ? 37.896 -9.656 -19.721 1.00 14.36 270 SER A N 1
ATOM 2175 C CA . SER A 1 290 ? 37.311 -8.785 -20.754 1.00 14.02 270 SER A CA 1
ATOM 2176 C C . SER A 1 290 ? 38.129 -7.475 -20.853 1.00 14.40 270 SER A C 1
ATOM 2177 O O . SER A 1 290 ? 38.563 -6.892 -19.826 1.00 15.87 270 SER A O 1
ATOM 2180 N N . LYS A 1 291 ? 38.184 -6.944 -22.078 1.00 17.15 271 LYS A N 1
ATOM 2181 C CA . LYS A 1 291 ? 38.748 -5.597 -22.211 1.00 18.08 271 LYS A CA 1
ATOM 2182 C C . LYS A 1 291 ? 37.779 -4.556 -21.623 1.00 13.74 271 LYS A C 1
ATOM 2183 O O . LYS A 1 291 ? 38.163 -3.397 -21.396 1.00 17.69 271 LYS A O 1
ATOM 2189 N N . PHE A 1 292 ? 36.497 -4.917 -21.433 1.00 13.34 272 PHE A N 1
ATOM 2190 C CA . PHE A 1 292 ? 35.489 -3.954 -21.059 1.00 13.71 272 PHE A CA 1
ATOM 2191 C C . PHE A 1 292 ? 35.034 -4.083 -19.599 1.00 15.25 272 PHE A C 1
ATOM 2192 O O . PHE A 1 292 ? 33.852 -4.048 -19.298 1.00 17.70 272 PHE A O 1
ATOM 2200 N N . THR A 1 293 ? 35.997 -4.238 -18.719 1.00 20.10 273 THR A N 1
ATOM 2201 C CA . THR A 1 293 ? 35.727 -4.301 -17.310 1.00 16.28 273 THR A CA 1
ATOM 2202 C C . THR A 1 293 ? 36.812 -3.517 -16.525 1.00 18.54 273 THR A C 1
ATOM 2203 O O . THR A 1 293 ? 37.689 -2.910 -17.131 1.00 18.78 273 THR A O 1
ATOM 2207 N N . LYS A 1 294 ? 36.720 -3.558 -15.207 1.00 18.01 274 LYS A N 1
ATOM 2208 C CA . LYS A 1 294 ? 37.669 -2.861 -14.248 1.00 17.73 274 LYS A CA 1
ATOM 2209 C C . LYS A 1 294 ? 38.758 -3.828 -13.905 1.00 18.70 274 LYS A C 1
ATOM 2210 O O . LYS A 1 294 ? 38.495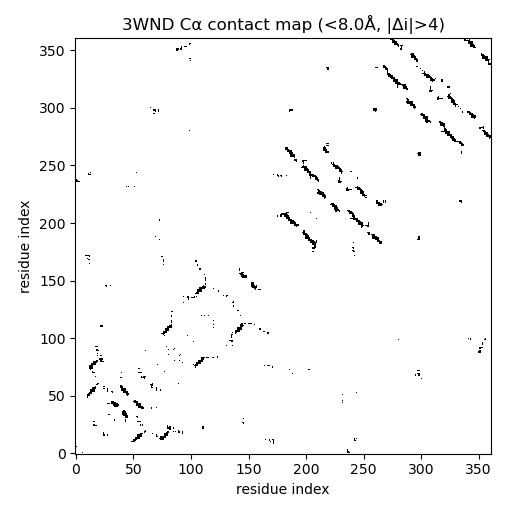 -5.051 -13.849 1.00 19.45 274 LYS A O 1
ATOM 2216 N N . LYS A 1 295 ? 39.963 -3.332 -13.648 1.00 21.72 275 LYS A N 1
ATOM 2217 C CA . LYS A 1 295 ? 41.004 -4.221 -13.174 1.00 23.16 275 LYS A CA 1
ATOM 2218 C C . LYS A 1 295 ? 40.526 -4.976 -11.927 1.00 21.60 275 LYS A C 1
ATOM 2219 O O . LYS A 1 295 ? 39.816 -4.431 -11.063 1.00 21.83 275 LYS A O 1
ATOM 2225 N N . ILE A 1 296 ? 40.900 -6.249 -11.875 1.00 20.40 276 ILE A N 1
ATOM 2226 C CA . ILE A 1 296 ? 40.541 -7.139 -10.764 1.00 23.45 276 ILE A CA 1
ATOM 2227 C C . ILE A 1 296 ? 41.635 -7.085 -9.710 1.00 24.66 276 ILE A C 1
ATOM 2228 O O . ILE A 1 296 ? 42.830 -7.124 -10.065 1.00 23.75 276 ILE A O 1
ATOM 2233 N N . GLU A 1 297 ? 41.228 -7.004 -8.425 1.00 29.33 277 GLU A N 1
ATOM 2234 C CA . GLU A 1 297 ? 42.188 -6.795 -7.340 1.00 27.10 277 GLU A CA 1
ATOM 2235 C C . GLU A 1 297 ? 41.904 -7.842 -6.295 1.00 30.88 277 GLU A C 1
ATOM 2236 O O . GLU A 1 297 ? 40.754 -8.313 -6.193 1.00 27.95 277 GLU A O 1
ATOM 2242 N N . PRO A 1 298 ? 42.955 -8.235 -5.533 1.00 34.34 278 PRO A N 1
ATOM 2243 C CA . PRO A 1 298 ? 42.748 -9.164 -4.386 1.00 28.88 278 PRO A CA 1
ATOM 2244 C C . PRO A 1 298 ? 41.764 -8.567 -3.444 1.00 30.47 278 PRO A C 1
ATOM 2245 O O . PRO A 1 298 ? 41.636 -7.311 -3.357 1.00 34.15 278 PRO A O 1
ATOM 2249 N N . ALA A 1 299 ? 41.090 -9.488 -2.737 1.00 35.48 279 ALA A N 1
ATOM 2250 C CA . ALA A 1 299 ? 40.078 -9.239 -1.721 1.00 38.34 279 ALA A CA 1
ATOM 2251 C C . ALA A 1 299 ? 38.814 -8.599 -2.232 1.00 33.59 279 ALA A C 1
ATOM 2252 O O . ALA A 1 299 ? 37.936 -8.257 -1.427 1.00 55.06 279 ALA A O 1
ATOM 2254 N N . SER A 1 300 ? 38.707 -8.434 -3.532 1.00 27.01 280 SER A N 1
ATOM 2255 C CA . SER A 1 300 ? 37.465 -7.911 -4.109 1.00 31.34 280 SER A CA 1
ATOM 2256 C C . SER A 1 300 ? 36.422 -9.009 -4.407 1.00 29.12 280 SER A C 1
ATOM 2257 O O . SER A 1 300 ? 36.739 -10.250 -4.400 1.00 32.98 280 SER A O 1
ATOM 2260 N N A VAL A 1 301 ? 35.210 -8.534 -4.714 0.56 26.40 281 VAL A N 1
ATOM 226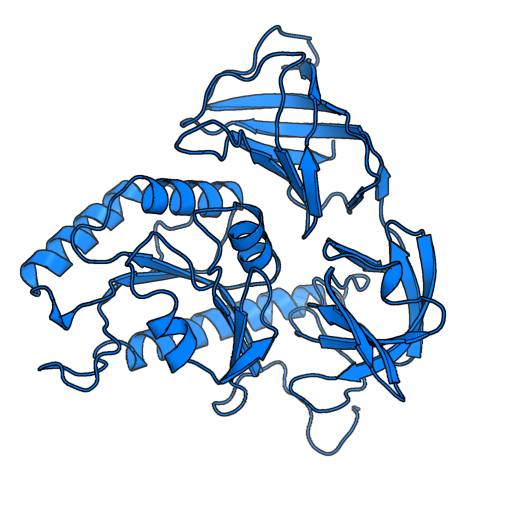1 N N B VAL A 1 301 ? 35.187 -8.562 -4.614 0.44 26.93 281 VAL A N 1
ATOM 2262 C CA A VAL A 1 301 ? 33.971 -9.328 -4.833 0.56 25.28 281 VAL A CA 1
ATOM 2263 C CA B VAL A 1 301 ? 34.049 -9.457 -4.802 0.44 26.20 281 VAL A CA 1
ATOM 2264 C C A VAL A 1 301 ? 33.578 -9.553 -6.284 0.56 21.70 281 VAL A C 1
ATOM 2265 C C B VAL A 1 301 ? 33.723 -9.593 -6.272 0.44 21.36 281 VAL A C 1
ATOM 2266 O O A VAL A 1 301 ? 33.515 -8.594 -7.107 0.56 28.27 281 VAL A O 1
ATOM 2267 O O B VAL A 1 301 ? 33.872 -8.625 -7.081 0.44 26.46 281 VAL A O 1
ATOM 2274 N N . LEU A 1 302 ? 33.322 -10.808 -6.629 1.00 23.53 282 LEU A N 1
ATOM 2275 C CA . LEU A 1 302 ? 32.862 -11.093 -8.021 1.00 18.97 282 LEU A CA 1
ATOM 2276 C C . LEU A 1 302 ? 31.649 -12.006 -7.900 1.00 18.49 282 LEU A C 1
ATOM 2277 O O . LEU A 1 302 ? 31.315 -12.443 -6.768 1.00 19.74 282 LEU A O 1
ATOM 2282 N N . HIS A 1 303 ? 30.947 -12.238 -9.005 1.00 17.81 283 HIS A N 1
ATOM 2283 C CA . HIS A 1 303 ? 29.900 -13.221 -9.015 1.00 19.57 283 HIS A CA 1
ATOM 2284 C C . HIS A 1 303 ? 30.315 -14.279 -9.976 1.00 18.42 283 HIS A C 1
ATOM 2285 O O . HIS A 1 303 ? 30.822 -13.983 -11.076 1.00 19.53 283 HIS A O 1
ATOM 2292 N N . LEU A 1 304 ? 30.181 -15.546 -9.570 1.00 16.17 284 LEU A N 1
ATOM 2293 C CA . LEU A 1 304 ? 30.660 -16.650 -10.387 1.00 16.84 284 LEU A CA 1
ATOM 2294 C C . LEU A 1 304 ? 29.473 -17.448 -10.949 1.00 15.51 284 LEU A C 1
ATOM 2295 O O . LEU A 1 304 ? 28.495 -17.777 -10.226 1.00 18.79 284 LEU A O 1
ATOM 2300 N N . PHE A 1 305 ? 29.542 -17.731 -12.230 1.00 16.02 285 PHE A N 1
ATOM 2301 C CA . PHE A 1 305 ? 28.555 -18.620 -12.881 1.00 15.30 285 PHE A CA 1
ATOM 2302 C C . PHE A 1 305 ? 29.268 -19.824 -13.481 1.00 17.15 285 PHE A C 1
ATOM 2303 O O . PHE A 1 305 ? 30.265 -19.701 -14.170 1.00 16.98 285 PHE A O 1
ATOM 2311 N N . VAL A 1 306 ? 28.763 -21.030 -13.167 1.00 15.43 286 VAL A N 1
ATOM 2312 C CA . VAL A 1 306 ? 29.276 -22.236 -13.789 1.00 16.34 286 VAL A CA 1
ATOM 2313 C C . VAL A 1 306 ? 28.077 -23.136 -13.926 1.00 14.11 286 VAL A C 1
ATOM 2314 O O . VAL A 1 306 ? 27.286 -23.291 -12.999 1.00 17.06 286 VAL A O 1
ATOM 2318 N N . GLY A 1 307 ? 27.909 -23.731 -15.122 1.00 16.20 287 GLY A N 1
ATOM 2319 C CA . GLY A 1 307 ? 26.684 -24.485 -15.373 1.00 16.34 287 GLY A CA 1
ATOM 2320 C C . GLY A 1 307 ? 25.467 -23.571 -15.138 1.00 12.83 287 GLY A C 1
ATOM 2321 O O . GLY A 1 307 ? 25.418 -22.436 -15.676 1.00 15.11 287 GLY A O 1
ATOM 2322 N N . LEU A 1 308 ? 24.506 -24.051 -14.314 1.00 15.11 288 LEU A N 1
ATOM 2323 C CA . LEU A 1 308 ? 23.327 -23.237 -14.012 1.00 14.41 288 LEU A CA 1
ATOM 2324 C C . LEU A 1 308 ? 23.394 -22.728 -12.566 1.00 16.35 288 LEU A C 1
ATOM 2325 O O . LEU A 1 308 ? 22.354 -22.431 -11.936 1.00 17.84 288 LEU A O 1
ATOM 2330 N N . GLN A 1 309 ? 24.626 -22.643 -12.064 1.00 15.34 289 GLN A N 1
ATOM 2331 C CA . GLN A 1 309 ? 24.862 -22.127 -10.669 1.00 18.11 289 GLN A CA 1
ATOM 2332 C C . GLN A 1 309 ? 25.391 -20.676 -10.750 1.00 17.01 289 GLN A C 1
ATOM 2333 O O . GLN A 1 309 ? 26.061 -20.267 -11.722 1.00 16.99 289 GLN A O 1
ATOM 2339 N N . SER A 1 310 ? 25.104 -19.886 -9.702 1.00 19.69 290 SER A N 1
ATOM 2340 C CA . SER A 1 310 ? 25.589 -18.523 -9.675 1.00 22.61 290 SER A CA 1
ATOM 2341 C C . SER A 1 310 ? 25.724 -18.078 -8.248 1.00 28.69 290 SER A C 1
ATOM 2342 O O . SER A 1 310 ? 24.688 -17.971 -7.552 1.00 37.57 290 SER A O 1
ATOM 2345 N N . GLU A 1 311 ? 26.949 -17.746 -7.807 1.00 22.51 291 GLU A N 1
ATOM 2346 C CA . GLU A 1 311 ? 27.145 -17.382 -6.385 1.00 22.66 291 GLU A CA 1
ATOM 2347 C C . GLU A 1 311 ? 28.214 -16.315 -6.275 1.00 18.99 291 GLU A C 1
ATOM 2348 O O . GLU A 1 311 ? 29.160 -16.286 -7.128 1.00 21.39 291 GLU A O 1
ATOM 2354 N N . PRO A 1 312 ? 28.160 -15.465 -5.221 1.00 22.42 292 PRO A N 1
ATOM 2355 C CA . PRO A 1 312 ? 29.260 -14.535 -4.894 1.00 22.94 292 PRO A CA 1
ATOM 2356 C C . PRO A 1 312 ? 30.586 -15.246 -4.515 1.00 24.66 292 PRO A C 1
ATOM 2357 O O . PRO A 1 312 ? 30.591 -16.293 -3.834 1.00 24.42 292 PRO A O 1
ATOM 2361 N N . VAL A 1 313 ? 31.701 -14.679 -4.969 1.00 19.97 293 VAL A N 1
ATOM 2362 C CA . VAL A 1 313 ? 33.031 -15.191 -4.625 1.00 20.35 293 VAL A CA 1
ATOM 2363 C C . VAL A 1 313 ? 33.962 -14.042 -4.256 1.00 23.51 293 VAL A C 1
ATOM 2364 O O . VAL A 1 313 ? 33.702 -12.858 -4.606 1.00 21.39 293 VAL A O 1
ATOM 2368 N N . ARG A 1 314 ? 35.042 -14.371 -3.542 1.00 23.83 294 ARG A N 1
ATOM 2369 C CA . ARG A 1 314 ? 36.095 -13.393 -3.231 1.00 20.44 294 ARG A CA 1
ATOM 2370 C C . ARG A 1 314 ? 37.380 -13.746 -3.917 1.00 22.37 294 ARG A C 1
ATOM 2371 O O . ARG A 1 314 ? 37.706 -14.937 -4.020 1.00 26.97 294 ARG A O 1
ATOM 2379 N N . VAL A 1 315 ? 38.116 -12.745 -4.440 1.00 24.97 295 VAL A N 1
ATOM 2380 C CA . VAL A 1 315 ? 39.383 -13.037 -5.117 1.00 21.82 295 VAL A CA 1
ATOM 2381 C C . VAL A 1 315 ? 40.439 -13.096 -4.002 1.00 25.98 295 VAL A C 1
ATOM 2382 O O . VAL A 1 315 ? 40.644 -12.110 -3.312 1.00 32.02 295 VAL A O 1
ATOM 2386 N N . GLU A 1 316 ? 41.058 -14.277 -3.812 1.00 23.13 296 GLU A N 1
ATOM 2387 C CA . GLU A 1 316 ? 42.006 -14.464 -2.749 1.00 24.12 296 GLU A CA 1
ATOM 2388 C C . GLU A 1 316 ? 43.445 -14.172 -3.209 1.00 22.61 296 GLU A C 1
ATOM 2389 O O . GLU A 1 316 ? 44.250 -13.684 -2.452 1.00 29.08 296 GLU A O 1
ATOM 2395 N N . LYS A 1 317 ? 43.736 -14.506 -4.495 1.00 21.69 297 LYS A N 1
ATOM 2396 C CA . LYS A 1 317 ? 45.064 -14.384 -5.022 1.00 22.49 297 LYS A CA 1
ATOM 2397 C C . LYS A 1 317 ? 44.983 -14.305 -6.516 1.00 27.41 297 LYS A C 1
ATOM 2398 O O . LYS A 1 317 ? 44.107 -14.935 -7.152 1.00 27.42 297 LYS A O 1
ATOM 2404 N N . ILE A 1 318 ? 45.850 -13.449 -7.075 1.00 20.31 298 ILE A N 1
ATOM 2405 C CA . ILE A 1 318 ? 45.975 -13.291 -8.505 1.00 25.02 298 ILE A CA 1
ATOM 2406 C C . ILE A 1 318 ? 47.409 -13.644 -8.870 1.00 26.57 298 ILE A C 1
ATOM 2407 O O . ILE A 1 318 ? 48.356 -13.113 -8.284 1.00 26.55 298 ILE A O 1
ATOM 2412 N N . LEU A 1 319 ? 47.551 -14.567 -9.830 1.00 24.16 299 LEU A N 1
ATOM 2413 C CA . LEU A 1 319 ? 48.852 -14.925 -10.385 1.00 26.71 299 LEU A CA 1
ATOM 2414 C C . LEU A 1 319 ? 48.938 -14.690 -11.870 1.00 35.42 299 LEU A C 1
ATOM 2415 O O . LEU A 1 319 ? 47.969 -14.921 -12.629 1.00 33.98 299 LEU A O 1
ATOM 2420 N N . VAL A 1 320 ? 50.117 -14.215 -12.286 1.00 37.09 300 VAL A N 1
ATOM 2421 C CA . VAL A 1 320 ? 50.481 -14.164 -13.694 1.00 41.82 300 VAL A CA 1
ATOM 2422 C C . VAL A 1 320 ? 51.836 -14.859 -13.772 1.00 53.26 300 VAL A C 1
ATOM 2423 O O . VAL A 1 320 ? 52.770 -14.490 -13.018 1.00 55.85 300 VAL A O 1
ATOM 2427 N N . ASP A 1 321 ? 51.924 -15.891 -14.605 1.00 51.98 301 ASP A N 1
ATOM 2428 C CA . ASP A 1 321 ? 53.148 -16.726 -14.787 1.00 64.12 301 ASP A CA 1
ATOM 2429 C C . ASP A 1 321 ? 53.615 -17.355 -13.483 1.00 59.95 301 ASP A C 1
ATOM 2430 O O . ASP A 1 321 ? 54.821 -17.363 -13.161 1.00 88.93 301 ASP A O 1
ATOM 2435 N N . GLY A 1 322 ? 52.644 -17.876 -12.743 1.00 43.82 302 GLY A N 1
ATOM 2436 C CA . GLY A 1 322 ? 52.841 -18.380 -11.412 1.00 54.54 302 GLY A CA 1
ATOM 2437 C C . GLY A 1 322 ? 53.337 -17.405 -10.357 1.00 55.09 302 GLY A C 1
ATOM 2438 O O . GLY A 1 322 ? 53.535 -17.811 -9.201 1.00 63.12 302 GLY A O 1
ATOM 2439 N N . ASN A 1 323 ? 53.553 -16.139 -10.730 1.00 43.78 303 ASN A N 1
ATOM 2440 C CA . ASN A 1 323 ? 53.959 -15.111 -9.747 1.00 43.37 303 ASN A CA 1
ATOM 2441 C C . ASN A 1 323 ? 52.793 -14.212 -9.336 1.00 43.28 303 ASN A C 1
ATOM 2442 O O . ASN A 1 323 ? 52.007 -13.696 -10.119 1.00 36.75 303 ASN A O 1
ATOM 2447 N N . GLU A 1 324 ? 52.680 -14.045 -8.046 1.00 32.12 304 GLU A N 1
ATOM 2448 C CA . GLU A 1 324 ? 51.599 -13.267 -7.456 1.00 30.68 304 GLU A CA 1
ATOM 2449 C C . GLU A 1 324 ? 51.722 -11.804 -7.810 1.00 28.32 304 GLU A C 1
ATOM 2450 O O . GLU A 1 324 ? 52.799 -11.266 -7.811 1.00 35.27 304 GLU A O 1
ATOM 2456 N N . VAL A 1 325 ? 50.579 -11.202 -8.156 1.00 34.60 305 VAL A N 1
ATOM 2457 C CA . VAL A 1 325 ? 50.480 -9.808 -8.559 1.00 31.13 305 VAL A CA 1
ATOM 2458 C C . VAL A 1 325 ? 49.366 -9.088 -7.829 1.00 28.94 305 VAL A C 1
ATOM 2459 O O . VAL A 1 325 ? 48.463 -9.714 -7.233 1.00 34.62 305 VAL A O 1
ATOM 2463 N N . GLU A 1 326 ? 49.411 -7.771 -7.853 1.00 27.71 306 GLU A N 1
ATOM 2464 C CA . GLU A 1 326 ? 48.397 -7.008 -7.147 1.00 28.05 306 GLU A CA 1
ATOM 2465 C C . GLU A 1 326 ? 47.140 -6.684 -7.957 1.00 22.38 306 GLU A C 1
ATOM 2466 O O . GLU A 1 326 ? 46.159 -6.103 -7.379 1.00 29.93 306 GLU A O 1
ATOM 2472 N N . GLU A 1 327 ? 47.116 -7.067 -9.260 1.00 24.86 307 GLU A N 1
ATOM 2473 C CA . GLU A 1 327 ? 45.966 -6.721 -10.129 1.00 25.50 307 GLU A CA 1
ATOM 2474 C C . GLU A 1 327 ? 45.978 -7.598 -11.357 1.00 22.91 307 GLU A C 1
ATOM 2475 O O . GLU A 1 327 ? 47.040 -8.099 -11.765 1.00 26.68 307 GLU A O 1
ATOM 2481 N N . ALA A 1 328 ? 44.779 -7.751 -11.973 1.00 21.98 308 ALA A N 1
ATOM 2482 C CA . ALA A 1 328 ? 44.726 -8.317 -13.299 1.00 24.37 308 ALA A CA 1
ATOM 2483 C C . ALA A 1 328 ? 44.023 -7.245 -14.111 1.00 21.64 308 ALA A C 1
ATOM 2484 O O . ALA A 1 328 ? 42.861 -6.972 -13.838 1.00 22.41 308 ALA A O 1
ATOM 2486 N N . LYS A 1 329 ? 44.718 -6.679 -15.107 1.00 22.61 309 LYS A N 1
ATOM 2487 C CA . LYS A 1 329 ? 44.190 -5.611 -15.923 1.00 21.23 309 LYS A CA 1
ATOM 2488 C C . LYS A 1 329 ? 43.107 -6.140 -16.885 1.00 21.62 309 LYS A C 1
ATOM 2489 O O . LYS A 1 329 ? 43.110 -7.340 -17.233 1.00 21.26 309 LYS A O 1
ATOM 2495 N N . PRO A 1 330 ? 42.204 -5.261 -17.306 1.00 21.13 310 PRO A N 1
ATOM 2496 C CA . PRO A 1 330 ? 41.301 -5.608 -18.358 1.00 19.31 310 PRO A CA 1
ATOM 2497 C C . PRO A 1 330 ? 42.129 -6.124 -19.523 1.00 16.82 310 PRO A C 1
ATOM 2498 O O . PRO A 1 330 ? 43.227 -5.534 -19.865 1.00 20.78 310 PRO A O 1
ATOM 2502 N N . GLY A 1 331 ? 41.603 -7.193 -20.170 1.00 17.58 311 GLY A N 1
ATOM 2503 C CA . GLY A 1 331 ? 42.223 -7.644 -21.404 1.00 19.27 311 GLY A CA 1
ATOM 2504 C C . GLY A 1 331 ? 43.501 -8.431 -21.171 1.00 21.46 311 GLY A C 1
ATOM 2505 O O . GLY A 1 331 ? 44.372 -8.439 -21.998 1.00 36.75 311 GLY A O 1
ATOM 2506 N N . SER A 1 332 ? 43.650 -8.999 -19.997 1.00 23.75 312 SER A N 1
ATOM 2507 C CA . SER A 1 332 ? 44.811 -9.807 -19.664 1.00 21.88 312 SER A CA 1
ATOM 2508 C C . SER A 1 332 ? 44.400 -11.216 -19.315 1.00 22.97 312 SER A C 1
ATOM 2509 O O . SER A 1 332 ? 43.192 -11.473 -19.156 1.00 20.98 312 SER A O 1
ATOM 2512 N N . THR A 1 333 ? 45.390 -12.105 -19.135 1.00 21.79 313 THR A N 1
ATOM 2513 C CA . THR A 1 333 ? 45.169 -13.450 -18.707 1.00 19.81 313 THR A CA 1
ATOM 2514 C C . THR A 1 333 ? 45.869 -13.639 -17.344 1.00 23.17 313 THR A C 1
ATOM 2515 O O . THR A 1 333 ? 46.897 -13.041 -17.066 1.00 25.13 313 THR A O 1
ATOM 2519 N N . CYS A 1 334 ? 45.241 -14.387 -16.470 1.00 20.88 314 CYS A N 1
ATOM 2520 C CA . CYS A 1 334 ? 45.729 -14.562 -15.118 1.00 20.07 314 CYS A CA 1
ATOM 2521 C C . CYS A 1 334 ? 45.159 -15.858 -14.552 1.00 21.13 314 CYS A C 1
ATOM 2522 O O . CYS A 1 334 ? 44.266 -16.460 -15.143 1.00 20.53 314 CYS A O 1
ATOM 2525 N N . VAL A 1 335 ? 45.700 -16.253 -13.408 1.00 26.32 315 VAL A N 1
ATOM 2526 C CA . VAL A 1 335 ? 45.078 -17.231 -12.564 1.00 25.62 315 VAL A CA 1
ATOM 2527 C C . VAL A 1 335 ? 44.443 -16.544 -11.406 1.00 24.36 315 VAL A C 1
ATOM 2528 O O . VAL A 1 335 ? 45.068 -15.686 -10.699 1.00 26.16 315 VAL A O 1
ATOM 2532 N N . LEU A 1 336 ? 43.186 -16.914 -11.161 1.00 21.49 316 LEU A N 1
ATOM 2533 C CA . LEU A 1 336 ? 42.512 -16.417 -10.006 1.00 18.97 316 LEU A CA 1
ATOM 2534 C C . LEU A 1 336 ? 42.235 -17.542 -8.986 1.00 21.19 316 LEU A C 1
ATOM 2535 O O . LEU A 1 336 ? 41.654 -18.572 -9.322 1.00 22.48 316 LEU A O 1
ATOM 2540 N N . GLU A 1 337 ? 42.692 -17.340 -7.734 1.00 24.04 317 GLU A N 1
ATOM 2541 C CA . GLU A 1 337 ? 42.282 -18.247 -6.681 1.00 23.31 317 GLU A CA 1
ATOM 2542 C C . GLU A 1 337 ? 41.070 -17.554 -6.073 1.00 19.64 317 GLU A C 1
ATOM 2543 O O . GLU A 1 337 ? 41.157 -16.437 -5.592 1.00 22.37 317 GLU A O 1
ATOM 2549 N N . LEU A 1 338 ? 39.918 -18.230 -6.105 1.00 19.61 318 LEU A N 1
ATOM 2550 C CA . LEU A 1 338 ? 38.676 -17.647 -5.636 1.00 18.43 318 LEU A CA 1
ATOM 2551 C C . LEU A 1 338 ? 38.090 -18.442 -4.427 1.00 23.97 318 LEU A C 1
ATOM 2552 O O . LEU A 1 338 ? 38.195 -19.624 -4.424 1.00 26.26 318 LEU A O 1
ATOM 2557 N N . SER A 1 339 ? 37.395 -17.809 -3.485 1.00 24.97 319 SER A N 1
ATOM 2558 C CA . SER A 1 339 ? 36.722 -18.527 -2.414 1.00 27.24 319 SER A CA 1
ATOM 2559 C C . SER A 1 339 ? 35.252 -18.134 -2.349 1.00 26.17 319 SER A C 1
ATOM 2560 O O . SER A 1 339 ? 34.891 -16.990 -2.665 1.00 28.81 319 SER A O 1
ATOM 2563 N N . GLY A 1 340 ? 34.424 -19.057 -1.878 1.00 27.28 320 GLY A N 1
ATOM 2564 C CA . GLY A 1 340 ? 32.957 -18.813 -1.773 1.00 27.60 320 GLY A CA 1
ATOM 2565 C C . GLY A 1 340 ? 32.371 -19.647 -0.630 1.00 26.04 320 GLY A C 1
ATOM 2566 O O . GLY A 1 340 ? 33.097 -20.388 0.062 1.00 32.48 320 GLY A O 1
ATOM 2567 N N . ASN A 1 341 ? 31.082 -19.499 -0.379 1.00 31.77 321 ASN A N 1
ATOM 2568 C CA . ASN A 1 341 ? 30.425 -20.145 0.779 1.00 31.84 321 ASN A CA 1
ATOM 2569 C C . ASN A 1 341 ? 29.763 -21.467 0.403 1.00 31.40 321 ASN A C 1
ATOM 2570 O O . ASN A 1 341 ? 29.904 -22.460 1.113 1.00 49.43 321 ASN A O 1
ATOM 2575 N N . LYS A 1 342 ? 29.141 -21.512 -0.757 1.00 25.99 322 LYS A N 1
ATOM 2576 C CA . LYS A 1 342 ? 28.303 -22.617 -1.096 1.00 26.20 322 LYS A CA 1
ATOM 2577 C C . LYS A 1 342 ? 29.126 -23.637 -1.894 1.00 28.45 322 LYS A C 1
ATOM 2578 O O . LYS A 1 342 ? 30.035 -23.260 -2.609 1.00 28.02 322 LYS A O 1
ATOM 2584 N N . LYS A 1 343 ? 28.785 -24.911 -1.760 1.00 25.99 323 LYS A N 1
ATOM 2585 C CA . LYS A 1 343 ? 29.364 -25.975 -2.540 1.00 26.37 323 LYS A CA 1
ATOM 2586 C C . LYS A 1 343 ? 28.735 -25.965 -3.929 1.00 26.86 323 LYS A C 1
ATOM 2587 O O . LYS A 1 343 ? 27.504 -26.049 -4.075 1.00 27.24 323 LYS A O 1
ATOM 2593 N N . LEU A 1 344 ? 29.585 -25.910 -4.965 1.00 22.92 324 LEU A N 1
ATOM 2594 C CA . LEU A 1 344 ? 29.137 -26.003 -6.364 1.00 18.86 324 LEU A CA 1
ATOM 2595 C C . LEU A 1 344 ? 29.708 -27.242 -7.003 1.00 17.74 324 LEU A C 1
ATOM 2596 O O . LEU A 1 344 ? 30.865 -27.649 -6.726 1.00 19.70 324 LEU A O 1
ATOM 2601 N N . ALA A 1 345 ? 28.953 -27.761 -7.996 1.00 21.06 325 ALA A N 1
ATOM 2602 C CA . ALA A 1 345 ? 29.350 -28.950 -8.811 1.00 18.56 325 ALA A CA 1
ATOM 2603 C C . ALA A 1 345 ? 29.761 -28.581 -10.207 1.00 18.13 325 ALA A C 1
ATOM 2604 O O . ALA A 1 345 ? 29.105 -27.752 -10.825 1.00 19.98 325 ALA A O 1
ATOM 2606 N N . TYR A 1 346 ? 30.833 -29.193 -10.661 1.00 16.86 326 TYR A N 1
ATOM 2607 C CA . TYR A 1 346 ? 31.272 -28.902 -12.038 1.00 15.55 326 TYR A CA 1
ATOM 2608 C C . TYR A 1 346 ? 32.286 -29.962 -12.476 1.00 17.89 326 TYR A C 1
ATOM 2609 O O . TYR A 1 346 ? 32.821 -30.739 -11.626 1.00 18.35 326 TYR A O 1
ATOM 2618 N N . SER A 1 347 ? 32.504 -30.035 -13.764 1.00 19.02 327 SER A N 1
ATOM 2619 C CA . SER A 1 347 ? 33.590 -30.819 -14.346 1.00 17.77 327 SER A CA 1
ATOM 2620 C C . SER A 1 347 ? 34.528 -29.781 -15.036 1.00 19.02 327 SER A C 1
ATOM 2621 O O . SER A 1 347 ? 34.129 -28.619 -15.277 1.00 17.71 327 SER A O 1
ATOM 2624 N N . LYS A 1 348 ? 35.704 -30.221 -15.441 1.00 21.42 328 LYS A N 1
ATOM 2625 C CA . LYS A 1 348 ? 36.723 -29.268 -15.942 1.00 20.25 328 LYS A CA 1
ATOM 2626 C C . LYS A 1 348 ? 36.308 -28.689 -17.294 1.00 23.19 328 LYS A C 1
ATOM 2627 O O . LYS A 1 348 ? 36.806 -27.628 -17.667 1.00 21.29 328 LYS A O 1
ATOM 2633 N N . GLN A 1 349 ? 35.413 -29.364 -18.006 1.00 22.26 329 GLN A N 1
ATOM 2634 C CA . GLN A 1 349 ? 34.957 -28.859 -19.288 1.00 20.78 329 GLN A CA 1
ATOM 2635 C C . GLN A 1 349 ? 34.027 -27.632 -19.126 1.00 18.19 329 GLN A C 1
ATOM 2636 O O . GLN A 1 349 ? 33.607 -27.036 -20.079 1.00 24.25 329 GLN A O 1
ATOM 2642 N N . ASP A 1 350 ? 33.575 -27.388 -17.913 1.00 13.03 330 ASP A N 1
ATOM 2643 C CA . ASP A 1 350 ? 32.551 -26.354 -17.705 1.00 16.23 330 ASP A CA 1
ATOM 2644 C C . ASP A 1 350 ? 33.199 -24.982 -17.642 1.00 18.82 330 ASP A C 1
ATOM 2645 O O . ASP A 1 350 ? 34.108 -24.743 -16.873 1.00 16.44 330 ASP A O 1
ATOM 2650 N N . ARG A 1 351 ? 32.731 -24.095 -18.547 1.00 17.06 331 ARG A N 1
ATOM 2651 C CA . ARG A 1 351 ? 33.270 -22.730 -18.599 1.00 19.00 331 ARG A CA 1
ATOM 2652 C C . ARG A 1 351 ? 32.678 -21.940 -17.404 1.00 16.74 331 ARG A C 1
ATOM 2653 O O . ARG A 1 351 ? 31.456 -21.968 -17.137 1.00 15.14 331 ARG A O 1
ATOM 2661 N N . PHE A 1 352 ? 33.556 -21.253 -16.689 1.00 15.57 332 PHE A N 1
ATOM 2662 C CA . PHE A 1 352 ? 33.106 -20.348 -15.599 1.00 16.90 332 PHE A CA 1
ATOM 2663 C C . PHE A 1 352 ? 33.049 -18.915 -16.214 1.00 16.50 332 PHE A C 1
ATOM 2664 O O . PHE A 1 352 ? 33.890 -18.509 -16.989 1.00 16.83 332 PHE A O 1
ATOM 2672 N N . LEU A 1 353 ? 32.049 -18.162 -15.798 1.00 15.03 333 LEU A N 1
ATOM 2673 C CA . LEU A 1 353 ? 31.985 -16.735 -16.090 1.00 14.31 333 LEU A CA 1
ATOM 2674 C C . LEU A 1 353 ? 32.063 -15.971 -14.761 1.00 13.09 333 LEU A C 1
ATOM 2675 O O . LEU A 1 353 ? 31.539 -16.419 -13.740 1.00 18.48 333 LEU A O 1
ATOM 2680 N N . LEU A 1 354 ? 32.786 -14.854 -14.764 1.00 14.26 334 LEU A N 1
ATOM 2681 C CA . LEU A 1 354 ? 32.839 -14.001 -13.568 1.00 13.75 334 LEU A CA 1
ATOM 2682 C C . LEU A 1 354 ? 32.268 -12.638 -13.927 1.00 15.02 334 LEU A C 1
ATOM 2683 O O . LEU A 1 354 ? 32.546 -12.107 -15.011 1.00 15.72 334 LEU A O 1
ATOM 2688 N N . ALA A 1 355 ? 31.523 -12.097 -12.974 1.00 14.83 335 ALA A N 1
ATOM 2689 C CA . ALA A 1 355 ? 30.843 -10.817 -13.180 1.00 14.19 335 ALA A CA 1
ATOM 2690 C C . ALA A 1 355 ? 31.102 -9.905 -11.998 1.00 17.13 335 ALA A C 1
ATOM 2691 O O . ALA A 1 355 ? 31.448 -10.388 -10.893 1.00 17.06 335 ALA A O 1
ATOM 2693 N N . ASN A 1 356 ? 30.899 -8.594 -12.226 1.00 15.31 336 ASN A N 1
ATOM 2694 C CA . ASN A 1 356 ? 30.825 -7.609 -11.146 1.00 16.17 336 ASN A CA 1
ATOM 2695 C C . ASN A 1 356 ? 29.486 -6.942 -11.247 1.00 15.45 336 ASN A C 1
ATOM 2696 O O . ASN A 1 356 ? 29.213 -6.226 -12.184 1.00 17.53 336 ASN A O 1
ATOM 2701 N N . LEU A 1 357 ? 28.589 -7.336 -10.366 1.00 17.41 337 LEU A N 1
ATOM 2702 C CA . LEU A 1 357 ? 27.199 -6.949 -10.502 1.00 18.79 337 LEU A CA 1
ATOM 2703 C C . LEU A 1 357 ? 26.986 -5.491 -10.342 1.00 20.53 337 LEU A C 1
ATOM 2704 O O . LEU A 1 357 ? 25.874 -5.036 -10.630 1.00 23.88 337 LEU A O 1
ATOM 2709 N N . ASP A 1 358 ? 28.010 -4.760 -9.846 1.00 18.93 338 ASP A N 1
ATOM 2710 C CA . ASP A 1 358 ? 27.851 -3.322 -9.609 1.00 22.49 338 ASP A CA 1
ATOM 2711 C C . ASP A 1 358 ? 28.291 -2.478 -10.765 1.00 22.71 338 ASP A C 1
ATOM 2712 O O . ASP A 1 358 ? 28.086 -1.226 -10.739 1.00 21.25 338 ASP A O 1
ATOM 2717 N N . LEU A 1 359 ? 28.786 -3.115 -11.820 1.00 17.84 339 LEU A N 1
ATOM 2718 C CA . LEU A 1 359 ? 29.195 -2.314 -12.983 1.00 17.22 339 LEU A CA 1
ATOM 2719 C C . LEU A 1 359 ? 28.051 -2.098 -13.960 1.00 20.20 339 LEU A C 1
ATOM 2720 O O . LEU A 1 359 ? 26.962 -2.664 -13.824 1.00 19.19 339 LEU A O 1
ATOM 2725 N N . THR A 1 360 ? 28.295 -1.272 -14.981 1.00 17.23 340 THR A N 1
ATOM 2726 C CA . THR A 1 360 ? 27.284 -1.158 -16.050 1.00 14.59 340 THR A CA 1
ATOM 2727 C C . THR A 1 360 ? 27.293 -2.349 -16.995 1.00 19.85 340 THR A C 1
ATOM 2728 O O . THR A 1 360 ? 26.238 -2.941 -17.283 1.00 21.31 340 THR A O 1
ATOM 2732 N N . GLN A 1 361 ? 28.458 -2.640 -17.505 1.00 15.92 341 GLN A N 1
ATOM 2733 C CA . GLN A 1 361 ? 28.696 -3.858 -18.315 1.00 13.96 341 GLN A CA 1
ATOM 2734 C C . GLN A 1 361 ? 29.282 -4.787 -17.183 1.00 11.56 341 GLN A C 1
ATOM 2735 O O . GLN A 1 361 ? 30.364 -4.577 -16.712 1.00 13.72 341 GLN A O 1
ATOM 2741 N N . ARG A 1 362 ? 28.529 -5.831 -16.857 1.00 11.87 342 ARG A N 1
ATOM 2742 C CA . ARG A 1 362 ? 28.821 -6.580 -15.634 1.00 12.82 342 ARG A CA 1
ATOM 2743 C C . ARG A 1 362 ? 29.731 -7.787 -15.837 1.00 13.60 342 ARG A C 1
ATOM 2744 O O . ARG A 1 362 ? 30.139 -8.402 -14.883 1.00 15.56 342 ARG A O 1
ATOM 2752 N N . PHE A 1 363 ? 29.946 -8.207 -17.069 1.00 13.15 343 PHE A N 1
ATOM 2753 C CA . PHE A 1 363 ? 30.777 -9.412 -17.309 1.00 11.25 343 PHE A CA 1
ATOM 2754 C C . PHE A 1 363 ? 32.229 -9.062 -17.333 1.00 12.53 343 PHE A C 1
ATOM 2755 O O . PHE A 1 363 ? 32.662 -8.149 -18.042 1.00 13.95 343 PHE A O 1
ATOM 2763 N N . ALA A 1 364 ? 32.977 -9.788 -16.506 1.00 14.92 344 ALA A N 1
ATOM 2764 C CA . ALA A 1 364 ? 34.368 -9.482 -16.280 1.00 15.66 344 ALA A CA 1
ATOM 2765 C C . ALA A 1 364 ? 35.356 -10.420 -16.945 1.00 14.62 344 ALA A C 1
ATOM 2766 O O . ALA A 1 364 ? 36.449 -9.996 -17.306 1.00 15.00 344 ALA A O 1
ATOM 2768 N N . ALA A 1 365 ? 35.015 -11.690 -17.024 1.00 14.97 345 ALA A N 1
ATOM 2769 C CA . ALA A 1 365 ? 36.030 -12.682 -17.383 1.00 13.71 345 ALA A CA 1
ATOM 2770 C C . ALA A 1 365 ? 35.361 -14.004 -17.615 1.00 15.72 345 ALA A C 1
ATOM 2771 O O . ALA A 1 365 ? 34.255 -14.235 -17.090 1.00 15.52 345 ALA A O 1
ATOM 2773 N N . TYR A 1 366 ? 36.052 -14.847 -18.432 1.00 12.49 346 TYR A N 1
ATOM 2774 C CA . TYR A 1 366 ? 35.722 -16.301 -18.351 1.00 14.74 346 TYR A CA 1
ATOM 2775 C C . TYR A 1 366 ? 36.944 -17.023 -17.841 1.00 18.54 346 TYR A C 1
ATOM 2776 O O . TYR A 1 366 ? 38.075 -16.490 -17.871 1.00 16.30 346 TYR A O 1
ATOM 2785 N N . GLY A 1 367 ? 36.724 -18.243 -17.352 1.00 16.30 347 GLY A N 1
ATOM 2786 C CA . GLY A 1 367 ? 37.899 -19.075 -16.937 1.00 19.02 347 GLY A CA 1
ATOM 2787 C C . GLY A 1 367 ? 37.534 -20.524 -16.871 1.00 19.28 347 GLY A C 1
ATOM 2788 O O . GLY A 1 367 ? 36.357 -20.892 -16.980 1.00 20.74 347 GLY A O 1
ATOM 2789 N N . PHE A 1 368 ? 38.559 -21.329 -16.751 1.00 19.87 348 PHE A N 1
ATOM 2790 C CA . PHE A 1 368 ? 38.412 -22.779 -16.565 1.00 18.77 348 PHE A CA 1
ATOM 2791 C C . PHE A 1 368 ? 39.180 -23.213 -15.345 1.00 21.44 348 PHE A C 1
ATOM 2792 O O . PHE A 1 368 ? 40.245 -22.666 -15.059 1.00 21.37 348 PHE A O 1
ATOM 2800 N N . SER A 1 369 ? 38.667 -24.256 -14.691 1.00 23.79 349 SER A N 1
ATOM 2801 C CA . SER A 1 369 ? 39.264 -24.844 -13.501 1.00 25.50 349 SER A CA 1
ATOM 2802 C C . SER A 1 369 ? 40.577 -25.427 -13.881 1.00 34.66 349 SER A C 1
ATOM 2803 O O . SER A 1 369 ? 40.658 -26.224 -14.816 1.00 30.27 349 SER A O 1
ATOM 2806 N N . LYS A 1 370 ? 41.593 -24.947 -13.149 1.00 40.63 350 LYS A N 1
ATOM 2807 C CA . LYS A 1 370 ? 43.021 -25.220 -13.379 1.00 47.31 350 LYS A CA 1
ATOM 2808 C C . LYS A 1 370 ? 43.319 -26.697 -13.194 1.00 43.53 350 LYS A C 1
ATOM 2809 O O . LYS A 1 370 ? 42.816 -27.349 -12.240 1.00 48.67 350 LYS A O 1
#

Radius of gyration: 20.72 Å; Cα contacts (8 Å, |Δi|>4): 899; chains: 1; bounding box: 55×53×46 Å

Organism: Methanosarcina mazei (strain ATCC BAA-159 / DSM 3647 / Goe1 / Go1 / JCM 11833 / OCM 88) (NCBI:txid192952)

Foldseek 3Di:
DKDDDDDLPLAAFEEEQDEDPPLCRVVLQVVVACWDDDDCKTWGFDPPPGHRYIYIYNNNPPVDVLSVVQSQLQGLEYEYGAEQVRPDLTSLLSQLVCQQVLRAHYAYEHEPLLVDDPVSVVVVVVVCCPSCPPGNCNPHYYFYFYCACPGPQHGPRSVVVVVSSSVSSVVVSVVQVVQQPPFWKWFFAAWDQDVPLFIKTKTFTQGHKDFAQDFAAKPPVRGTKTFNFKDAPHHTIGIHGGGTTIMTRIPPDHSVPDHRQMMTGRDWDKDQKFKWWKFWALPDAKAFAQDKKWKDWNSDIFIKGFHFKADPNDTDGTAGHGGIIITTIGHDDIHTHHQVIKMWIFCVPDSSTTTIITTGD

B-factor: mean 24.34, std 12.34, range [6.62, 107.64]

Sequence (361 aa):
HSSGLVPRGSHMANVAIIIGTEKSGRRTSLAANLGKKGTSSDITMYNNDKEGRNMVFVDAHSYPKTLKSLITALNISDIAVLCIPPQGLDAHTGECIIALDLLGFKHGIIALTRSDSTHMHAIDELKAKLKVITSSGTVLQDWECISLNTNKSAKNPFEGVDELKARINEVAEKIEAENAELNSLPARIIFIDHAFNVTGKGCVVLGVVVKQGISKDKDKTKIFPLDRDIEIRSIQSHDVDIDSSAPAGTRVGMRLKNVQAKDIERGFIISDKEIVTTDYTLECTVSKFTKKIEPASVVLHLFVGLQSEPVRVEKILVDGNEVEEAKPGSTCVLELSGNKKLAYSKQDRFLLANLDLTQRFAAYGFSK

InterPro domains:
  IPR009000 Translation protein, beta-barrel domain superfamily [SSF50447] (171-288)
  IPR027417 P-loop containing nucleoside triphosphate hydrolase [G3DSA:3.40.50.300] (1-171)
  IPR027417 P-loop containing nucleoside triphosphate hydrolase [SSF52540] (3-187)
  IPR050055 Elongation factor Tu GTPase [PTHR43721] (10-336)